Protein AF-A0A9D6UKT1-F1 (afdb_monomer_lite)

Sequence (556 aa):
MAKEIGRVASTLTDDMQSAALKKARDNGFDLRRGRLSLNETLINLSRIRDVLLDATDKRKLIHLPLKIQYTLYQQALQVSETLTSLVNGTDAVLALEDVVDELTSSAWQYNLHNLSEEVLGFQQKMNQLKNQEVLIREAYRKAQDFEPSSQRAGSLLQEIEGLLTNAKERGETIHTISEQASAALTKATEAERAATSLALQAEQHHAATARHEASALTASATAQTIADRLSQLGAEIETAKTRLEEQEIRISALLSTFENSSSTALTGFQTSAHELRNTTEAATQKLREEITRLAETQEASADKLLKDTAAKLETSQTGHDTALEANRAANNETARVTIEKLNSEFQAALKEQEAKYEDHRTQAKEEYDRLVSELDKLEGQIKGSILRATGFTLFHSFQKRQEDLVSSKKYWAKRLAYVVGISLALSIGFIFYVNFVKDFGPAFYLKLSVSLPIIYAIWFCSVQYSRERRLEEEYAFKSNISISLEPYRELVERLISKDQPEELAKYTTFIIESVGRVFTSPTDTAFDHSKDSSPAEGVIKAFGDVLQKVDKLRKQ

Structure (mmCIF, N/CA/C/O backbone):
data_AF-A0A9D6UKT1-F1
#
_entry.id   AF-A0A9D6UKT1-F1
#
loop_
_atom_site.group_PDB
_atom_site.id
_atom_site.type_symbol
_atom_site.label_atom_id
_atom_site.label_alt_id
_atom_site.label_comp_id
_atom_site.label_asym_id
_atom_site.label_entity_id
_atom_site.label_seq_id
_atom_site.pdbx_PDB_ins_code
_atom_site.Cartn_x
_atom_site.Cartn_y
_atom_site.Cartn_z
_atom_site.occupancy
_atom_site.B_iso_or_equiv
_atom_site.auth_seq_id
_atom_site.auth_comp_id
_atom_site.auth_asym_id
_atom_site.auth_atom_id
_atom_site.pdbx_PDB_model_num
ATOM 1 N N . MET A 1 1 ? 28.122 0.842 -8.580 1.00 90.62 1 MET A N 1
ATOM 2 C CA . MET A 1 1 ? 28.572 -0.248 -9.472 1.00 90.62 1 MET A CA 1
ATOM 3 C C . MET A 1 1 ? 28.988 0.253 -10.845 1.00 90.62 1 MET A C 1
ATOM 5 O O . MET A 1 1 ? 30.184 0.308 -11.057 1.00 90.62 1 MET A O 1
ATOM 9 N N . ALA A 1 2 ? 28.092 0.711 -11.730 1.00 91.06 2 ALA A N 1
ATOM 10 C CA . ALA A 1 2 ? 28.487 1.221 -13.060 1.00 91.06 2 ALA A CA 1
ATOM 11 C C . ALA A 1 2 ? 29.658 2.238 -13.053 1.00 91.06 2 ALA A C 1
ATOM 13 O O . ALA A 1 2 ? 30.603 2.088 -13.817 1.00 91.06 2 ALA A O 1
ATOM 14 N N . LYS A 1 3 ? 29.653 3.217 -12.132 1.00 94.25 3 LYS A N 1
ATOM 15 C CA . LYS A 1 3 ? 30.771 4.171 -11.962 1.00 94.25 3 LYS A CA 1
ATOM 16 C C . LYS A 1 3 ? 32.095 3.509 -11.556 1.00 94.25 3 LYS A C 1
ATOM 18 O O . LYS A 1 3 ? 33.148 3.949 -11.993 1.00 94.25 3 LYS A O 1
ATOM 23 N N . GLU A 1 4 ? 32.041 2.463 -10.734 1.00 96.62 4 GLU A N 1
ATOM 24 C CA . GLU A 1 4 ? 33.236 1.732 -10.295 1.00 96.62 4 GLU A CA 1
ATOM 25 C C . GLU A 1 4 ? 33.829 0.897 -11.431 1.00 96.62 4 GLU A C 1
ATOM 27 O O . GLU A 1 4 ? 35.044 0.854 -11.572 1.00 96.62 4 GLU A O 1
ATOM 32 N N . ILE A 1 5 ? 32.984 0.303 -12.286 1.00 96.88 5 ILE A N 1
ATOM 33 C CA . ILE A 1 5 ? 33.429 -0.394 -13.504 1.00 96.88 5 ILE A CA 1
ATOM 34 C C . ILE A 1 5 ? 34.173 0.580 -14.418 1.00 96.88 5 ILE A C 1
ATOM 36 O O . ILE A 1 5 ? 35.283 0.277 -14.838 1.00 96.88 5 ILE A O 1
ATOM 40 N N . GLY A 1 6 ? 33.609 1.766 -14.673 1.00 96.50 6 GLY A N 1
ATOM 41 C CA . GLY A 1 6 ? 34.284 2.794 -15.469 1.00 96.50 6 GLY A CA 1
ATOM 42 C C . GLY A 1 6 ? 35.595 3.272 -14.848 1.00 96.50 6 GLY A C 1
ATOM 43 O O . GLY A 1 6 ? 36.587 3.426 -15.554 1.00 96.50 6 GLY A O 1
ATOM 44 N N . ARG A 1 7 ? 35.631 3.440 -13.518 1.00 97.25 7 ARG A N 1
ATOM 45 C CA . ARG A 1 7 ? 36.853 3.810 -12.792 1.00 97.25 7 ARG A CA 1
ATOM 46 C C . ARG A 1 7 ? 37.952 2.764 -12.980 1.00 97.25 7 ARG A C 1
ATOM 48 O O . ARG A 1 7 ? 39.069 3.138 -13.309 1.00 97.25 7 ARG A O 1
ATOM 55 N N . VAL A 1 8 ? 37.642 1.478 -12.832 1.00 97.31 8 VAL A N 1
ATOM 56 C CA . VAL A 1 8 ? 38.616 0.397 -13.054 1.00 97.31 8 VAL A CA 1
ATOM 57 C C . VAL A 1 8 ? 38.985 0.273 -14.534 1.00 97.31 8 VAL A C 1
ATOM 59 O O . VAL A 1 8 ? 40.155 0.173 -14.863 1.00 97.31 8 VAL A O 1
ATOM 62 N N . ALA A 1 9 ? 38.031 0.367 -15.461 1.00 96.94 9 ALA A N 1
ATOM 63 C CA . ALA A 1 9 ? 38.341 0.342 -16.891 1.00 96.94 9 ALA A CA 1
ATOM 64 C C . ALA A 1 9 ? 39.294 1.486 -17.291 1.00 96.94 9 ALA A C 1
ATOM 66 O O . ALA A 1 9 ? 40.191 1.287 -18.107 1.00 96.94 9 ALA A O 1
ATOM 67 N N . SER A 1 10 ? 39.166 2.660 -16.662 1.00 96.44 10 SER A N 1
ATOM 68 C CA . SER A 1 10 ? 40.056 3.798 -16.911 1.00 96.44 10 SER A CA 1
ATOM 69 C C . SER A 1 10 ? 41.502 3.583 -16.442 1.00 96.44 10 SER A C 1
ATOM 71 O O . SER A 1 10 ? 42.391 4.275 -16.931 1.00 96.44 10 SER A O 1
ATOM 73 N N . THR A 1 11 ? 41.770 2.618 -15.549 1.00 96.88 11 THR A N 1
ATOM 74 C CA . THR A 1 11 ? 43.145 2.274 -15.143 1.00 96.88 11 THR A CA 1
ATOM 75 C C . THR A 1 11 ? 43.834 1.330 -16.128 1.00 96.88 11 THR A C 1
ATOM 77 O O . THR A 1 11 ? 45.056 1.245 -16.117 1.00 96.88 11 THR A O 1
ATOM 80 N N . LEU A 1 12 ? 43.095 0.674 -17.031 1.00 96.75 12 LEU A N 1
ATOM 81 C CA . LEU A 1 12 ? 43.606 -0.296 -18.015 1.00 96.75 12 LEU A CA 1
ATOM 82 C C . LEU A 1 12 ? 44.210 0.390 -19.261 1.00 96.75 12 LEU A C 1
ATOM 84 O O . LEU A 1 12 ? 43.944 0.009 -20.407 1.00 96.75 12 LEU A O 1
ATOM 88 N N . THR A 1 13 ? 44.990 1.449 -19.055 1.00 96.75 13 THR A N 1
ATOM 89 C CA . THR A 1 13 ? 45.507 2.319 -20.123 1.00 96.75 13 THR A CA 1
ATOM 90 C C . THR A 1 13 ? 46.497 1.600 -21.042 1.00 96.75 13 THR A C 1
ATOM 92 O O . THR A 1 13 ? 47.158 0.640 -20.643 1.00 96.75 13 THR A O 1
ATOM 95 N N . ASP A 1 14 ? 46.644 2.085 -22.278 1.00 96.94 14 ASP A N 1
ATOM 96 C CA . ASP A 1 14 ? 47.615 1.525 -23.232 1.00 96.94 14 ASP A CA 1
ATOM 97 C C . ASP A 1 14 ? 49.066 1.673 -22.727 1.00 96.94 14 ASP A C 1
ATOM 99 O O . ASP A 1 14 ? 49.916 0.822 -23.005 1.00 96.94 14 ASP A O 1
ATOM 103 N N . ASP A 1 15 ? 49.339 2.692 -21.904 1.00 96.62 15 ASP A N 1
ATOM 104 C CA . ASP A 1 15 ? 50.624 2.878 -21.219 1.00 96.62 15 ASP A CA 1
ATOM 105 C C . ASP A 1 15 ? 50.899 1.757 -20.212 1.00 96.62 15 ASP A C 1
ATOM 107 O O . ASP A 1 15 ? 51.997 1.196 -20.184 1.00 96.62 15 ASP A O 1
ATOM 111 N N . MET A 1 16 ? 49.896 1.385 -19.408 1.00 96.69 16 MET A N 1
ATOM 112 C CA . MET A 1 16 ? 50.014 0.294 -18.440 1.00 96.69 16 MET A CA 1
ATOM 113 C C . MET A 1 16 ? 50.212 -1.052 -19.146 1.00 96.69 16 MET A C 1
ATOM 115 O O . MET A 1 16 ? 51.057 -1.849 -18.739 1.00 96.69 16 MET A O 1
ATOM 119 N N . GLN A 1 17 ? 49.498 -1.279 -20.251 1.00 97.69 17 GLN A N 1
ATOM 120 C CA . GLN A 1 17 ? 49.662 -2.468 -21.092 1.00 97.69 17 GLN A CA 1
ATOM 121 C C . GLN A 1 17 ? 51.064 -2.535 -21.720 1.00 97.69 17 GLN A C 1
ATOM 123 O O . GLN A 1 17 ? 51.720 -3.579 -21.689 1.00 97.69 17 GLN A O 1
ATOM 128 N N . SER A 1 18 ? 51.566 -1.406 -22.224 1.00 97.31 18 SER A N 1
ATOM 129 C CA . SER A 1 18 ? 52.915 -1.294 -22.792 1.00 97.31 18 SER A CA 1
ATOM 130 C C . SER A 1 18 ? 54.001 -1.523 -21.739 1.00 97.31 18 SER A C 1
ATOM 132 O O . SER A 1 18 ? 54.990 -2.213 -22.006 1.00 97.31 18 SER A O 1
ATOM 134 N N . ALA A 1 19 ? 53.808 -0.996 -20.527 1.00 97.44 19 ALA A N 1
ATOM 135 C CA . ALA A 1 19 ? 54.697 -1.223 -19.393 1.00 97.44 19 ALA A CA 1
ATOM 136 C C . ALA A 1 19 ? 54.732 -2.705 -18.992 1.00 97.44 19 ALA A C 1
ATOM 138 O O . ALA A 1 19 ? 55.815 -3.255 -18.788 1.00 97.44 19 ALA A O 1
ATOM 139 N N . ALA A 1 20 ? 53.573 -3.367 -18.951 1.00 97.56 20 ALA A N 1
ATOM 140 C CA . ALA A 1 20 ? 53.462 -4.787 -18.631 1.00 97.56 20 ALA A CA 1
ATOM 141 C C . ALA A 1 20 ? 54.178 -5.663 -19.675 1.00 97.56 20 ALA A C 1
ATOM 143 O O . ALA A 1 20 ? 54.971 -6.537 -19.326 1.00 97.56 20 ALA A O 1
ATOM 144 N N . LEU A 1 21 ? 53.972 -5.374 -20.965 1.00 97.69 21 LEU A N 1
ATOM 145 C CA . LEU A 1 21 ? 54.622 -6.076 -22.074 1.00 97.69 21 LEU A CA 1
ATOM 146 C C . LEU A 1 21 ? 56.145 -5.898 -22.070 1.00 97.69 21 LEU A C 1
ATOM 148 O O . LEU A 1 21 ? 56.886 -6.858 -22.291 1.00 97.69 21 LEU A O 1
ATOM 152 N N . LYS A 1 22 ? 56.621 -4.672 -21.815 1.00 97.69 22 LYS A N 1
ATOM 153 C CA . LYS A 1 22 ? 58.053 -4.383 -21.682 1.00 97.69 22 LYS A CA 1
ATOM 154 C C . LYS A 1 22 ? 58.649 -5.154 -20.505 1.00 97.69 22 LYS A C 1
ATOM 156 O O . LYS A 1 22 ? 59.644 -5.847 -20.683 1.00 97.69 22 LYS A O 1
ATOM 161 N N . LYS A 1 23 ? 58.004 -5.099 -19.335 1.00 97.81 23 LYS A N 1
ATOM 162 C CA . LYS A 1 23 ? 58.476 -5.787 -18.130 1.00 97.81 23 LYS A CA 1
ATOM 163 C C . LYS A 1 23 ? 58.545 -7.304 -18.314 1.00 97.81 23 LYS A C 1
ATOM 165 O O . LYS A 1 23 ? 59.526 -7.918 -17.907 1.00 97.81 23 LYS A O 1
ATOM 170 N N . ALA A 1 24 ? 57.546 -7.896 -18.970 1.00 97.50 24 ALA A N 1
ATOM 171 C CA . ALA A 1 24 ? 57.532 -9.323 -19.275 1.00 97.50 24 ALA A CA 1
ATOM 172 C C . ALA A 1 24 ? 58.699 -9.740 -20.191 1.00 97.50 24 ALA A C 1
ATOM 174 O O . ALA A 1 24 ? 59.310 -10.782 -19.962 1.00 97.50 24 ALA A O 1
ATOM 175 N N . ARG A 1 25 ? 59.056 -8.912 -21.188 1.00 97.62 25 ARG A N 1
ATOM 176 C CA . ARG A 1 25 ? 60.244 -9.141 -22.036 1.00 97.62 25 ARG A CA 1
ATOM 177 C C . ARG A 1 25 ? 61.544 -9.018 -21.256 1.00 97.62 25 ARG A C 1
ATOM 179 O O . ARG A 1 25 ? 62.397 -9.889 -21.389 1.00 97.62 25 ARG A O 1
ATOM 186 N N . ASP A 1 26 ? 61.681 -7.964 -20.455 1.00 97.62 26 ASP A N 1
ATOM 187 C CA . ASP A 1 26 ? 62.898 -7.694 -19.681 1.00 97.62 26 ASP A CA 1
ATOM 188 C C . ASP A 1 26 ? 63.193 -8.830 -18.684 1.00 97.62 26 ASP A C 1
ATOM 190 O O . ASP A 1 26 ? 64.347 -9.191 -18.470 1.00 97.62 26 ASP A O 1
ATOM 194 N N . ASN A 1 27 ? 62.143 -9.438 -18.124 1.00 97.62 27 ASN A N 1
ATOM 195 C CA . ASN A 1 27 ? 62.246 -10.575 -17.211 1.00 97.62 27 ASN A CA 1
ATOM 196 C C . ASN A 1 27 ? 62.330 -11.946 -17.917 1.00 97.62 27 ASN A C 1
ATOM 198 O O . ASN A 1 27 ? 62.405 -12.970 -17.239 1.00 97.62 27 ASN A O 1
ATOM 202 N N . GLY A 1 28 ? 62.303 -11.991 -19.254 1.00 97.31 28 GLY A N 1
ATOM 203 C CA . GLY A 1 28 ? 62.411 -13.234 -20.023 1.00 97.31 28 GLY A CA 1
ATOM 204 C C . GLY A 1 28 ? 61.203 -14.170 -19.907 1.00 97.31 28 GLY A C 1
ATOM 205 O O . GLY A 1 28 ? 61.363 -15.382 -20.040 1.00 97.31 28 GLY A O 1
ATOM 206 N N . PHE A 1 29 ? 60.003 -13.642 -19.644 1.00 97.88 29 PHE A N 1
ATOM 207 C CA . PHE A 1 29 ? 58.787 -14.456 -19.580 1.00 97.88 29 PHE A CA 1
ATOM 208 C C . PHE A 1 29 ? 58.393 -14.979 -20.964 1.00 97.88 29 PHE A C 1
ATOM 210 O O . PHE A 1 29 ? 58.545 -14.292 -21.978 1.00 97.88 29 PHE A O 1
ATOM 217 N N . ASP A 1 30 ? 57.835 -16.190 -21.005 1.00 97.00 30 ASP A N 1
ATOM 218 C CA . ASP A 1 30 ? 57.305 -16.756 -22.241 1.00 97.00 30 ASP A CA 1
ATOM 219 C C . ASP A 1 30 ? 55.981 -16.075 -22.620 1.00 97.00 30 ASP A C 1
ATOM 221 O O . ASP A 1 30 ? 54.911 -16.368 -22.084 1.00 97.00 30 ASP A O 1
ATOM 225 N N . LEU A 1 31 ? 56.062 -15.154 -23.582 1.00 97.19 31 LEU A N 1
ATOM 226 C CA . LEU A 1 31 ? 54.926 -14.372 -24.077 1.00 97.19 31 LEU A CA 1
ATOM 227 C C . LEU A 1 31 ? 53.909 -15.202 -24.877 1.00 97.19 31 LEU A C 1
ATOM 229 O O . LEU A 1 31 ? 52.870 -14.666 -25.264 1.00 97.19 31 LEU A O 1
ATOM 233 N N . ARG A 1 32 ? 54.223 -16.465 -25.188 1.00 96.56 32 ARG A N 1
ATOM 234 C CA . ARG A 1 32 ? 53.380 -17.392 -25.956 1.00 96.56 32 ARG A CA 1
ATOM 235 C C . ARG A 1 32 ? 52.940 -18.601 -25.134 1.00 96.56 32 ARG A C 1
ATOM 237 O O . ARG A 1 32 ? 52.421 -19.551 -25.706 1.00 96.56 32 ARG A O 1
ATOM 244 N N . ARG A 1 33 ? 53.132 -18.569 -23.810 1.00 93.88 33 ARG A N 1
ATOM 245 C CA . ARG A 1 33 ? 52.752 -19.674 -22.917 1.00 93.88 33 ARG A CA 1
ATOM 246 C C . ARG A 1 33 ? 51.243 -19.953 -22.919 1.00 93.88 33 ARG A C 1
ATOM 248 O O . ARG A 1 33 ? 50.829 -21.057 -22.579 1.00 93.88 33 ARG A O 1
ATOM 255 N N . GLY A 1 34 ? 50.455 -18.936 -23.256 1.00 91.88 34 GLY A N 1
ATOM 256 C CA . GLY A 1 34 ? 49.000 -18.947 -23.300 1.00 91.88 34 GLY A CA 1
ATOM 257 C C . GLY A 1 34 ? 48.366 -19.595 -24.525 1.00 91.88 34 GLY A C 1
ATOM 258 O O . GLY A 1 34 ? 49.051 -19.945 -25.487 1.00 91.88 34 GLY A O 1
ATOM 259 N N . ARG A 1 35 ? 47.031 -19.712 -24.512 1.00 95.94 35 ARG A N 1
ATOM 260 C CA . ARG A 1 35 ? 46.241 -20.048 -25.717 1.00 95.94 35 ARG A CA 1
ATOM 261 C C . ARG A 1 35 ? 46.319 -18.897 -26.726 1.00 95.94 35 ARG A C 1
ATOM 263 O O . ARG A 1 35 ? 46.315 -19.133 -27.932 1.00 95.94 35 ARG A O 1
ATOM 270 N N . LEU A 1 36 ? 46.425 -17.671 -26.220 1.00 93.81 36 LEU A N 1
ATOM 271 C CA . LEU A 1 36 ? 46.721 -16.442 -26.945 1.00 93.81 36 LEU A CA 1
ATOM 272 C C . LEU A 1 36 ? 48.088 -15.894 -26.528 1.00 93.81 36 LEU A C 1
ATOM 274 O O . LEU A 1 36 ? 48.528 -16.035 -25.384 1.00 93.81 36 LEU A O 1
ATOM 278 N N . SER A 1 37 ? 48.770 -15.231 -27.458 1.00 97.50 37 SER A N 1
ATOM 279 C CA . SER A 1 37 ? 49.994 -14.511 -27.107 1.00 97.50 37 SER A CA 1
ATOM 280 C C . SER A 1 37 ? 49.676 -13.288 -26.242 1.00 97.50 37 SER A C 1
ATOM 282 O O . SER A 1 37 ? 48.632 -12.661 -26.410 1.00 97.50 37 SER A O 1
ATOM 284 N N . LEU A 1 38 ? 50.608 -12.868 -25.377 1.00 97.00 38 LEU A N 1
ATOM 285 C CA . LEU A 1 38 ? 50.409 -11.683 -24.529 1.00 97.00 38 LEU A CA 1
ATOM 286 C C . LEU A 1 38 ? 50.029 -10.437 -25.353 1.00 97.00 38 LEU A C 1
ATOM 288 O O . LEU A 1 38 ? 49.210 -9.639 -24.917 1.00 97.00 38 LEU A O 1
ATOM 292 N N . ASN A 1 39 ? 50.576 -10.282 -26.564 1.00 97.12 39 ASN A N 1
ATOM 293 C CA . ASN A 1 39 ? 50.208 -9.175 -27.451 1.00 97.12 39 ASN A CA 1
ATOM 294 C C . ASN A 1 39 ? 48.726 -9.226 -27.861 1.00 97.12 39 ASN A C 1
ATOM 296 O O . ASN A 1 39 ? 48.060 -8.196 -27.856 1.00 97.12 39 ASN A O 1
ATOM 300 N N . GLU A 1 40 ? 48.205 -10.404 -28.209 1.00 96.50 40 GLU A N 1
ATOM 301 C CA . GLU A 1 40 ? 46.793 -10.585 -28.576 1.00 96.50 40 GLU A CA 1
ATOM 302 C C . GLU A 1 40 ? 45.876 -10.396 -27.368 1.00 96.50 40 GLU A C 1
ATOM 304 O O . GLU A 1 40 ? 44.845 -9.734 -27.481 1.00 96.50 40 GLU A O 1
ATOM 309 N N . THR A 1 41 ? 46.283 -10.891 -26.197 1.00 97.69 41 THR A N 1
ATOM 310 C CA . THR A 1 41 ? 45.583 -10.651 -24.930 1.00 97.69 41 THR A CA 1
ATOM 311 C C . THR A 1 41 ? 45.449 -9.156 -24.644 1.00 97.69 41 THR A C 1
ATOM 313 O O . THR A 1 41 ? 44.362 -8.692 -24.310 1.00 97.69 41 THR A O 1
ATOM 316 N N . LEU A 1 42 ? 46.513 -8.369 -24.835 1.00 97.38 42 LEU A N 1
ATOM 317 C CA . LEU A 1 42 ? 46.471 -6.915 -24.636 1.00 97.38 42 LEU A CA 1
ATOM 318 C C . LEU A 1 42 ? 45.603 -6.199 -25.690 1.00 97.38 42 LEU A C 1
ATOM 320 O O . LEU A 1 42 ? 44.872 -5.270 -25.357 1.00 97.38 42 LEU A O 1
ATOM 324 N N . ILE A 1 43 ? 45.588 -6.666 -26.943 1.00 96.88 43 ILE A N 1
ATOM 325 C CA . ILE A 1 43 ? 44.664 -6.143 -27.967 1.00 96.88 43 ILE A CA 1
ATOM 326 C C . ILE A 1 43 ? 43.204 -6.389 -27.558 1.00 96.88 43 ILE A C 1
ATOM 328 O O . ILE A 1 43 ? 42.374 -5.478 -27.636 1.00 96.88 43 ILE A O 1
ATOM 332 N N . ASN A 1 44 ? 42.891 -7.599 -27.086 1.00 96.44 44 ASN A N 1
ATOM 333 C CA . ASN A 1 44 ? 41.559 -7.932 -26.585 1.00 96.44 44 ASN A CA 1
ATOM 334 C C . ASN A 1 44 ? 41.195 -7.075 -25.370 1.00 96.44 44 ASN A C 1
ATOM 336 O O . ASN A 1 44 ? 40.082 -6.551 -25.316 1.00 96.44 44 ASN A O 1
ATOM 340 N N . LEU A 1 45 ? 42.149 -6.860 -24.459 1.00 97.69 45 LEU A N 1
ATOM 341 C CA . LEU A 1 45 ? 42.004 -5.989 -23.297 1.00 97.69 45 LEU A CA 1
ATOM 342 C C . LEU A 1 45 ? 41.672 -4.540 -23.688 1.00 97.69 45 LEU A C 1
ATOM 344 O O . LEU A 1 45 ? 40.736 -3.953 -23.147 1.00 97.69 45 LEU A O 1
ATOM 348 N N . SER A 1 46 ? 42.396 -3.963 -24.647 1.00 97.31 46 SER A N 1
ATOM 349 C CA . SER A 1 46 ? 42.142 -2.598 -25.124 1.00 97.31 46 SER A CA 1
ATOM 350 C C . SER A 1 46 ? 40.742 -2.478 -25.742 1.00 97.31 46 SER A C 1
ATOM 352 O O . SER A 1 46 ? 39.961 -1.596 -25.383 1.00 97.31 46 SER A O 1
ATOM 354 N N . ARG A 1 47 ? 40.345 -3.460 -26.564 1.00 95.50 47 ARG A N 1
ATOM 355 C CA . ARG A 1 47 ? 39.002 -3.501 -27.155 1.00 95.50 47 ARG A CA 1
ATOM 356 C C . ARG A 1 47 ? 37.900 -3.603 -26.099 1.00 95.50 47 ARG A C 1
ATOM 358 O O . ARG A 1 47 ? 36.886 -2.915 -26.217 1.00 95.50 47 ARG A O 1
ATOM 365 N N . ILE A 1 48 ? 38.058 -4.463 -25.089 1.00 97.12 48 ILE A N 1
ATOM 366 C CA . ILE A 1 48 ? 37.028 -4.617 -24.057 1.00 97.12 48 ILE A CA 1
ATOM 367 C C . ILE A 1 48 ? 36.970 -3.412 -23.116 1.00 97.12 48 ILE A C 1
ATOM 369 O O . ILE A 1 48 ? 35.880 -2.991 -22.729 1.00 97.12 48 ILE A O 1
ATOM 373 N N . ARG A 1 49 ? 38.115 -2.798 -22.807 1.00 96.81 49 ARG A N 1
ATOM 374 C CA . ARG A 1 49 ? 38.175 -1.533 -22.070 1.00 96.81 49 ARG A CA 1
ATOM 375 C C . ARG A 1 49 ? 37.319 -0.471 -22.749 1.00 96.81 49 ARG A C 1
ATOM 377 O O . ARG A 1 49 ? 36.481 0.133 -22.085 1.00 96.81 49 ARG A O 1
ATOM 384 N N . ASP A 1 50 ? 37.493 -0.274 -24.052 1.00 96.19 50 ASP A N 1
ATOM 385 C CA . ASP A 1 50 ? 36.767 0.760 -24.792 1.00 96.19 50 ASP A CA 1
ATOM 386 C C . ASP A 1 50 ? 35.252 0.498 -24.792 1.00 96.19 50 ASP A C 1
ATOM 388 O O . ASP A 1 50 ? 34.458 1.424 -24.632 1.00 96.19 50 ASP A O 1
ATOM 392 N N . VAL A 1 51 ? 34.835 -0.772 -24.872 1.00 95.25 51 VAL A N 1
ATOM 393 C CA . VAL A 1 51 ? 33.421 -1.168 -24.731 1.00 95.25 51 VAL A CA 1
ATOM 394 C C . VAL A 1 51 ? 32.884 -0.855 -23.331 1.00 95.25 51 VAL A C 1
ATOM 396 O O . VAL A 1 51 ? 31.765 -0.358 -23.204 1.00 95.25 51 VAL A O 1
ATOM 399 N N . LEU A 1 52 ? 33.651 -1.126 -22.271 1.00 96.06 52 LEU A N 1
ATOM 400 C CA . LEU A 1 52 ? 33.241 -0.832 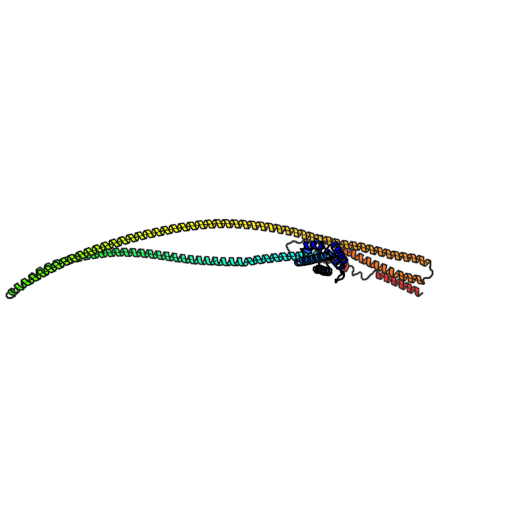-20.893 1.00 96.06 52 LEU A CA 1
ATOM 401 C C . LEU A 1 52 ? 33.177 0.674 -20.615 1.00 96.06 52 LEU A C 1
ATOM 403 O O . LEU A 1 52 ? 32.258 1.122 -19.923 1.00 96.06 52 LEU A O 1
ATOM 407 N N . LEU A 1 53 ? 34.110 1.454 -21.166 1.00 96.00 53 LEU A N 1
ATOM 408 C CA . LEU A 1 53 ? 34.099 2.914 -21.082 1.00 96.00 53 LEU A CA 1
ATOM 409 C C . LEU A 1 53 ? 32.900 3.494 -21.845 1.00 96.00 53 LEU A C 1
ATOM 411 O O . LEU A 1 53 ? 32.110 4.209 -21.234 1.00 96.00 53 LEU A O 1
ATOM 415 N N . ASP A 1 54 ? 32.659 3.084 -23.098 1.00 94.12 54 ASP A N 1
ATOM 416 C CA . ASP A 1 54 ? 31.472 3.500 -23.871 1.00 94.12 54 ASP A CA 1
ATOM 417 C C . ASP A 1 54 ? 30.169 3.162 -23.136 1.00 94.12 54 ASP A C 1
ATOM 419 O O . ASP A 1 54 ? 29.258 3.989 -23.032 1.00 94.12 54 ASP A O 1
ATOM 423 N N . ALA A 1 55 ? 30.080 1.950 -22.581 1.00 93.38 55 ALA A N 1
ATOM 424 C CA . ALA A 1 55 ? 28.912 1.505 -21.836 1.00 93.38 55 ALA A CA 1
ATOM 425 C C . ALA A 1 55 ? 28.718 2.273 -20.520 1.00 93.38 55 ALA A C 1
ATOM 427 O O . ALA A 1 55 ? 27.577 2.456 -20.081 1.00 93.38 55 ALA A O 1
ATOM 428 N N . THR A 1 56 ? 29.800 2.735 -19.891 1.00 94.75 56 THR A N 1
ATOM 429 C CA . THR A 1 56 ? 29.731 3.579 -18.694 1.00 94.75 56 THR A CA 1
ATOM 430 C C . THR A 1 56 ? 29.300 4.998 -19.053 1.00 94.75 56 THR A C 1
ATOM 432 O O . THR A 1 56 ? 28.342 5.505 -18.463 1.00 94.75 56 THR A O 1
ATOM 435 N N . ASP A 1 57 ? 29.951 5.614 -20.040 1.00 92.44 57 ASP A N 1
ATOM 436 C CA . ASP A 1 57 ? 29.731 7.006 -20.445 1.00 92.44 57 ASP A CA 1
ATOM 437 C C . ASP A 1 57 ? 28.311 7.219 -20.967 1.00 92.44 57 ASP A C 1
ATOM 439 O O . ASP A 1 57 ? 27.610 8.149 -20.558 1.00 92.44 57 ASP A O 1
ATOM 443 N N . LYS A 1 58 ? 27.825 6.281 -21.786 1.00 90.62 58 LYS A N 1
ATOM 444 C CA . LYS A 1 58 ? 26.445 6.274 -22.290 1.00 90.62 58 LYS A CA 1
ATOM 445 C C . LYS A 1 58 ? 25.429 5.742 -21.276 1.00 90.62 58 LYS A C 1
ATOM 447 O O . LYS A 1 58 ? 24.281 5.498 -21.632 1.00 90.62 58 LYS A O 1
ATOM 452 N N . ARG A 1 59 ? 25.830 5.529 -20.015 1.00 91.12 59 ARG A N 1
ATOM 453 C CA . ARG A 1 59 ? 24.993 5.016 -18.912 1.00 91.12 59 ARG A CA 1
ATOM 454 C C . ARG A 1 59 ? 24.329 3.657 -19.177 1.00 91.12 59 ARG A C 1
ATOM 456 O O . ARG A 1 59 ? 23.457 3.250 -18.412 1.00 91.12 59 ARG A O 1
ATOM 463 N N . LYS A 1 60 ? 24.781 2.903 -20.183 1.00 87.56 60 LYS A N 1
ATOM 464 C CA . LYS A 1 60 ? 24.212 1.608 -20.592 1.00 87.56 60 LYS A CA 1
ATOM 465 C C . LYS A 1 60 ? 24.313 0.557 -19.486 1.00 87.56 60 LYS A C 1
ATOM 467 O O . LYS A 1 60 ? 23.387 -0.225 -19.287 1.00 87.56 60 LYS A O 1
ATOM 472 N N . LEU A 1 61 ? 25.400 0.581 -18.709 1.00 89.06 61 LEU A N 1
ATOM 473 C CA . LEU A 1 61 ? 25.622 -0.369 -17.611 1.00 89.06 61 LEU A CA 1
ATOM 474 C C . LEU A 1 61 ? 24.576 -0.265 -16.491 1.00 89.06 61 LEU A C 1
ATOM 476 O O . LEU A 1 61 ? 24.316 -1.262 -15.823 1.00 89.06 61 LEU A O 1
ATOM 480 N N . ILE A 1 62 ? 23.948 0.904 -16.293 1.00 87.44 62 ILE A N 1
ATOM 481 C CA . ILE A 1 62 ? 22.933 1.113 -15.241 1.00 87.44 62 ILE A CA 1
ATOM 482 C C . ILE A 1 62 ? 21.676 0.271 -15.511 1.00 87.44 62 ILE A C 1
ATOM 484 O O . ILE A 1 62 ? 20.964 -0.098 -14.580 1.00 87.44 62 ILE A O 1
ATOM 488 N N . HIS A 1 63 ? 21.434 -0.085 -16.772 1.00 83.31 63 HIS A N 1
ATOM 489 C CA . HIS A 1 63 ? 20.268 -0.859 -17.191 1.00 83.31 63 HIS A CA 1
ATOM 490 C C . HIS A 1 63 ? 20.471 -2.379 -17.084 1.00 83.31 63 HIS A C 1
ATOM 492 O O . HIS A 1 63 ? 19.515 -3.145 -17.235 1.00 83.31 63 HIS A O 1
ATOM 498 N N . LEU A 1 64 ? 21.695 -2.835 -16.803 1.00 87.12 64 LEU A N 1
ATOM 499 C CA . LEU A 1 64 ? 21.982 -4.249 -16.580 1.00 87.12 64 LEU A CA 1
ATOM 500 C C . LEU A 1 64 ? 21.588 -4.666 -15.153 1.00 87.12 64 LEU A C 1
ATOM 502 O O . LEU A 1 64 ? 21.738 -3.871 -14.222 1.00 87.12 64 LEU A O 1
ATOM 506 N N . PRO A 1 65 ? 21.145 -5.918 -14.935 1.00 92.38 65 PRO A N 1
ATOM 507 C CA . PRO A 1 65 ? 20.954 -6.469 -13.596 1.00 92.38 65 PRO A CA 1
ATOM 508 C C . PRO A 1 65 ? 22.177 -6.256 -12.691 1.00 92.38 65 PRO A C 1
ATOM 510 O O . PRO A 1 65 ? 23.313 -6.463 -13.115 1.00 92.38 65 PRO A O 1
ATOM 513 N N . LEU A 1 66 ? 21.954 -5.909 -11.417 1.00 87.19 66 LEU A N 1
ATOM 514 C CA . LEU A 1 66 ? 23.029 -5.631 -10.448 1.00 87.19 66 LEU A CA 1
ATOM 515 C C . LEU A 1 66 ? 24.043 -6.775 -10.322 1.00 87.19 66 LEU A C 1
ATOM 517 O O . LEU A 1 66 ? 25.237 -6.518 -10.198 1.00 87.19 66 LEU A O 1
ATOM 521 N N . LYS A 1 67 ? 23.583 -8.030 -10.415 1.00 92.12 67 LYS A N 1
ATOM 522 C CA . LYS A 1 67 ? 24.455 -9.214 -10.412 1.00 92.12 67 LYS A CA 1
ATOM 523 C C . LYS A 1 67 ? 25.453 -9.189 -11.575 1.00 92.12 67 LYS A C 1
ATOM 525 O O . LYS A 1 67 ? 26.628 -9.449 -11.362 1.00 92.12 67 LYS A O 1
ATOM 530 N N . ILE A 1 68 ? 25.000 -8.810 -12.771 1.00 93.06 68 ILE A N 1
ATOM 531 C CA . ILE A 1 68 ? 25.848 -8.698 -13.967 1.00 93.06 68 ILE A CA 1
ATOM 532 C C . ILE A 1 68 ? 26.829 -7.534 -13.818 1.00 93.06 68 ILE A C 1
ATOM 534 O O . ILE A 1 68 ? 28.015 -7.697 -14.091 1.00 93.06 68 ILE A O 1
ATOM 538 N N . GLN A 1 69 ? 26.366 -6.381 -13.316 1.00 94.75 69 GLN A N 1
ATOM 539 C CA . GLN A 1 69 ? 27.257 -5.252 -13.022 1.00 94.75 69 GLN A CA 1
ATOM 540 C C . GLN A 1 69 ? 28.356 -5.648 -12.022 1.00 94.75 69 GLN A C 1
ATOM 542 O O . GLN A 1 69 ? 29.506 -5.253 -12.175 1.00 94.75 69 GLN A O 1
ATOM 547 N N . TYR A 1 70 ? 28.020 -6.441 -11.003 1.00 96.25 70 TYR A N 1
ATOM 548 C CA . TYR A 1 70 ? 28.995 -6.925 -10.031 1.00 96.25 70 TYR A CA 1
ATOM 549 C C . TYR A 1 70 ? 30.002 -7.904 -10.642 1.00 96.25 70 TYR A C 1
ATOM 551 O O . TYR A 1 70 ? 31.197 -7.745 -10.412 1.00 96.25 70 TYR A O 1
ATOM 559 N N . THR A 1 71 ? 29.555 -8.856 -11.465 1.00 96.69 71 THR A N 1
ATOM 560 C CA . THR A 1 71 ? 30.452 -9.780 -12.178 1.00 96.69 71 THR A CA 1
ATOM 561 C C . THR A 1 71 ? 31.435 -9.034 -13.081 1.00 96.69 71 THR A C 1
ATOM 563 O O . THR A 1 71 ? 32.636 -9.256 -12.975 1.00 96.69 71 THR A O 1
ATOM 566 N N . LEU A 1 72 ? 30.948 -8.090 -13.895 1.00 96.94 72 LEU A N 1
ATOM 567 C CA . LEU A 1 72 ? 31.802 -7.274 -14.767 1.00 96.94 72 LEU A CA 1
ATOM 568 C C . LEU A 1 72 ? 32.805 -6.431 -13.970 1.00 96.94 72 LEU A C 1
ATOM 570 O O . LEU A 1 72 ? 33.948 -6.276 -14.387 1.00 96.94 72 LEU A O 1
ATOM 574 N N . TYR A 1 73 ? 32.394 -5.905 -12.813 1.00 97.88 73 TYR A N 1
ATOM 575 C CA . TYR A 1 73 ? 33.287 -5.175 -11.916 1.00 97.88 73 TYR A CA 1
ATOM 576 C C . TYR A 1 73 ? 34.406 -6.063 -11.359 1.00 97.88 73 TYR A C 1
ATOM 578 O O . TYR A 1 73 ? 35.564 -5.664 -11.413 1.00 97.88 73 TYR A O 1
ATOM 586 N N . GLN A 1 74 ? 34.075 -7.255 -10.854 1.00 97.81 74 GLN A N 1
ATOM 587 C CA . GLN A 1 74 ? 35.065 -8.186 -10.302 1.00 97.81 74 GLN A CA 1
ATOM 588 C C . GLN A 1 74 ? 36.064 -8.646 -11.366 1.00 97.81 74 GLN A C 1
ATOM 590 O O . GLN A 1 74 ? 37.265 -8.619 -11.124 1.00 97.81 74 GLN A O 1
ATOM 595 N N . GLN A 1 75 ? 35.584 -8.977 -12.566 1.00 97.94 75 GLN A N 1
ATOM 596 C CA . GLN A 1 75 ? 36.445 -9.369 -13.683 1.00 97.94 75 GLN A CA 1
ATOM 597 C C . GLN A 1 75 ? 37.360 -8.215 -14.124 1.00 97.94 75 GLN A C 1
ATOM 599 O O . GLN A 1 75 ? 38.562 -8.404 -14.283 1.00 97.94 75 GLN A O 1
ATOM 604 N N . ALA A 1 76 ? 36.835 -6.989 -14.243 1.00 97.56 76 ALA A N 1
ATOM 605 C CA . ALA A 1 76 ? 37.656 -5.815 -14.553 1.00 97.56 76 ALA A CA 1
ATOM 606 C C . ALA A 1 76 ? 38.706 -5.528 -13.464 1.00 97.56 76 ALA A C 1
ATOM 608 O O . ALA A 1 76 ? 39.834 -5.143 -13.776 1.00 97.56 76 ALA A O 1
ATOM 609 N N . LEU A 1 77 ? 38.356 -5.737 -12.190 1.00 97.94 77 LEU A N 1
ATOM 610 C CA . LEU A 1 77 ? 39.274 -5.570 -11.065 1.00 97.94 77 LEU A CA 1
ATOM 611 C C . LEU A 1 77 ? 40.406 -6.603 -11.110 1.00 97.94 77 LEU A C 1
ATOM 613 O O . LEU A 1 77 ? 41.570 -6.221 -11.030 1.00 97.94 77 LEU A O 1
ATOM 617 N N . GLN A 1 78 ? 40.083 -7.877 -11.337 1.00 97.69 78 GLN A N 1
ATOM 618 C CA . GLN A 1 78 ? 41.069 -8.953 -11.485 1.00 97.69 78 GLN A CA 1
ATOM 619 C C . GLN A 1 78 ? 42.018 -8.714 -12.665 1.00 97.69 78 GLN A C 1
ATOM 621 O O . GLN A 1 78 ? 43.225 -8.934 -12.549 1.00 97.69 78 GLN A O 1
ATOM 626 N N . VAL A 1 79 ? 41.504 -8.205 -13.788 1.00 98.06 79 VAL A N 1
ATOM 627 C CA . VAL A 1 79 ? 42.332 -7.782 -14.927 1.00 98.06 79 VAL A CA 1
ATOM 628 C C . VAL A 1 79 ? 43.290 -6.660 -14.515 1.00 98.06 79 VAL A C 1
ATOM 630 O O . VAL A 1 79 ? 44.478 -6.721 -14.821 1.00 98.06 79 VAL A O 1
ATOM 633 N N . SER A 1 80 ? 42.814 -5.652 -13.778 1.00 97.88 80 SER A N 1
ATOM 634 C CA . SER A 1 80 ? 43.673 -4.564 -13.292 1.00 97.88 80 SER A CA 1
ATOM 635 C C . SER A 1 80 ? 44.754 -5.065 -12.327 1.00 97.88 80 SER A C 1
ATOM 637 O O . SER A 1 80 ? 45.902 -4.622 -12.406 1.00 97.88 80 SER A O 1
ATOM 639 N N . GLU A 1 81 ? 44.415 -5.978 -11.418 1.00 97.94 81 GLU A N 1
ATOM 640 C CA . GLU A 1 81 ? 45.348 -6.558 -10.446 1.00 97.94 81 GLU A CA 1
ATOM 641 C C . GLU A 1 81 ? 46.419 -7.412 -11.132 1.00 97.94 81 GLU A C 1
ATOM 643 O O . GLU A 1 81 ? 47.610 -7.183 -10.926 1.00 97.94 81 GLU A O 1
ATOM 648 N N . THR A 1 82 ? 46.019 -8.332 -12.014 1.00 97.81 82 THR A N 1
ATOM 649 C CA . THR A 1 82 ? 46.947 -9.195 -12.768 1.00 97.81 82 THR A CA 1
ATOM 650 C C . THR A 1 82 ? 47.853 -8.393 -13.701 1.00 97.81 82 THR A C 1
ATOM 652 O O . THR A 1 82 ? 49.057 -8.657 -13.768 1.00 97.81 82 THR A O 1
ATOM 655 N N . LEU A 1 83 ? 47.320 -7.357 -14.359 1.00 97.69 83 LEU A N 1
ATOM 656 C CA . LEU A 1 83 ? 48.117 -6.436 -15.167 1.00 97.69 83 LEU A CA 1
ATOM 657 C C . LEU A 1 83 ? 49.138 -5.682 -14.300 1.00 97.69 83 LEU A C 1
ATOM 659 O O . LEU A 1 83 ? 50.298 -5.551 -14.691 1.00 97.69 83 LEU A O 1
ATOM 663 N N . THR A 1 84 ? 48.747 -5.250 -13.097 1.00 97.88 84 THR A N 1
ATOM 664 C CA . THR A 1 84 ? 49.655 -4.602 -12.132 1.00 97.88 84 THR A CA 1
ATOM 665 C C . THR A 1 84 ? 50.756 -5.555 -11.666 1.00 97.88 84 THR A C 1
ATOM 667 O O . THR A 1 84 ? 51.925 -5.170 -11.618 1.00 97.88 84 THR A O 1
ATOM 670 N N . SER A 1 85 ? 50.425 -6.814 -11.367 1.00 97.69 85 SER A N 1
ATOM 671 C CA . SER A 1 85 ? 51.412 -7.844 -11.019 1.00 97.69 85 SER A CA 1
ATOM 672 C C . SER A 1 85 ? 52.440 -8.045 -12.134 1.00 97.69 85 SER A C 1
ATOM 674 O O . SER A 1 85 ? 53.637 -8.138 -11.851 1.00 97.69 85 SER A O 1
ATOM 676 N N . LEU A 1 86 ? 52.001 -8.033 -13.397 1.00 96.88 86 LEU A N 1
ATOM 677 C CA . LEU A 1 86 ? 52.891 -8.158 -14.551 1.00 96.88 86 LEU A CA 1
ATOM 678 C C . LEU A 1 86 ? 53.824 -6.941 -14.690 1.00 96.88 86 LEU A C 1
ATOM 680 O O . LEU A 1 86 ? 55.026 -7.109 -14.897 1.00 96.88 86 LEU A O 1
ATOM 684 N N . VAL A 1 87 ? 53.310 -5.721 -14.484 1.00 97.75 87 VAL A N 1
ATOM 685 C CA . VAL A 1 87 ? 54.116 -4.480 -14.434 1.00 97.75 87 VAL A CA 1
ATOM 686 C C . VAL A 1 87 ? 55.148 -4.513 -13.299 1.00 97.75 87 VAL A C 1
ATOM 688 O O . VAL A 1 87 ? 56.283 -4.063 -13.472 1.00 97.75 87 VAL A O 1
ATOM 691 N N . ASN A 1 88 ? 54.793 -5.098 -12.155 1.00 97.56 88 ASN A N 1
ATOM 692 C CA . ASN A 1 88 ? 55.697 -5.263 -11.014 1.00 97.56 88 ASN A CA 1
ATOM 693 C C . ASN A 1 88 ? 56.740 -6.373 -11.226 1.00 97.56 88 ASN A C 1
ATOM 695 O O . ASN A 1 88 ? 57.660 -6.521 -10.422 1.00 97.56 88 ASN A O 1
ATOM 699 N N . GLY A 1 89 ? 56.654 -7.114 -12.333 1.00 96.00 89 GLY A N 1
ATOM 700 C CA . GLY A 1 89 ? 57.608 -8.152 -12.699 1.00 96.00 89 GLY A CA 1
ATOM 701 C C . GLY A 1 89 ? 57.304 -9.526 -12.109 1.00 96.00 89 GLY A C 1
ATOM 702 O O . GLY A 1 89 ? 58.202 -10.362 -12.072 1.00 96.00 89 GLY A O 1
ATOM 703 N N . THR A 1 90 ? 56.075 -9.778 -11.660 1.00 97.88 90 THR A N 1
ATOM 704 C CA . THR A 1 90 ? 55.588 -11.129 -11.356 1.00 97.88 90 THR A CA 1
ATOM 705 C C . THR A 1 90 ? 55.109 -11.797 -12.646 1.00 97.88 90 THR A C 1
ATOM 707 O O . THR A 1 90 ? 54.426 -11.162 -13.447 1.00 97.88 90 THR A O 1
ATOM 710 N N . ASP A 1 91 ? 55.445 -13.071 -12.865 1.00 96.69 91 ASP A N 1
ATOM 711 C CA . ASP A 1 91 ? 54.959 -13.818 -14.032 1.00 96.69 91 ASP A CA 1
ATOM 712 C C . ASP A 1 91 ? 53.464 -14.146 -13.886 1.00 96.69 91 ASP A C 1
ATOM 714 O O . ASP A 1 91 ? 53.076 -15.159 -13.305 1.00 96.69 91 ASP A O 1
ATOM 718 N N . ALA A 1 92 ? 52.629 -13.256 -14.418 1.00 97.12 92 ALA A N 1
ATOM 719 C CA . ALA A 1 92 ? 51.175 -13.371 -14.440 1.00 97.12 92 ALA A CA 1
ATOM 720 C C . ALA A 1 92 ? 50.620 -13.515 -15.870 1.00 97.12 92 ALA A C 1
ATOM 722 O O . ALA A 1 92 ? 49.454 -13.213 -16.098 1.00 97.12 92 ALA A O 1
ATOM 723 N N . VAL A 1 93 ? 51.429 -13.957 -16.846 1.00 97.31 93 VAL A N 1
ATOM 724 C CA . VAL A 1 93 ? 51.037 -13.965 -18.274 1.00 97.31 93 VAL A CA 1
ATOM 725 C C . VAL A 1 93 ? 49.792 -14.825 -18.528 1.00 97.31 93 VAL A C 1
ATOM 727 O O . VAL A 1 93 ? 48.851 -14.355 -19.160 1.00 97.31 93 VAL A O 1
ATOM 730 N N . LEU A 1 94 ? 49.760 -16.050 -17.989 1.00 97.38 94 LEU A N 1
ATOM 731 C CA . LEU A 1 94 ? 48.603 -16.956 -18.110 1.00 97.38 94 LEU A CA 1
ATOM 732 C C . LEU A 1 94 ? 47.387 -16.447 -17.334 1.00 97.38 94 LEU A C 1
ATOM 734 O O . LEU A 1 94 ? 46.277 -16.455 -17.845 1.00 97.38 94 LEU A O 1
ATOM 738 N N . ALA A 1 95 ? 47.609 -15.962 -16.110 1.00 97.44 95 ALA A N 1
ATOM 739 C CA . ALA A 1 95 ? 46.528 -15.447 -15.280 1.00 97.44 95 ALA A CA 1
ATOM 740 C C . ALA A 1 95 ? 45.845 -14.244 -15.944 1.00 97.44 95 ALA A C 1
ATOM 742 O O . ALA A 1 95 ? 44.623 -14.176 -15.943 1.00 97.44 95 ALA A O 1
ATOM 743 N N . LEU A 1 96 ? 46.627 -13.333 -16.542 1.00 97.81 96 LEU A N 1
ATOM 744 C CA . LEU A 1 96 ? 46.119 -12.183 -17.288 1.00 97.81 96 LEU A CA 1
ATOM 745 C C . LEU A 1 96 ? 45.320 -12.618 -18.522 1.00 97.81 96 LEU A C 1
ATOM 747 O O . LEU A 1 96 ? 44.274 -12.041 -18.798 1.00 97.81 96 LEU A O 1
ATOM 751 N N . GLU A 1 97 ? 45.796 -13.623 -19.258 1.00 98.00 97 GLU A N 1
ATOM 752 C CA . GLU A 1 97 ? 45.050 -14.188 -20.384 1.00 98.00 97 GLU A CA 1
ATOM 753 C C . GLU A 1 97 ? 43.680 -14.711 -19.949 1.00 98.00 97 GLU A C 1
ATOM 755 O O . GLU A 1 97 ? 42.675 -14.309 -20.532 1.00 98.00 97 GLU A O 1
ATOM 760 N N . ASP A 1 98 ? 43.632 -15.545 -18.909 1.00 97.75 98 ASP A N 1
ATOM 761 C CA . ASP A 1 98 ? 42.388 -16.160 -18.450 1.00 97.75 98 ASP A CA 1
ATOM 762 C C . ASP A 1 98 ? 41.364 -15.109 -17.999 1.00 97.75 98 ASP A C 1
ATOM 764 O O . ASP A 1 98 ? 40.205 -15.163 -18.413 1.00 97.75 98 ASP A O 1
ATOM 768 N N . VAL A 1 99 ? 41.780 -14.099 -17.222 1.00 97.81 99 VAL A N 1
ATOM 769 C CA . VAL A 1 99 ? 40.850 -13.055 -16.748 1.00 97.81 99 VAL A CA 1
ATOM 770 C C . VAL A 1 99 ? 40.407 -12.102 -17.864 1.00 97.81 99 VAL A C 1
ATOM 772 O O . VAL A 1 99 ? 39.278 -11.607 -17.837 1.00 97.81 99 VAL A O 1
ATOM 775 N N . VAL A 1 100 ? 41.251 -11.850 -18.873 1.00 97.88 100 VAL A N 1
ATOM 776 C CA . VAL A 1 100 ? 40.869 -11.049 -20.050 1.00 97.88 100 VAL A CA 1
ATOM 777 C C . VAL A 1 100 ? 39.907 -11.825 -20.949 1.00 97.88 100 VAL A C 1
ATOM 779 O O . VAL A 1 100 ? 38.941 -11.237 -21.443 1.00 97.88 100 VAL A O 1
ATOM 782 N N . ASP A 1 101 ? 40.128 -13.126 -21.145 1.00 97.62 101 ASP A N 1
ATOM 783 C CA . ASP A 1 101 ? 39.229 -14.017 -21.887 1.00 97.62 101 ASP A CA 1
ATOM 784 C C . ASP A 1 101 ? 37.859 -14.110 -21.196 1.00 97.62 101 ASP A C 1
ATOM 786 O O . ASP A 1 101 ? 36.816 -13.978 -21.843 1.00 97.62 101 ASP A O 1
ATOM 790 N N . GLU A 1 102 ? 37.845 -14.218 -19.865 1.00 97.25 102 GLU A N 1
ATOM 791 C CA . GLU A 1 102 ? 36.618 -14.246 -19.067 1.00 97.25 102 GLU A CA 1
ATOM 792 C C . GLU A 1 102 ? 35.843 -12.921 -19.153 1.00 97.25 102 GLU A C 1
ATOM 794 O O . GLU A 1 102 ? 34.639 -12.918 -19.429 1.00 97.25 102 GLU A O 1
ATOM 799 N N . LEU A 1 103 ? 36.525 -11.779 -18.994 1.00 97.12 103 LEU A N 1
ATOM 800 C CA . LEU A 1 103 ? 35.903 -10.458 -19.122 1.00 97.12 103 LEU A CA 1
ATOM 801 C C . LEU A 1 103 ? 35.360 -10.223 -20.541 1.00 97.12 103 LEU A C 1
ATOM 803 O O . LEU A 1 103 ? 34.256 -9.699 -20.716 1.00 97.12 103 LEU A O 1
ATOM 807 N N . THR A 1 104 ? 36.119 -10.633 -21.558 1.00 96.31 104 THR A N 1
ATOM 808 C CA . THR A 1 104 ? 35.716 -10.532 -22.966 1.00 96.31 104 THR A CA 1
ATOM 809 C C . THR A 1 104 ? 34.490 -11.402 -23.238 1.00 96.31 104 THR A C 1
ATOM 811 O O . THR A 1 104 ? 33.519 -10.928 -23.832 1.00 96.31 104 THR A O 1
ATOM 814 N N . SER A 1 105 ? 34.489 -12.642 -22.746 1.00 95.81 105 SER A N 1
ATOM 815 C CA . SER A 1 105 ? 33.369 -13.577 -22.866 1.00 95.81 105 SER A CA 1
ATOM 816 C C . SER A 1 105 ? 32.109 -13.039 -22.194 1.00 95.81 105 SER A C 1
ATOM 818 O O . SER A 1 105 ? 31.052 -13.011 -22.824 1.00 95.81 105 SER A O 1
ATOM 820 N N . SER A 1 106 ? 32.218 -12.514 -20.970 1.00 95.56 106 SER A N 1
ATOM 821 C CA . SER A 1 106 ? 31.113 -11.842 -20.277 1.00 95.56 106 SER A CA 1
ATOM 822 C C . SER A 1 106 ? 30.551 -10.682 -21.094 1.00 95.56 106 SER A C 1
ATOM 824 O O . SER A 1 106 ? 29.341 -10.550 -21.266 1.00 95.56 106 SER A O 1
ATOM 826 N N . ALA A 1 107 ? 31.410 -9.825 -21.635 1.00 92.25 107 ALA A N 1
ATOM 827 C CA . ALA A 1 107 ? 30.963 -8.665 -22.392 1.00 92.25 107 ALA A CA 1
ATOM 828 C C . ALA A 1 107 ? 30.264 -9.018 -23.708 1.00 92.25 107 ALA A C 1
ATOM 830 O O . ALA A 1 107 ? 29.333 -8.320 -24.127 1.00 92.25 107 ALA A O 1
ATOM 831 N N . TRP A 1 108 ? 30.679 -10.112 -24.346 1.00 90.38 108 TRP A N 1
ATOM 832 C CA . TRP A 1 108 ? 29.973 -10.690 -25.484 1.00 90.38 108 TRP A CA 1
ATOM 833 C C . TRP A 1 108 ? 28.650 -11.328 -25.071 1.00 90.38 108 TRP A C 1
ATOM 835 O O . TRP A 1 108 ? 27.624 -11.028 -25.678 1.00 90.38 108 TRP A O 1
ATOM 845 N N . GLN A 1 109 ? 28.652 -12.139 -24.014 1.00 91.00 109 GLN A N 1
ATOM 846 C CA . GLN A 1 109 ? 27.468 -12.812 -23.481 1.00 91.00 109 GLN A CA 1
ATOM 847 C C . GLN A 1 109 ? 26.371 -11.818 -23.084 1.00 91.00 109 GLN A C 1
ATOM 849 O O . GLN A 1 109 ? 25.193 -12.048 -23.352 1.00 91.00 109 GLN A O 1
ATOM 854 N N . TYR A 1 110 ? 26.751 -10.691 -22.481 1.00 91.19 110 TYR A N 1
ATOM 855 C CA . TYR A 1 110 ? 25.829 -9.613 -22.117 1.00 91.19 110 TYR A CA 1
ATOM 856 C C . TYR A 1 110 ? 25.591 -8.611 -23.249 1.00 91.19 110 TYR A C 1
ATOM 858 O O . TYR A 1 110 ? 24.928 -7.595 -23.042 1.00 91.19 110 TYR A O 1
ATOM 866 N N . ASN A 1 111 ? 26.112 -8.903 -24.442 1.00 88.81 111 ASN A N 1
ATOM 867 C CA . ASN A 1 111 ? 25.898 -8.145 -25.664 1.00 88.81 111 ASN A CA 1
ATOM 868 C C . ASN A 1 111 ? 26.240 -6.649 -25.521 1.00 88.81 111 ASN A C 1
ATOM 870 O O . ASN A 1 111 ? 25.584 -5.794 -26.116 1.00 88.81 111 ASN A O 1
ATOM 874 N N . LEU A 1 112 ? 27.272 -6.315 -24.730 1.00 87.44 112 LEU A N 1
ATOM 875 C CA . LEU A 1 112 ? 27.622 -4.922 -24.408 1.00 87.44 112 LEU A CA 1
ATOM 876 C C . LEU A 1 112 ? 27.958 -4.095 -25.658 1.00 87.44 112 LEU A C 1
ATOM 878 O O . LEU A 1 112 ? 27.739 -2.886 -25.692 1.00 87.44 112 LEU A O 1
ATOM 882 N N . HIS A 1 113 ? 28.438 -4.771 -26.698 1.00 80.56 113 HIS A N 1
ATOM 883 C CA . HIS A 1 113 ? 28.790 -4.210 -27.996 1.00 80.56 113 HIS A CA 1
ATOM 884 C C . HIS A 1 113 ? 27.566 -3.817 -28.849 1.00 80.56 113 HIS A C 1
ATOM 886 O O . HIS A 1 113 ? 27.689 -2.923 -29.681 1.00 80.56 113 HIS A O 1
ATOM 892 N N . ASN A 1 114 ? 26.386 -4.410 -28.611 1.00 75.75 114 ASN A N 1
ATOM 893 C CA . ASN A 1 114 ? 25.142 -4.110 -29.339 1.00 75.75 114 ASN A CA 1
ATOM 894 C C . ASN A 1 114 ? 24.030 -3.551 -28.441 1.00 75.75 114 ASN A C 1
ATOM 896 O O . ASN A 1 114 ? 22.857 -3.603 -28.814 1.00 75.75 114 ASN A O 1
ATOM 900 N N . LEU A 1 115 ? 24.359 -3.009 -27.266 1.00 66.81 115 LEU A N 1
ATOM 901 C CA . LEU A 1 115 ? 23.415 -2.209 -26.483 1.00 66.81 115 LEU A CA 1
ATOM 902 C C . LEU A 1 115 ? 23.104 -0.913 -27.259 1.00 66.81 115 LEU A C 1
ATOM 904 O O . LEU A 1 115 ? 23.697 0.141 -27.005 1.00 66.81 115 LEU A O 1
ATOM 908 N N . SER A 1 116 ? 22.228 -1.019 -28.262 1.00 60.53 116 SER A N 1
ATOM 909 C CA . SER A 1 116 ? 21.632 0.102 -28.981 1.00 60.53 116 SER A CA 1
ATOM 910 C C . SER A 1 116 ? 20.598 0.780 -28.083 1.00 60.53 116 SER A C 1
ATOM 912 O O . SER A 1 116 ? 20.027 0.159 -27.180 1.00 60.53 116 SER A O 1
ATOM 914 N N . GLU A 1 117 ? 20.352 2.068 -28.320 1.00 52.44 117 GLU A N 1
ATOM 915 C CA . GLU A 1 117 ? 19.389 2.851 -27.533 1.00 52.44 117 GLU A CA 1
ATOM 916 C C . GLU A 1 117 ? 17.970 2.243 -27.551 1.00 52.44 117 GLU A C 1
ATOM 918 O O . GLU A 1 117 ? 17.228 2.383 -26.580 1.00 52.44 117 GLU A O 1
ATOM 923 N N . GLU A 1 118 ? 17.615 1.477 -28.588 1.00 52.44 118 GLU A N 1
ATOM 924 C CA . GLU A 1 118 ? 16.319 0.793 -28.705 1.00 52.44 118 GLU A CA 1
ATOM 925 C C . GLU A 1 118 ? 16.152 -0.370 -27.713 1.00 52.44 118 GLU A C 1
ATOM 927 O O . GLU A 1 118 ? 15.111 -0.488 -27.062 1.00 52.44 118 GLU A O 1
ATOM 932 N N . VAL A 1 119 ? 17.179 -1.210 -27.538 1.00 51.09 119 VAL A N 1
ATOM 933 C CA . VAL A 1 119 ? 17.141 -2.344 -26.590 1.00 51.09 119 VAL A CA 1
ATOM 934 C C . VAL A 1 119 ? 17.144 -1.837 -25.143 1.00 51.09 119 VAL A C 1
ATOM 936 O O . VAL A 1 119 ? 16.462 -2.383 -24.272 1.00 51.09 119 VAL A O 1
ATOM 939 N N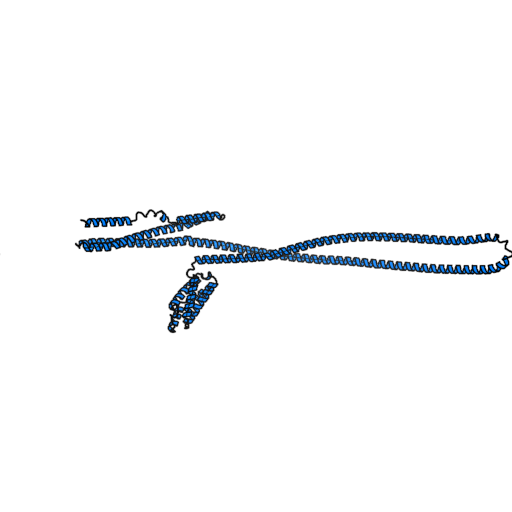 . LEU A 1 120 ? 17.846 -0.730 -24.899 1.00 52.41 120 LEU A N 1
ATOM 940 C CA . LEU A 1 120 ? 17.837 -0.011 -23.626 1.00 52.41 120 LEU A CA 1
ATOM 941 C C . LEU A 1 120 ? 16.455 0.566 -23.295 1.00 52.41 120 LEU A C 1
ATOM 943 O O . LEU A 1 120 ? 16.007 0.429 -22.156 1.00 52.41 120 LEU A O 1
ATOM 947 N N . GLY A 1 121 ? 15.741 1.111 -24.285 1.00 54.09 121 GLY A N 1
ATOM 948 C CA . GLY A 1 121 ? 14.364 1.582 -24.121 1.00 54.09 121 GLY A CA 1
ATOM 949 C C . GLY A 1 121 ? 13.391 0.474 -23.700 1.00 54.09 121 GLY A C 1
ATOM 950 O O . GLY A 1 121 ? 12.551 0.687 -22.822 1.00 54.09 121 GLY A O 1
ATOM 951 N N . PHE A 1 122 ? 13.535 -0.736 -24.249 1.00 52.59 122 PHE A N 1
ATOM 952 C CA . PHE A 1 122 ? 12.731 -1.895 -23.837 1.00 52.59 122 PHE A CA 1
ATOM 953 C C . PHE A 1 122 ? 13.038 -2.352 -22.410 1.00 52.59 122 PHE A C 1
ATOM 955 O O . PHE A 1 122 ? 12.117 -2.590 -21.628 1.00 52.59 122 PHE A O 1
ATOM 962 N N . GLN A 1 123 ? 14.314 -2.424 -22.035 1.00 50.91 123 GLN A N 1
ATOM 963 C CA . GLN A 1 123 ? 14.713 -2.802 -20.679 1.00 50.91 123 GLN A CA 1
ATOM 964 C C . GLN A 1 123 ? 14.238 -1.777 -19.636 1.00 50.91 123 GLN A C 1
ATOM 966 O O . GLN A 1 123 ? 13.829 -2.136 -18.532 1.00 50.91 123 GLN A O 1
ATOM 971 N N . GLN A 1 124 ? 14.247 -0.492 -19.995 1.00 52.31 124 GLN A N 1
ATOM 972 C CA . GLN A 1 124 ? 13.768 0.593 -19.146 1.00 52.31 124 GLN A CA 1
ATOM 973 C C . GLN A 1 124 ? 12.250 0.512 -18.933 1.00 52.31 124 GLN A C 1
ATOM 975 O O . GLN A 1 124 ? 11.798 0.598 -17.791 1.00 52.31 124 GLN A O 1
ATOM 980 N N . LYS A 1 125 ? 11.479 0.224 -19.992 1.00 58.03 125 LYS A N 1
ATOM 981 C CA . LYS A 1 125 ? 10.042 -0.083 -19.888 1.00 58.03 125 LYS A CA 1
ATOM 982 C C . LYS A 1 125 ? 9.774 -1.337 -19.053 1.00 58.03 125 LYS A C 1
ATOM 984 O O . LYS A 1 125 ? 8.854 -1.349 -18.244 1.00 58.03 125 LYS A O 1
ATOM 989 N N . MET A 1 126 ? 10.606 -2.371 -19.181 1.00 55.75 126 MET A N 1
ATOM 990 C CA . MET A 1 126 ? 10.477 -3.599 -18.390 1.00 55.75 126 MET A CA 1
ATOM 991 C C . MET A 1 126 ? 10.750 -3.358 -16.897 1.00 55.75 126 MET A C 1
ATOM 993 O O . MET A 1 126 ? 10.068 -3.909 -16.036 1.00 55.75 126 MET A O 1
ATOM 997 N N . ASN A 1 127 ? 11.718 -2.497 -16.573 1.00 61.59 127 ASN A N 1
ATOM 998 C CA . ASN A 1 127 ? 11.982 -2.085 -15.195 1.00 61.59 127 ASN A CA 1
ATOM 999 C C . ASN A 1 127 ? 10.860 -1.200 -14.631 1.00 61.59 127 ASN A C 1
ATOM 1001 O O . ASN A 1 127 ? 10.511 -1.352 -13.463 1.00 61.59 127 ASN A O 1
ATOM 1005 N N . GLN A 1 128 ? 10.257 -0.328 -15.446 1.00 64.62 128 GLN A N 1
ATOM 1006 C CA . GLN A 1 128 ? 9.061 0.430 -15.054 1.00 64.62 128 GLN A CA 1
ATOM 1007 C C . GLN A 1 128 ? 7.882 -0.501 -14.748 1.00 64.62 128 GLN A C 1
ATOM 1009 O O . GLN A 1 128 ? 7.270 -0.366 -13.691 1.00 64.62 128 GLN A O 1
ATOM 1014 N N . LEU A 1 129 ? 7.628 -1.495 -15.605 1.00 62.78 129 LEU A N 1
ATOM 1015 C CA . LEU A 1 129 ? 6.592 -2.508 -15.380 1.00 62.78 129 LEU A CA 1
ATOM 1016 C C . LEU A 1 129 ? 6.851 -3.331 -14.112 1.00 62.78 129 LEU A C 1
ATOM 1018 O O . LEU A 1 129 ? 5.928 -3.559 -13.337 1.00 62.78 129 LEU A O 1
ATOM 1022 N N . LYS A 1 130 ? 8.104 -3.717 -13.838 1.00 68.00 130 LYS A N 1
ATOM 1023 C CA . LYS A 1 130 ? 8.463 -4.394 -12.579 1.00 68.00 130 LYS A CA 1
ATOM 1024 C C . LYS A 1 130 ? 8.242 -3.520 -11.349 1.00 68.00 130 LYS A C 1
ATOM 1026 O O . LYS A 1 130 ? 7.778 -4.023 -10.332 1.00 68.00 130 LYS A O 1
ATOM 1031 N N . ASN A 1 131 ? 8.551 -2.227 -11.423 1.00 70.12 131 ASN A N 1
ATOM 1032 C CA . ASN A 1 131 ? 8.261 -1.307 -10.321 1.00 70.12 131 ASN A CA 1
ATOM 1033 C C . ASN A 1 131 ? 6.752 -1.175 -10.085 1.00 70.12 131 ASN A C 1
ATOM 1035 O O . ASN A 1 131 ? 6.310 -1.204 -8.940 1.00 70.12 131 ASN A O 1
ATOM 1039 N N . GLN A 1 132 ? 5.958 -1.095 -11.155 1.00 67.56 132 GLN A N 1
ATOM 1040 C CA . GLN A 1 132 ? 4.498 -1.108 -11.054 1.00 67.56 132 GLN A CA 1
ATOM 1041 C C . GLN A 1 132 ? 3.983 -2.424 -10.450 1.00 67.56 132 GLN A C 1
ATOM 1043 O O . GLN A 1 132 ? 3.119 -2.394 -9.580 1.00 67.56 132 GLN A O 1
ATOM 1048 N N . GLU A 1 133 ? 4.554 -3.571 -10.824 1.00 70.94 133 GLU A N 1
ATOM 1049 C CA . GLU A 1 133 ? 4.212 -4.871 -10.236 1.00 70.94 133 GLU A CA 1
ATOM 1050 C C . GLU A 1 133 ? 4.507 -4.923 -8.727 1.00 70.94 133 GLU A C 1
ATOM 1052 O O . GLU A 1 133 ? 3.696 -5.431 -7.952 1.00 70.94 133 GLU A O 1
ATOM 1057 N N . VAL A 1 134 ? 5.647 -4.380 -8.287 1.00 76.00 134 VAL A N 1
ATOM 1058 C CA . VAL A 1 134 ? 6.006 -4.314 -6.861 1.00 76.00 134 VAL A CA 1
ATOM 1059 C C . VAL A 1 134 ? 5.015 -3.447 -6.086 1.00 76.00 134 VAL A C 1
ATOM 1061 O O . VAL A 1 134 ? 4.538 -3.883 -5.040 1.00 76.00 134 VAL A O 1
ATOM 1064 N N . LEU A 1 135 ? 4.650 -2.276 -6.617 1.00 70.19 135 LEU A N 1
ATOM 1065 C CA . LEU A 1 135 ? 3.653 -1.396 -5.999 1.00 70.19 135 LEU A CA 1
ATOM 1066 C C . LEU A 1 135 ? 2.278 -2.070 -5.900 1.00 70.19 135 LEU A C 1
ATOM 1068 O O . LEU A 1 135 ? 1.634 -1.999 -4.856 1.00 70.19 135 LEU A O 1
ATOM 1072 N N . ILE A 1 136 ? 1.856 -2.791 -6.944 1.00 68.56 136 ILE A N 1
ATOM 1073 C CA . ILE A 1 136 ? 0.605 -3.564 -6.935 1.00 68.56 136 ILE A CA 1
ATOM 1074 C C . ILE A 1 136 ? 0.655 -4.667 -5.869 1.00 68.56 136 ILE A C 1
ATOM 1076 O O . ILE A 1 136 ? -0.306 -4.848 -5.124 1.00 68.56 136 ILE A O 1
ATOM 1080 N N . ARG A 1 137 ? 1.777 -5.387 -5.742 1.00 71.19 137 ARG A N 1
ATOM 1081 C CA . ARG A 1 137 ? 1.948 -6.427 -4.711 1.00 71.19 137 ARG A CA 1
ATOM 1082 C C . ARG A 1 137 ? 1.962 -5.850 -3.296 1.00 71.19 137 ARG A C 1
ATOM 1084 O O . ARG A 1 137 ? 1.450 -6.490 -2.381 1.00 71.19 137 ARG A O 1
ATOM 1091 N N . GLU A 1 138 ? 2.544 -4.671 -3.100 1.00 74.19 138 GLU A N 1
ATOM 1092 C CA . GLU A 1 138 ? 2.547 -3.991 -1.804 1.00 74.19 138 GLU A CA 1
ATOM 1093 C C . GLU A 1 138 ? 1.145 -3.497 -1.429 1.00 74.19 138 GLU A C 1
ATOM 1095 O O . GLU A 1 138 ? 0.698 -3.728 -0.307 1.00 74.19 138 GLU A O 1
ATOM 1100 N N . ALA A 1 139 ? 0.419 -2.901 -2.379 1.00 66.56 139 ALA A N 1
ATOM 1101 C CA . ALA A 1 139 ? -0.978 -2.517 -2.195 1.00 66.56 139 ALA A CA 1
ATOM 1102 C C . ALA A 1 139 ? -1.860 -3.735 -1.877 1.00 66.56 139 ALA A C 1
ATOM 1104 O O . ALA A 1 139 ? -2.676 -3.680 -0.961 1.00 66.56 139 ALA A O 1
ATOM 1105 N N . TYR A 1 140 ? -1.641 -4.860 -2.565 1.00 69.44 140 TYR A N 1
ATOM 1106 C CA . TYR A 1 140 ? -2.344 -6.113 -2.296 1.00 69.44 140 TYR A CA 1
ATOM 1107 C C . TYR A 1 140 ? -2.052 -6.657 -0.889 1.00 69.44 140 TYR A C 1
ATOM 1109 O O . TYR A 1 140 ? -2.975 -7.063 -0.191 1.00 69.44 140 TYR A O 1
ATOM 1117 N N . ARG A 1 141 ? -0.793 -6.615 -0.426 1.00 71.88 141 ARG A N 1
ATOM 1118 C CA . ARG A 1 141 ? -0.442 -7.001 0.955 1.00 71.88 141 ARG A CA 1
ATOM 1119 C C . ARG A 1 141 ? -1.102 -6.094 1.991 1.00 71.88 141 ARG A C 1
ATOM 1121 O O . ARG A 1 141 ? -1.692 -6.604 2.930 1.00 71.88 141 ARG A O 1
ATOM 1128 N N . LYS A 1 142 ? -1.079 -4.773 1.787 1.00 70.31 142 LYS A N 1
ATOM 1129 C CA . LYS A 1 142 ? -1.751 -3.815 2.684 1.00 70.31 142 LYS A CA 1
ATOM 1130 C C . LYS A 1 142 ? -3.269 -4.019 2.722 1.00 70.31 142 LYS A C 1
ATOM 1132 O O . LYS A 1 142 ? -3.872 -3.874 3.779 1.00 70.31 142 LYS A O 1
ATOM 1137 N N . ALA A 1 143 ? -3.883 -4.387 1.596 1.00 64.38 143 ALA A N 1
ATOM 1138 C CA . ALA A 1 143 ? -5.294 -4.768 1.549 1.00 64.38 143 ALA A CA 1
ATOM 1139 C C . ALA A 1 143 ? -5.555 -6.087 2.298 1.00 64.38 143 ALA A C 1
ATOM 1141 O O . ALA A 1 143 ? -6.529 -6.194 3.036 1.00 64.38 143 ALA A O 1
ATOM 1142 N N . GLN A 1 144 ? -4.652 -7.064 2.177 1.00 69.44 144 GLN A N 1
ATOM 1143 C CA . GLN A 1 144 ? -4.728 -8.331 2.907 1.00 69.44 144 GLN A CA 1
ATOM 1144 C C . GLN A 1 144 ? -4.551 -8.145 4.425 1.00 69.44 144 GLN A C 1
ATOM 1146 O O . GLN A 1 144 ? -5.206 -8.834 5.201 1.00 69.44 144 GLN A O 1
ATOM 1151 N N . ASP A 1 145 ? -3.746 -7.172 4.857 1.00 69.81 145 ASP A N 1
ATOM 1152 C CA . ASP A 1 145 ? -3.592 -6.777 6.267 1.00 69.81 145 ASP A CA 1
ATOM 1153 C C . ASP A 1 145 ? -4.833 -6.047 6.829 1.00 69.81 145 ASP A C 1
ATOM 1155 O O . ASP A 1 145 ? -4.968 -5.865 8.044 1.00 69.81 145 ASP A O 1
ATOM 1159 N N . PHE A 1 146 ? -5.774 -5.652 5.965 1.00 65.88 146 PHE A N 1
ATOM 1160 C CA . PHE A 1 146 ? -7.063 -5.080 6.357 1.00 65.88 146 PHE A CA 1
ATOM 1161 C C . PHE A 1 146 ? -8.083 -6.164 6.750 1.00 65.88 146 PHE A C 1
ATOM 1163 O O . PHE A 1 146 ? -8.958 -5.911 7.580 1.00 65.88 146 PHE A O 1
ATOM 1170 N N . GLU A 1 147 ? -7.933 -7.388 6.231 1.00 66.06 147 GLU A N 1
ATOM 1171 C CA . GLU A 1 147 ? -8.813 -8.535 6.507 1.00 66.06 147 GLU A CA 1
ATOM 1172 C C . GLU A 1 147 ? -8.886 -8.882 8.013 1.00 66.06 147 GLU A C 1
ATOM 1174 O O . GLU A 1 147 ? -9.991 -8.959 8.554 1.00 66.06 147 GLU A O 1
ATOM 1179 N N . PRO A 1 148 ? -7.764 -8.995 8.762 1.00 67.88 148 PRO A N 1
ATOM 1180 C CA . PRO A 1 148 ? -7.799 -9.264 10.201 1.00 67.88 148 PRO A CA 1
ATOM 1181 C C . PRO A 1 148 ? -8.406 -8.107 11.003 1.00 67.88 148 PRO A C 1
ATOM 1183 O O . PRO A 1 148 ? -9.013 -8.327 12.050 1.00 67.88 148 PRO A O 1
ATOM 1186 N N . SER A 1 149 ? -8.248 -6.868 10.524 1.00 59.84 149 SER A N 1
ATOM 1187 C CA . SER A 1 149 ? -8.824 -5.679 11.164 1.00 59.84 149 SER A CA 1
ATOM 1188 C C . SER A 1 149 ? -10.341 -5.620 10.963 1.00 59.84 149 SER A C 1
ATOM 1190 O O . SER A 1 149 ? -11.067 -5.318 11.908 1.00 59.84 149 SER A O 1
ATOM 1192 N N . SER A 1 150 ? -10.830 -5.995 9.777 1.00 63.53 150 SER A N 1
ATOM 1193 C CA . SER A 1 150 ? -12.260 -6.173 9.502 1.00 63.53 150 SER A CA 1
ATOM 1194 C C . SER A 1 150 ? -12.859 -7.314 10.333 1.00 63.53 150 SER A C 1
ATOM 1196 O O . SER A 1 150 ? -13.906 -7.137 10.953 1.00 63.53 150 SER A O 1
ATOM 1198 N N . GLN A 1 151 ? -12.153 -8.444 10.454 1.00 71.31 151 GLN A N 1
ATOM 1199 C CA . GLN A 1 151 ? -12.571 -9.557 11.312 1.00 71.31 151 GLN A CA 1
ATOM 1200 C C . GLN A 1 151 ? -12.629 -9.163 12.796 1.00 71.31 151 GLN A C 1
ATOM 1202 O O . GLN A 1 151 ? -13.594 -9.510 13.473 1.00 71.31 151 GLN A O 1
ATOM 1207 N N . ARG A 1 152 ? -11.658 -8.381 13.297 1.00 67.38 152 ARG A N 1
ATOM 1208 C CA . ARG A 1 152 ? -11.704 -7.821 14.663 1.00 67.38 152 ARG A CA 1
ATOM 1209 C C . ARG A 1 152 ? -12.861 -6.845 14.864 1.00 67.38 152 ARG A C 1
ATOM 1211 O O . ARG A 1 152 ? -13.491 -6.864 15.917 1.00 67.38 152 ARG A O 1
ATOM 1218 N N . ALA A 1 153 ? -13.148 -5.997 13.878 1.00 55.88 153 ALA A N 1
ATOM 1219 C CA . ALA A 1 153 ? -14.304 -5.105 13.935 1.00 55.88 153 ALA A CA 1
ATOM 1220 C C . ALA A 1 153 ? -15.621 -5.904 13.972 1.00 55.88 153 ALA A C 1
ATOM 1222 O O . ALA A 1 153 ? -16.513 -5.579 14.752 1.00 55.88 153 ALA A O 1
ATOM 1223 N N . GLY A 1 154 ? -15.708 -6.993 13.201 1.00 68.12 154 GLY A N 1
ATOM 1224 C CA . GLY A 1 154 ? -16.836 -7.925 13.229 1.00 68.12 154 GLY A CA 1
ATOM 1225 C C . GLY A 1 154 ? -17.006 -8.634 14.577 1.00 68.12 154 GLY A C 1
ATOM 1226 O O . GLY A 1 154 ? -18.120 -8.692 15.094 1.00 68.12 154 GLY A O 1
ATOM 1227 N N . SER A 1 155 ? -15.917 -9.112 15.191 1.00 71.62 155 SER A N 1
ATOM 1228 C CA . SER A 1 155 ? -15.987 -9.749 16.515 1.00 71.62 155 SER A CA 1
ATOM 1229 C C . SER A 1 155 ? -16.382 -8.765 17.618 1.00 71.62 155 SER A C 1
ATOM 1231 O O . SER A 1 155 ? -17.163 -9.118 18.494 1.00 71.62 155 SER A O 1
ATOM 1233 N N . LEU A 1 156 ? -15.894 -7.519 17.554 1.00 61.88 156 LEU A N 1
ATOM 1234 C CA . LEU A 1 156 ? -16.287 -6.463 18.495 1.00 61.88 156 LEU A CA 1
ATOM 1235 C C . LEU A 1 156 ? -17.768 -6.091 18.352 1.00 61.88 156 LEU A C 1
ATOM 1237 O O . LEU A 1 156 ? -18.436 -5.870 19.356 1.00 61.88 156 LEU A O 1
ATOM 1241 N N . LEU A 1 157 ? -18.304 -6.058 17.127 1.00 62.78 157 LEU A N 1
ATOM 1242 C CA . LEU A 1 157 ? -19.737 -5.841 16.901 1.00 62.78 157 LEU A CA 1
ATOM 1243 C C . LEU A 1 157 ? -20.590 -6.961 17.510 1.00 62.78 157 LEU A C 1
ATOM 1245 O O . LEU A 1 157 ? -21.577 -6.663 18.180 1.00 62.78 157 LEU A O 1
ATOM 1249 N N . GLN A 1 158 ? -20.183 -8.225 17.357 1.00 73.38 158 GLN A N 1
ATOM 1250 C CA . GLN A 1 158 ? -20.859 -9.351 18.016 1.00 73.38 158 GLN A CA 1
ATOM 1251 C C . GLN A 1 158 ? -20.793 -9.266 19.545 1.00 73.38 158 GLN A C 1
ATOM 1253 O O . GLN A 1 158 ? -21.772 -9.573 20.224 1.00 73.38 158 GLN A O 1
ATOM 1258 N N . GLU A 1 159 ? -19.659 -8.838 20.103 1.00 73.62 159 GLU A N 1
ATOM 1259 C CA . GLU A 1 159 ? -19.508 -8.662 21.549 1.00 73.62 159 GLU A CA 1
ATOM 1260 C C . GLU A 1 159 ? -20.414 -7.534 22.074 1.00 73.62 159 GLU A C 1
ATOM 1262 O O . GLU A 1 159 ? -21.082 -7.700 23.096 1.00 73.62 159 GLU A O 1
ATOM 1267 N N . ILE A 1 160 ? -20.526 -6.424 21.333 1.00 58.75 160 ILE A N 1
ATOM 1268 C CA . ILE A 1 160 ? -21.447 -5.320 21.640 1.00 58.75 160 ILE A CA 1
ATOM 1269 C C . ILE A 1 160 ? -22.911 -5.779 21.569 1.00 58.75 160 ILE A C 1
ATOM 1271 O O . ILE A 1 160 ? -23.684 -5.461 22.474 1.00 58.75 160 ILE A O 1
ATOM 1275 N N . GLU A 1 161 ? -23.306 -6.554 20.554 1.00 67.25 161 GLU A N 1
ATOM 1276 C CA . GLU A 1 161 ? -24.657 -7.135 20.474 1.00 67.25 161 GLU A CA 1
ATOM 1277 C C . GLU A 1 161 ? -24.941 -8.089 21.645 1.00 67.25 161 GLU A C 1
ATOM 1279 O O . GLU A 1 161 ? -26.027 -8.054 22.235 1.00 67.25 161 GLU A O 1
ATOM 1284 N N . GLY A 1 162 ? -23.954 -8.895 22.045 1.00 73.50 162 GLY A N 1
ATOM 1285 C CA . GLY A 1 162 ? -24.046 -9.766 23.217 1.00 73.50 162 GLY A CA 1
ATOM 1286 C C . GLY A 1 162 ? -24.217 -8.987 24.526 1.00 73.50 162 GLY A C 1
ATOM 1287 O O . GLY A 1 162 ? -25.044 -9.353 25.366 1.00 73.50 162 GLY A O 1
ATOM 1288 N N . LEU A 1 163 ? -23.487 -7.880 24.693 1.00 62.03 163 LEU A N 1
ATOM 1289 C CA . LEU A 1 163 ? -23.629 -6.979 25.840 1.00 62.03 163 LEU A CA 1
ATOM 1290 C C . LEU A 1 163 ? -24.989 -6.272 25.851 1.00 62.03 163 LEU A C 1
ATOM 1292 O O . LEU A 1 163 ? -25.599 -6.158 26.914 1.00 62.03 163 LEU A O 1
ATOM 1296 N N . LEU A 1 164 ? -25.494 -5.849 24.688 1.00 53.84 164 LEU A N 1
ATOM 1297 C CA . LEU A 1 164 ? -26.818 -5.235 24.553 1.00 53.84 164 LEU A CA 1
ATOM 1298 C C . LEU A 1 164 ? -27.931 -6.220 24.942 1.00 53.84 164 LEU A C 1
ATOM 1300 O O . LEU A 1 164 ? -28.868 -5.856 25.653 1.00 53.84 164 LEU A O 1
ATOM 1304 N N . THR A 1 165 ? -27.799 -7.478 24.521 1.00 71.88 165 THR A N 1
ATOM 1305 C CA . THR A 1 165 ? -28.752 -8.549 24.844 1.00 71.88 165 THR A CA 1
ATOM 1306 C C . THR A 1 165 ? -28.746 -8.849 26.345 1.00 71.88 165 THR A C 1
ATOM 1308 O O . THR A 1 165 ? -29.799 -8.826 26.978 1.00 71.88 165 THR A O 1
ATOM 1311 N N . ASN A 1 166 ? -27.561 -8.987 26.951 1.00 65.50 166 ASN A N 1
ATOM 1312 C CA . ASN A 1 166 ? -27.411 -9.137 28.404 1.00 65.50 166 ASN A CA 1
ATOM 1313 C C . ASN A 1 166 ? -27.969 -7.938 29.187 1.00 65.50 166 ASN A C 1
ATOM 1315 O O . ASN A 1 166 ? -28.587 -8.108 30.238 1.00 65.50 166 ASN A O 1
ATOM 1319 N N . ALA A 1 167 ? -27.750 -6.711 28.706 1.00 48.34 167 ALA A N 1
ATOM 1320 C CA . ALA A 1 167 ? -28.292 -5.509 29.334 1.00 48.34 167 ALA A CA 1
ATOM 1321 C C . ALA A 1 167 ? -29.828 -5.499 29.292 1.00 48.34 167 ALA A C 1
ATOM 1323 O O . ALA A 1 167 ? -30.463 -5.098 30.268 1.00 48.34 167 ALA A O 1
ATOM 1324 N N . LYS A 1 168 ? -30.422 -5.992 28.200 1.00 63.16 168 LYS A N 1
ATOM 1325 C CA . LYS A 1 168 ? -31.873 -6.125 28.046 1.00 63.16 168 LYS A CA 1
ATOM 1326 C C . LYS A 1 168 ? -32.456 -7.180 28.992 1.00 63.16 168 LYS A C 1
ATOM 1328 O O . LYS A 1 168 ? -33.397 -6.868 29.715 1.00 63.16 168 LYS A O 1
ATOM 1333 N N . GLU A 1 169 ? -31.846 -8.362 29.072 1.00 65.94 169 GLU A N 1
ATOM 1334 C CA . GLU A 1 169 ? -32.243 -9.419 30.020 1.00 65.94 169 GLU A CA 1
ATOM 1335 C C . GLU A 1 169 ? -32.121 -8.953 31.480 1.00 65.94 169 GLU A C 1
ATOM 1337 O O . GLU A 1 169 ? -33.015 -9.175 32.302 1.00 65.94 169 GLU A O 1
ATOM 1342 N N . ARG A 1 170 ? -31.047 -8.227 31.819 1.00 58.62 170 ARG A N 1
ATOM 1343 C CA . ARG A 1 170 ? -30.902 -7.607 33.145 1.00 58.62 170 ARG A CA 1
ATOM 1344 C C . ARG A 1 170 ? -31.969 -6.545 33.401 1.00 58.62 170 ARG A C 1
ATOM 1346 O O . ARG A 1 170 ? -32.472 -6.474 34.518 1.00 58.62 170 ARG A O 1
ATOM 1353 N N . GLY A 1 171 ? -32.341 -5.757 32.393 1.00 52.88 171 GLY A N 1
ATOM 1354 C CA . GLY A 1 171 ? -33.448 -4.803 32.469 1.00 52.88 171 GLY A CA 1
ATOM 1355 C C . GLY A 1 171 ? -34.788 -5.476 32.783 1.00 52.88 171 GLY A C 1
ATOM 1356 O O . GLY A 1 171 ? -35.501 -5.028 33.678 1.00 52.88 171 GLY A O 1
ATOM 1357 N N . GLU A 1 172 ? -35.094 -6.595 32.125 1.00 65.62 172 GLU A N 1
ATOM 1358 C CA . GLU A 1 172 ? -36.290 -7.407 32.406 1.00 65.62 172 GLU A CA 1
ATOM 1359 C C . GLU A 1 172 ? -36.245 -8.026 33.812 1.00 65.62 172 GLU A C 1
ATOM 1361 O O . GLU A 1 172 ? -37.243 -8.035 34.537 1.00 65.62 172 GLU A O 1
ATOM 1366 N N . THR A 1 173 ? -35.064 -8.460 34.259 1.00 61.47 173 THR A N 1
ATOM 1367 C CA . THR A 1 173 ? -34.869 -8.979 35.621 1.00 61.47 173 THR A CA 1
ATOM 1368 C C . THR A 1 173 ? -35.109 -7.889 36.672 1.00 61.47 173 THR A C 1
ATOM 1370 O O . THR A 1 173 ? -35.812 -8.121 37.653 1.00 61.47 173 THR A O 1
ATOM 1373 N N . ILE A 1 174 ? -34.583 -6.677 36.456 1.00 51.25 174 ILE A N 1
ATOM 1374 C CA . ILE A 1 174 ? -34.813 -5.511 37.327 1.00 51.25 174 ILE A CA 1
ATOM 1375 C C . ILE A 1 174 ? -36.299 -5.142 37.351 1.00 51.25 174 ILE A C 1
ATOM 1377 O O . ILE A 1 174 ? -36.836 -4.862 38.422 1.00 51.25 174 ILE A O 1
ATOM 1381 N N . HIS A 1 175 ? -36.982 -5.194 36.205 1.00 58.25 175 HIS A N 1
ATOM 1382 C CA . HIS A 1 175 ? -38.425 -4.967 36.137 1.00 58.25 175 HIS A CA 1
ATOM 1383 C C . HIS A 1 175 ? -39.195 -6.011 36.960 1.00 58.25 175 HIS A C 1
ATOM 1385 O O . HIS A 1 175 ? -40.084 -5.653 37.732 1.00 58.25 175 HIS A O 1
ATOM 1391 N N . THR A 1 176 ? -38.817 -7.285 36.861 1.00 64.19 176 THR A N 1
ATOM 1392 C CA . THR A 1 176 ? -39.450 -8.376 37.619 1.00 64.19 176 THR A CA 1
ATOM 1393 C C . THR A 1 176 ? -39.215 -8.216 39.125 1.00 64.19 176 THR A C 1
ATOM 1395 O O . THR A 1 176 ? -40.139 -8.362 39.923 1.00 64.19 176 THR A O 1
ATOM 1398 N N . ILE A 1 177 ? -37.994 -7.853 39.533 1.00 56.00 177 ILE A N 1
ATOM 1399 C CA . ILE A 1 177 ? -37.656 -7.566 40.936 1.00 56.00 177 ILE A CA 1
ATOM 1400 C C . ILE A 1 177 ? -38.445 -6.351 41.444 1.00 56.00 177 ILE A C 1
ATOM 1402 O O . ILE A 1 177 ? -38.936 -6.372 42.570 1.00 56.00 177 ILE A O 1
ATOM 1406 N N . SER A 1 178 ? -38.615 -5.313 40.621 1.00 47.56 178 SER A N 1
ATOM 1407 C CA . SER A 1 178 ? -39.426 -4.137 40.957 1.00 47.56 178 SER A CA 1
ATOM 1408 C C . SER A 1 178 ? -40.900 -4.497 41.169 1.00 47.56 178 SER A C 1
ATOM 1410 O O . SER A 1 178 ? -41.518 -4.022 42.122 1.00 47.56 178 SER A O 1
ATOM 1412 N N . GLU A 1 179 ? -41.469 -5.363 40.328 1.00 62.94 179 GLU A N 1
ATOM 1413 C CA . GLU A 1 179 ? -42.837 -5.866 40.508 1.00 62.94 179 GLU A CA 1
ATOM 1414 C C . GLU A 1 179 ? -42.972 -6.716 41.774 1.00 62.94 179 GLU A C 1
ATOM 1416 O O . GLU A 1 179 ? -43.913 -6.534 42.545 1.00 62.94 179 GLU A O 1
ATOM 1421 N N . GLN A 1 180 ? -42.006 -7.598 42.043 1.00 65.06 180 GLN A N 1
ATOM 1422 C CA . GLN A 1 180 ? -41.981 -8.401 43.267 1.00 65.06 180 GLN A CA 1
ATOM 1423 C C . GLN A 1 180 ? -41.844 -7.533 44.524 1.00 65.06 180 GLN A C 1
ATOM 1425 O O . GLN A 1 180 ? -42.528 -7.789 45.514 1.00 65.06 180 GLN A O 1
ATOM 1430 N N . ALA A 1 181 ? -41.014 -6.487 44.486 1.00 47.41 181 ALA A N 1
ATOM 1431 C CA . ALA A 1 181 ? -40.867 -5.528 45.576 1.00 47.41 181 ALA A CA 1
ATOM 1432 C C . ALA A 1 181 ? -42.160 -4.728 45.805 1.00 47.41 181 ALA A C 1
ATOM 1434 O O . ALA A 1 181 ? -42.577 -4.554 46.948 1.00 47.41 181 ALA A O 1
ATOM 1435 N N . SER A 1 182 ? -42.842 -4.309 44.734 1.00 56.97 182 SER A N 1
ATOM 1436 C CA . SER A 1 182 ? -44.153 -3.653 44.819 1.00 56.97 182 SER A CA 1
ATOM 1437 C C . SER A 1 182 ? -45.223 -4.586 45.407 1.00 56.97 182 SER A C 1
ATOM 1439 O O . SER A 1 182 ? -45.962 -4.199 46.317 1.00 56.97 182 SER A O 1
ATOM 1441 N N . ALA A 1 183 ? -45.256 -5.851 44.982 1.00 61.78 183 ALA A N 1
ATOM 1442 C CA . ALA A 1 183 ? -46.159 -6.859 45.535 1.00 61.78 183 ALA A CA 1
ATOM 1443 C C . ALA A 1 183 ? -45.860 -7.163 47.016 1.00 61.78 183 ALA A C 1
ATOM 1445 O O . ALA A 1 183 ? -46.784 -7.314 47.817 1.00 61.78 183 ALA A O 1
ATOM 1446 N N . ALA A 1 184 ? -44.582 -7.217 47.403 1.00 51.41 184 ALA A N 1
ATOM 1447 C CA . ALA A 1 184 ? -44.163 -7.396 48.792 1.00 51.41 184 ALA A CA 1
ATOM 1448 C C . ALA A 1 184 ? -44.549 -6.195 49.665 1.00 51.41 184 ALA A C 1
ATOM 1450 O O . ALA A 1 184 ? -45.042 -6.393 50.773 1.00 51.41 184 ALA A O 1
ATOM 1451 N N . LEU A 1 185 ? -44.399 -4.968 49.150 1.00 51.56 185 LEU A N 1
ATOM 1452 C CA . LEU A 1 185 ? -44.849 -3.752 49.825 1.00 51.56 185 LEU A CA 1
ATOM 1453 C C . LEU A 1 185 ? -46.363 -3.793 50.057 1.00 51.56 185 LEU A C 1
ATOM 1455 O O . LEU A 1 185 ? -46.815 -3.555 51.169 1.00 51.56 185 LEU A O 1
ATOM 1459 N N . THR A 1 186 ? -47.130 -4.200 49.043 1.00 66.19 186 THR A N 1
ATOM 1460 C CA . THR A 1 186 ? -48.593 -4.331 49.137 1.00 66.19 186 THR A CA 1
ATOM 1461 C C . THR A 1 186 ? -48.995 -5.349 50.210 1.00 66.19 186 THR A C 1
ATOM 1463 O O . THR A 1 186 ? -49.832 -5.050 51.061 1.00 66.19 186 THR A O 1
ATOM 1466 N N . LYS A 1 187 ? -48.335 -6.517 50.249 1.00 65.44 187 LYS A N 1
ATOM 1467 C CA . LYS A 1 187 ? -48.537 -7.528 51.303 1.00 65.44 187 LYS A CA 1
ATOM 1468 C C . LYS A 1 187 ? -48.138 -7.028 52.692 1.00 65.44 187 LYS A C 1
ATOM 1470 O O . LYS A 1 187 ? -48.807 -7.364 53.664 1.00 65.44 187 LYS A O 1
ATOM 1475 N N . ALA A 1 188 ? -47.070 -6.240 52.805 1.00 48.84 188 ALA A N 1
ATOM 1476 C CA . ALA A 1 188 ? -46.665 -5.634 54.070 1.00 48.84 188 ALA A CA 1
ATOM 1477 C C . ALA A 1 188 ? -47.716 -4.624 54.562 1.00 48.84 188 ALA A C 1
ATOM 1479 O O . ALA A 1 188 ? -48.080 -4.655 55.734 1.00 48.84 188 ALA A O 1
ATOM 1480 N N . THR A 1 189 ? -48.284 -3.811 53.665 1.00 59.62 189 THR A N 1
ATOM 1481 C CA . THR A 1 189 ? -49.385 -2.889 53.991 1.00 59.62 189 THR A CA 1
ATOM 1482 C C . THR A 1 189 ? -50.665 -3.635 54.392 1.00 59.62 189 THR A C 1
ATOM 1484 O O . THR A 1 189 ? -51.395 -3.206 55.284 1.00 59.62 189 THR A O 1
ATOM 1487 N N . GLU A 1 190 ? -50.959 -4.776 53.763 1.00 66.06 190 GLU A N 1
ATOM 1488 C CA . GLU A 1 190 ? -52.071 -5.649 54.163 1.00 66.06 190 GLU A CA 1
ATOM 1489 C C . GLU A 1 190 ? -51.836 -6.292 55.537 1.00 66.06 190 GLU A C 1
ATOM 1491 O O . GLU A 1 190 ? -52.755 -6.329 56.357 1.00 66.06 190 GLU A O 1
ATOM 1496 N N . ALA A 1 191 ? -50.612 -6.743 55.822 1.00 54.09 191 ALA A N 1
ATOM 1497 C CA . ALA A 1 191 ? -50.233 -7.282 57.126 1.00 54.09 191 ALA A CA 1
ATOM 1498 C C . ALA A 1 191 ? -50.309 -6.217 58.232 1.00 54.09 191 ALA A C 1
ATOM 1500 O O . ALA A 1 191 ? -50.771 -6.512 59.331 1.00 54.09 191 ALA A O 1
ATOM 1501 N N . GLU A 1 192 ? -49.932 -4.973 57.935 1.00 55.34 192 GLU A N 1
ATOM 1502 C CA . GLU A 1 192 ? -50.083 -3.832 58.841 1.00 55.34 192 GLU A CA 1
ATOM 1503 C C . GLU A 1 192 ? -51.563 -3.554 59.148 1.00 55.34 192 GLU A C 1
ATOM 1505 O O . GLU A 1 192 ? -51.951 -3.425 60.312 1.00 55.34 192 GLU A O 1
ATOM 1510 N N . ARG A 1 193 ? -52.437 -3.572 58.131 1.00 64.00 193 ARG A N 1
ATOM 1511 C CA . ARG A 1 193 ? -53.896 -3.470 58.330 1.00 64.00 193 ARG A CA 1
ATOM 1512 C C . ARG A 1 193 ? -54.453 -4.635 59.151 1.00 64.00 193 ARG A C 1
ATOM 1514 O O . ARG A 1 193 ? -55.300 -4.413 60.016 1.00 64.00 193 ARG A O 1
ATOM 1521 N N . ALA A 1 194 ? -53.967 -5.857 58.928 1.00 63.62 194 ALA A N 1
ATOM 1522 C CA . ALA A 1 194 ? -54.360 -7.031 59.703 1.00 63.62 194 ALA A CA 1
ATOM 1523 C C . ALA A 1 194 ? -53.904 -6.927 61.169 1.00 63.62 194 ALA A C 1
ATOM 1525 O O . ALA A 1 194 ? -54.705 -7.166 62.072 1.00 63.62 194 ALA A O 1
ATOM 1526 N N . ALA A 1 195 ? -52.668 -6.489 61.422 1.00 54.78 195 ALA A N 1
ATOM 1527 C CA . ALA A 1 195 ? -52.149 -6.234 62.765 1.00 54.78 195 ALA A CA 1
ATOM 1528 C C . ALA A 1 195 ? -52.955 -5.143 63.486 1.00 54.78 195 ALA A C 1
ATOM 1530 O O . ALA A 1 195 ? -53.320 -5.312 64.647 1.00 54.78 195 ALA A O 1
ATOM 1531 N N . THR A 1 196 ? -53.323 -4.076 62.772 1.00 66.00 196 THR A N 1
ATOM 1532 C CA . THR A 1 196 ? -54.196 -3.015 63.297 1.00 66.00 196 THR A CA 1
ATOM 1533 C C . THR A 1 196 ? -55.584 -3.564 63.651 1.00 66.00 196 THR A C 1
ATOM 1535 O O . THR A 1 196 ? -56.136 -3.234 64.698 1.00 66.00 196 THR A O 1
ATOM 1538 N N . SER A 1 197 ? -56.141 -4.459 62.825 1.00 68.12 197 SER A N 1
ATOM 1539 C CA . SER A 1 197 ? -57.429 -5.106 63.114 1.00 68.12 197 SER A CA 1
ATOM 1540 C C . SER A 1 197 ? -57.367 -6.055 64.318 1.00 68.12 197 SER A C 1
ATOM 1542 O O . SER A 1 197 ? -58.293 -6.070 65.125 1.00 68.12 197 SER A O 1
ATOM 1544 N N . LEU A 1 198 ? -56.261 -6.790 64.486 1.00 61.81 198 LEU A N 1
ATOM 1545 C CA . LEU A 1 198 ? -56.022 -7.664 65.637 1.00 61.81 198 LEU A CA 1
ATOM 1546 C C . LEU A 1 198 ? -55.824 -6.862 66.925 1.00 61.81 198 LEU A C 1
ATOM 1548 O O . LEU A 1 198 ? -56.324 -7.273 67.966 1.00 61.81 198 LEU A O 1
ATOM 1552 N N . ALA A 1 199 ? -55.154 -5.709 66.858 1.00 61.88 199 ALA A N 1
ATOM 1553 C CA . ALA A 1 199 ? -55.040 -4.788 67.987 1.00 61.88 199 ALA A CA 1
ATOM 1554 C C . ALA A 1 199 ? -56.422 -4.277 68.428 1.00 61.88 199 ALA A C 1
ATOM 1556 O O . ALA A 1 199 ? -56.741 -4.315 69.614 1.00 61.88 199 ALA A O 1
ATOM 1557 N N . LEU A 1 200 ? -57.285 -3.915 67.471 1.00 66.62 200 LEU A N 1
ATOM 1558 C CA . LEU A 1 200 ? -58.672 -3.529 67.747 1.00 66.62 200 LEU A CA 1
ATOM 1559 C C . LEU A 1 200 ? -59.480 -4.688 68.363 1.00 66.62 200 LEU A C 1
ATOM 1561 O O . LEU A 1 200 ? -60.307 -4.492 69.252 1.00 66.62 200 LEU A O 1
ATOM 1565 N N . GLN A 1 201 ? -59.236 -5.917 67.905 1.00 64.31 201 GLN A N 1
ATOM 1566 C CA . GLN A 1 201 ? -59.882 -7.120 68.430 1.00 64.31 201 GLN A CA 1
ATOM 1567 C C . GLN A 1 201 ? -59.399 -7.451 69.852 1.00 64.31 201 GLN A C 1
ATOM 1569 O O . GLN A 1 201 ? -60.202 -7.833 70.701 1.00 64.31 201 GLN A O 1
ATOM 1574 N N . ALA A 1 202 ? -58.110 -7.255 70.141 1.00 56.97 202 ALA A N 1
ATOM 1575 C CA . ALA A 1 202 ? -57.536 -7.393 71.476 1.00 56.97 202 ALA A CA 1
ATOM 1576 C C . ALA A 1 202 ? -58.108 -6.348 72.450 1.00 56.97 202 ALA A C 1
ATOM 1578 O O . ALA A 1 202 ? -58.447 -6.691 73.582 1.00 56.97 202 ALA A O 1
ATOM 1579 N N . GLU A 1 203 ? -58.310 -5.109 71.996 1.00 63.62 203 GLU A N 1
ATOM 1580 C CA . GLU A 1 203 ? -58.984 -4.054 72.761 1.00 63.62 203 GLU A CA 1
ATOM 1581 C C . GLU A 1 203 ? -60.449 -4.424 73.072 1.00 63.62 203 GLU A C 1
ATOM 1583 O O . GLU A 1 203 ? -60.912 -4.293 74.209 1.00 63.62 203 GLU A O 1
ATOM 1588 N N . GLN A 1 204 ? -61.171 -4.994 72.100 1.00 66.56 204 GLN A N 1
ATOM 1589 C CA . GLN A 1 204 ? -62.524 -5.523 72.317 1.00 66.56 204 GLN A CA 1
ATOM 1590 C C . GLN A 1 204 ? -62.550 -6.707 73.292 1.00 66.56 204 GLN A C 1
ATOM 1592 O O . GLN A 1 204 ? -63.460 -6.800 74.120 1.00 66.56 204 GLN A O 1
ATOM 1597 N N . HIS A 1 205 ? -61.558 -7.599 73.228 1.00 63.16 205 HIS A N 1
ATOM 1598 C CA . HIS A 1 205 ? -61.414 -8.690 74.188 1.00 63.16 205 HIS A CA 1
ATOM 1599 C C . HIS A 1 205 ? -61.134 -8.167 75.596 1.00 63.16 205 HIS A C 1
ATOM 1601 O O . HIS A 1 205 ? -61.785 -8.642 76.520 1.00 63.16 205 HIS A O 1
ATOM 1607 N N . HIS A 1 206 ? -60.277 -7.153 75.755 1.00 62.62 206 HIS A N 1
ATOM 1608 C CA . HIS A 1 206 ? -60.059 -6.460 77.030 1.00 62.62 206 HIS A CA 1
ATOM 1609 C C . HIS A 1 206 ? -61.353 -5.857 77.594 1.00 62.62 206 HIS A C 1
ATOM 1611 O O . HIS A 1 206 ? -61.657 -6.011 78.779 1.00 62.62 206 HIS A O 1
ATOM 1617 N N . ALA A 1 207 ? -62.168 -5.227 76.744 1.00 61.41 207 ALA A N 1
ATOM 1618 C CA . ALA A 1 207 ? -63.476 -4.717 77.148 1.00 61.41 207 ALA A CA 1
ATOM 1619 C C . ALA A 1 207 ? -64.452 -5.845 77.548 1.00 61.41 207 ALA A C 1
ATOM 1621 O O . ALA A 1 207 ? -65.285 -5.666 78.441 1.00 61.41 207 ALA A O 1
ATOM 1622 N N . ALA A 1 208 ? -64.359 -7.021 76.919 1.00 59.34 208 ALA A N 1
ATOM 1623 C CA . ALA A 1 208 ? -65.155 -8.194 77.273 1.00 59.34 208 ALA A CA 1
ATOM 1624 C C . ALA A 1 208 ? -64.699 -8.838 78.595 1.00 59.34 208 ALA A C 1
ATOM 1626 O O . ALA A 1 208 ? -65.548 -9.173 79.421 1.00 59.34 208 ALA A O 1
ATOM 1627 N N . THR A 1 209 ? -63.393 -8.960 78.853 1.00 61.22 209 THR A N 1
ATOM 1628 C CA . THR A 1 209 ? -62.873 -9.434 80.148 1.00 61.22 209 THR A CA 1
ATOM 1629 C C . THR A 1 209 ? -63.241 -8.487 81.283 1.00 61.22 209 THR A C 1
ATOM 1631 O O . THR A 1 209 ? -63.701 -8.964 82.318 1.00 61.22 209 THR A O 1
ATOM 1634 N N . ALA A 1 210 ? -63.183 -7.169 81.071 1.00 60.19 210 ALA A N 1
ATOM 1635 C CA . ALA A 1 210 ? -63.668 -6.190 82.049 1.00 60.19 210 ALA A CA 1
ATOM 1636 C C . ALA A 1 210 ? -65.173 -6.364 82.365 1.00 60.19 210 ALA A C 1
ATOM 1638 O O . ALA A 1 210 ? -65.603 -6.230 83.512 1.00 60.19 210 ALA A O 1
ATOM 1639 N N . ARG A 1 211 ? -65.999 -6.739 81.373 1.00 59.53 211 ARG A N 1
ATOM 1640 C CA . ARG A 1 211 ? -67.420 -7.088 81.593 1.00 59.53 211 ARG A CA 1
ATOM 1641 C C . ARG A 1 211 ? -67.605 -8.411 82.340 1.00 59.53 211 ARG A C 1
ATOM 1643 O O . ARG A 1 211 ? -68.529 -8.527 83.148 1.00 59.53 211 ARG A O 1
ATOM 1650 N N . HIS A 1 212 ? -66.755 -9.405 82.090 1.00 62.38 212 HIS A N 1
ATOM 1651 C CA . HIS A 1 212 ? -66.769 -10.666 82.835 1.00 62.38 212 HIS A CA 1
ATOM 1652 C C . HIS A 1 212 ? -66.349 -10.472 84.296 1.00 62.38 212 HIS A C 1
ATOM 1654 O O . HIS A 1 212 ? -66.960 -11.067 85.179 1.00 62.38 212 HIS A O 1
ATOM 1660 N N . GLU A 1 213 ? -65.393 -9.587 84.567 1.00 61.97 213 GLU A N 1
ATOM 1661 C CA . GLU A 1 213 ? -64.996 -9.205 85.924 1.00 61.97 213 GLU A CA 1
ATOM 1662 C C . GLU A 1 213 ? -66.133 -8.483 86.669 1.00 61.97 213 GLU A C 1
ATOM 1664 O O . GLU A 1 213 ? -66.468 -8.843 87.800 1.00 61.97 213 GLU A O 1
ATOM 1669 N N . ALA A 1 214 ? -66.831 -7.558 86.000 1.00 57.59 214 ALA A N 1
ATOM 1670 C CA . ALA A 1 214 ? -68.039 -6.930 86.542 1.00 57.59 214 ALA A CA 1
ATOM 1671 C C . ALA A 1 214 ? -69.165 -7.950 86.829 1.00 57.59 214 ALA A C 1
ATOM 1673 O O . ALA A 1 214 ? -69.875 -7.825 87.831 1.00 57.59 214 ALA A O 1
ATOM 1674 N N . SER A 1 215 ? -69.293 -8.988 85.993 1.00 55.97 215 SER A N 1
ATOM 1675 C CA . SER A 1 215 ? -70.254 -10.091 86.174 1.00 55.97 215 SER A CA 1
ATOM 1676 C C . SER A 1 215 ? -69.863 -11.033 87.325 1.00 55.97 215 SER A C 1
ATOM 1678 O O . SER A 1 215 ? -70.725 -11.523 88.055 1.00 55.97 215 SER A O 1
ATOM 1680 N N . ALA A 1 216 ? -68.564 -11.258 87.543 1.00 54.28 216 ALA A N 1
ATOM 1681 C CA . ALA A 1 216 ? -68.048 -12.033 88.672 1.00 54.28 216 ALA A CA 1
ATOM 1682 C C . ALA A 1 216 ? -68.260 -11.306 90.013 1.00 54.28 216 ALA A C 1
ATOM 1684 O O . ALA A 1 216 ? -68.616 -11.936 91.010 1.00 54.28 216 ALA A O 1
ATOM 1685 N N . LEU A 1 217 ? -68.133 -9.975 90.031 1.00 57.25 217 LEU A N 1
ATOM 1686 C CA . LEU A 1 217 ? -68.467 -9.146 91.196 1.00 57.25 217 LEU A CA 1
ATOM 1687 C C . LEU A 1 217 ? -69.966 -9.203 91.538 1.00 57.25 217 LEU A C 1
ATOM 1689 O O . LEU A 1 217 ? -70.327 -9.266 92.714 1.00 57.25 217 LEU A O 1
ATOM 1693 N N . THR A 1 218 ? -70.847 -9.266 90.534 1.00 56.34 218 THR A N 1
ATOM 1694 C CA . THR A 1 218 ? -72.293 -9.459 90.757 1.00 56.34 218 THR A CA 1
ATOM 1695 C C . THR A 1 218 ? -72.623 -10.879 91.228 1.00 56.34 218 THR A C 1
ATOM 1697 O O . THR A 1 218 ? -73.461 -11.044 92.113 1.00 56.34 218 THR A O 1
ATOM 1700 N N . ALA A 1 219 ? -71.920 -11.901 90.730 1.00 53.28 219 ALA A N 1
ATOM 1701 C CA . ALA A 1 219 ? -72.048 -13.277 91.218 1.00 53.28 219 ALA A CA 1
ATOM 1702 C C . ALA A 1 219 ? -71.573 -13.432 92.681 1.00 53.28 219 ALA A C 1
ATOM 1704 O O . ALA A 1 219 ? -72.210 -14.122 93.481 1.00 53.28 219 ALA A O 1
ATOM 1705 N N . SER A 1 220 ? -70.513 -12.719 93.075 1.00 52.94 220 SER A N 1
ATOM 1706 C CA . SER A 1 220 ? -70.061 -12.651 94.471 1.00 52.94 220 SER A CA 1
ATOM 1707 C C . SER A 1 220 ? -71.104 -11.995 95.387 1.00 52.94 220 SER A C 1
ATOM 1709 O O . SER A 1 220 ? -71.301 -12.449 96.512 1.00 52.94 220 SER A O 1
ATOM 1711 N N . ALA A 1 221 ? -71.824 -10.975 94.908 1.00 53.62 221 ALA A N 1
ATOM 1712 C CA . ALA A 1 221 ? -72.927 -10.363 95.652 1.00 53.62 221 ALA A CA 1
ATOM 1713 C C . ALA A 1 221 ? -74.125 -11.321 95.828 1.00 53.62 221 ALA A C 1
ATOM 1715 O O . ALA A 1 221 ? -74.775 -11.303 96.874 1.00 53.62 221 ALA A O 1
ATOM 1716 N N . THR A 1 222 ? -74.381 -12.213 94.859 1.00 55.28 222 THR A N 1
ATOM 1717 C CA . THR A 1 222 ? -75.419 -13.257 94.979 1.00 55.28 222 THR A CA 1
ATOM 1718 C C . THR A 1 222 ? -75.056 -14.390 95.946 1.00 55.28 222 THR A C 1
ATOM 1720 O O . THR A 1 222 ? -75.945 -14.986 96.552 1.00 55.28 222 THR A O 1
ATOM 1723 N N . ALA A 1 223 ? -73.764 -14.660 96.166 1.00 50.25 223 ALA A N 1
ATOM 1724 C CA . ALA A 1 223 ? -73.314 -15.614 97.185 1.00 50.25 223 ALA A CA 1
ATOM 1725 C C . ALA A 1 223 ? -73.562 -15.092 98.615 1.00 50.25 223 ALA A C 1
ATOM 1727 O O . ALA A 1 223 ? -73.932 -15.863 99.502 1.00 50.25 223 ALA A O 1
ATOM 1728 N N . GLN A 1 224 ? -73.463 -13.774 98.820 1.00 51.16 224 GLN A N 1
ATOM 1729 C CA . GLN A 1 224 ? -73.781 -13.117 100.091 1.00 51.16 224 GLN A CA 1
ATOM 1730 C C . GLN A 1 224 ? -75.277 -13.243 100.447 1.00 51.16 224 GLN A C 1
ATOM 1732 O O . GLN A 1 224 ? -75.627 -13.481 101.597 1.00 51.16 224 GLN A O 1
ATOM 1737 N N . THR A 1 225 ? -76.166 -13.193 99.448 1.00 50.97 225 THR A N 1
ATOM 1738 C CA . THR A 1 225 ? -77.625 -13.335 99.637 1.00 50.97 225 THR A CA 1
ATOM 1739 C C . THR A 1 225 ? -78.057 -14.772 99.963 1.00 50.97 225 THR A C 1
ATOM 1741 O O . THR A 1 225 ? -79.130 -14.993 100.525 1.00 50.97 225 THR A O 1
ATOM 1744 N N . ILE A 1 226 ? -77.232 -15.770 99.627 1.00 51.12 226 ILE A N 1
ATOM 1745 C CA . ILE A 1 226 ? -77.452 -17.180 99.987 1.00 51.12 226 ILE A CA 1
ATOM 1746 C C . ILE A 1 226 ? -77.058 -17.438 101.453 1.00 51.12 226 ILE A C 1
ATOM 1748 O O . ILE A 1 226 ? -77.717 -18.232 102.126 1.00 51.12 226 ILE A O 1
ATOM 1752 N N . ALA A 1 227 ? -76.058 -16.722 101.979 1.00 50.81 227 ALA A N 1
ATOM 1753 C CA . ALA A 1 227 ? -75.685 -16.777 103.395 1.00 50.81 227 ALA A CA 1
ATOM 1754 C C . ALA A 1 227 ? -76.797 -16.227 104.314 1.00 50.81 227 ALA A C 1
ATOM 1756 O O . ALA A 1 227 ? -77.079 -16.818 105.356 1.00 50.81 227 ALA A O 1
ATOM 1757 N N . ASP A 1 228 ? -77.509 -15.181 103.884 1.00 49.91 228 ASP A N 1
ATOM 1758 C CA . ASP A 1 228 ? -78.642 -14.613 104.633 1.00 49.91 228 ASP A CA 1
ATOM 1759 C C . ASP A 1 228 ? -79.868 -15.552 104.669 1.00 49.91 228 ASP A C 1
ATOM 1761 O O . ASP A 1 228 ? -80.620 -15.570 105.646 1.00 49.91 228 ASP A O 1
ATOM 1765 N N . ARG A 1 229 ? -80.035 -16.418 103.657 1.00 52.06 229 ARG A N 1
ATOM 1766 C CA . ARG A 1 229 ? -81.086 -17.457 103.610 1.00 52.06 229 ARG A CA 1
ATOM 1767 C C . ARG A 1 229 ? -80.844 -18.630 104.567 1.00 52.06 229 ARG A C 1
ATOM 1769 O O . ARG A 1 229 ? -81.803 -19.261 105.002 1.00 52.06 229 ARG A O 1
ATOM 1776 N N . LEU A 1 230 ? -79.592 -18.913 104.929 1.00 51.38 230 LEU A N 1
ATOM 1777 C CA . LEU A 1 230 ? -79.248 -19.963 105.900 1.00 51.38 230 LEU A CA 1
ATOM 1778 C C . LEU A 1 230 ? -79.599 -19.566 107.344 1.00 51.38 230 LEU A C 1
ATOM 1780 O O . LEU A 1 230 ? -79.943 -20.430 108.146 1.00 51.38 230 LEU A O 1
ATOM 1784 N N . SER A 1 231 ? -79.600 -18.265 107.654 1.00 52.53 231 SER A N 1
ATOM 1785 C CA . SER A 1 231 ? -80.077 -17.717 108.935 1.00 52.53 231 SER A CA 1
ATOM 1786 C C . SER A 1 231 ? -81.589 -17.930 109.132 1.00 52.53 231 SER A C 1
ATOM 1788 O O . SER A 1 231 ? -82.061 -18.192 110.237 1.00 52.53 231 SER A O 1
ATOM 1790 N N . GLN A 1 232 ? -82.353 -17.912 108.036 1.00 50.16 232 GLN A N 1
ATOM 1791 C CA . GLN A 1 232 ? -83.810 -18.067 108.031 1.00 50.16 232 GLN A CA 1
ATOM 1792 C C . GLN A 1 232 ? -84.267 -19.524 108.260 1.00 50.16 232 GLN A C 1
ATOM 1794 O O . GLN A 1 232 ? -85.309 -19.749 108.870 1.00 50.16 232 GLN A O 1
ATOM 1799 N N . LEU A 1 233 ? -83.445 -20.508 107.877 1.00 51.59 233 LEU A N 1
ATOM 1800 C CA . LEU A 1 233 ? -83.663 -21.941 108.141 1.00 51.59 233 LEU A CA 1
ATOM 1801 C C . LEU A 1 233 ? -83.522 -22.314 109.630 1.00 51.59 233 LEU A C 1
ATOM 1803 O O . LEU A 1 233 ? -84.123 -23.285 110.083 1.00 51.59 233 LEU A O 1
ATOM 1807 N N . GLY A 1 234 ? -82.781 -21.527 110.420 1.00 54.03 234 GLY A N 1
ATOM 1808 C CA . GLY A 1 234 ? -82.669 -21.723 111.871 1.00 54.03 234 GLY A CA 1
ATOM 1809 C C . GLY A 1 234 ? -83.978 -21.462 112.626 1.00 54.03 234 GLY A C 1
ATOM 1810 O O . GLY A 1 234 ? -84.228 -22.078 113.659 1.00 54.03 234 GLY A O 1
ATOM 1811 N N . ALA A 1 235 ? -84.850 -20.608 112.080 1.00 49.06 235 ALA A N 1
ATOM 1812 C CA . ALA A 1 235 ? -86.165 -20.315 112.650 1.00 49.06 235 ALA A CA 1
ATOM 1813 C C . ALA A 1 235 ? -87.198 -21.434 112.385 1.00 49.06 235 ALA A C 1
ATOM 1815 O O . ALA A 1 235 ? -88.168 -21.564 113.129 1.00 49.06 235 ALA A O 1
ATOM 1816 N N . GLU A 1 236 ? -86.970 -22.283 111.378 1.00 48.91 236 GLU A N 1
ATOM 1817 C CA . GLU A 1 236 ? -87.842 -23.416 111.020 1.00 48.91 236 GLU A CA 1
ATOM 1818 C C . GLU A 1 236 ? -87.562 -24.671 111.875 1.00 48.91 236 GLU A C 1
ATOM 1820 O O . GLU A 1 236 ? -88.412 -25.556 112.012 1.00 48.91 236 GLU A O 1
ATOM 1825 N N . ILE A 1 237 ? -86.403 -24.728 112.538 1.00 51.88 237 ILE A N 1
ATOM 1826 C CA . ILE A 1 237 ? -86.034 -25.812 113.463 1.00 51.88 237 ILE A CA 1
ATOM 1827 C C . ILE A 1 237 ? -86.843 -25.730 114.770 1.00 51.88 237 ILE A C 1
ATOM 1829 O O . ILE A 1 237 ? -87.193 -26.765 115.339 1.00 51.88 237 ILE A O 1
ATOM 1833 N N . GLU A 1 238 ? -87.252 -24.530 115.202 1.00 47.19 238 GLU A N 1
ATOM 1834 C CA . GLU A 1 238 ? -88.109 -24.371 116.388 1.00 47.19 238 GLU A CA 1
ATOM 1835 C C . GLU A 1 238 ? -89.545 -24.888 116.180 1.00 47.19 238 GLU A C 1
ATOM 1837 O O . GLU A 1 238 ? -90.224 -25.289 117.124 1.00 47.19 238 GLU A O 1
ATOM 1842 N N . THR A 1 239 ? -89.993 -25.010 114.927 1.00 53.53 239 THR A N 1
ATOM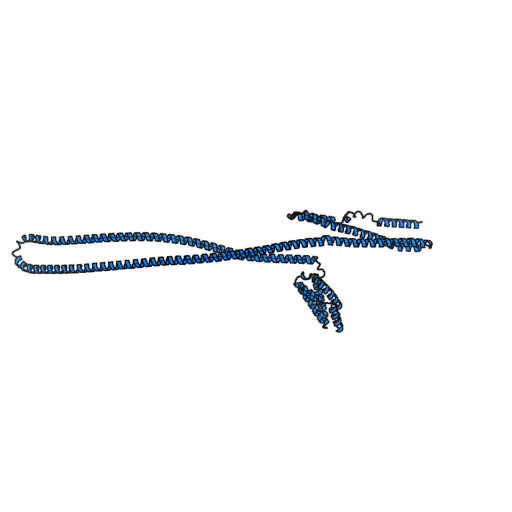 1843 C CA . THR A 1 239 ? -91.288 -25.629 114.601 1.00 53.53 239 THR A CA 1
ATOM 1844 C C . THR A 1 239 ? -91.274 -27.165 114.587 1.00 53.53 239 THR A C 1
ATOM 1846 O O . THR A 1 239 ? -92.339 -27.778 114.524 1.00 53.53 239 THR A O 1
ATOM 1849 N N . ALA A 1 240 ? -90.105 -27.811 114.708 1.00 46.06 240 ALA A N 1
ATOM 1850 C CA . ALA A 1 240 ? -89.984 -29.271 114.838 1.00 46.06 240 ALA A CA 1
ATOM 1851 C C . ALA A 1 240 ? -89.989 -29.761 116.305 1.00 46.06 240 ALA A C 1
ATOM 1853 O O . ALA A 1 240 ? -90.215 -30.945 116.565 1.00 46.06 240 ALA A O 1
ATOM 1854 N N . LYS A 1 241 ? -89.791 -28.846 117.263 1.00 48.12 241 LYS A N 1
ATOM 1855 C CA . LYS A 1 241 ? -89.714 -29.097 118.714 1.00 48.12 241 LYS A CA 1
ATOM 1856 C C . LYS A 1 241 ? -91.057 -29.490 119.342 1.00 48.12 241 LYS A C 1
ATOM 1858 O O . LYS A 1 241 ? -91.091 -30.253 120.299 1.00 48.12 241 LYS A O 1
ATOM 1863 N N . THR A 1 242 ? -92.168 -29.075 118.739 1.00 50.25 242 THR A N 1
ATOM 1864 C CA . THR A 1 242 ? -93.551 -29.357 119.172 1.00 50.25 242 THR A CA 1
ATOM 1865 C C . THR A 1 242 ? -94.047 -30.777 118.861 1.00 50.25 242 THR A C 1
ATOM 1867 O O . THR A 1 242 ? -95.193 -31.103 119.151 1.00 50.25 242 THR A O 1
ATOM 1870 N N . ARG A 1 243 ? -93.215 -31.652 118.276 1.00 48.78 243 ARG A N 1
ATOM 1871 C CA . ARG A 1 243 ? -93.566 -33.060 117.984 1.00 48.78 243 ARG A CA 1
ATOM 1872 C C . ARG A 1 243 ? -92.842 -34.098 118.850 1.00 48.78 243 ARG A C 1
ATOM 1874 O O . ARG A 1 243 ? -93.023 -35.290 118.623 1.00 48.78 243 ARG A O 1
ATOM 1881 N N . LEU A 1 244 ? -92.047 -33.675 119.835 1.00 46.66 244 LEU A N 1
ATOM 1882 C CA . LEU A 1 244 ? -91.226 -34.566 120.674 1.00 46.66 244 LEU A CA 1
ATOM 1883 C C . LEU A 1 244 ? -91.575 -34.526 122.176 1.00 46.66 244 LEU A C 1
ATOM 1885 O O . LEU A 1 244 ? -90.814 -35.034 122.992 1.00 46.66 244 LEU A O 1
ATOM 1889 N N . GLU A 1 245 ? -92.746 -34.000 122.541 1.00 48.66 245 GLU A N 1
ATOM 1890 C CA . GLU A 1 245 ? -93.265 -33.970 123.926 1.00 48.66 245 GLU A CA 1
ATOM 1891 C C . GLU A 1 245 ? -93.725 -35.358 124.440 1.00 48.66 245 GLU A C 1
ATOM 1893 O O . GLU A 1 245 ? -94.010 -35.534 125.618 1.00 48.66 245 GLU A O 1
ATOM 1898 N N . GLU A 1 246 ? -93.735 -36.399 123.598 1.00 47.84 246 GLU A N 1
ATOM 1899 C CA . GLU A 1 246 ? -94.187 -37.750 123.987 1.00 47.84 246 GLU A CA 1
ATOM 1900 C C . GLU A 1 246 ? -93.033 -38.732 124.315 1.00 47.84 246 GLU A C 1
ATOM 1902 O O . GLU A 1 246 ? -93.265 -39.837 124.805 1.00 47.84 246 GLU A O 1
ATOM 1907 N N . GLN A 1 247 ? -91.763 -38.337 124.122 1.00 49.59 247 GLN A N 1
ATOM 1908 C CA . GLN A 1 247 ? -90.576 -39.136 124.509 1.00 49.59 247 GLN A CA 1
ATOM 1909 C C . GLN A 1 247 ? -89.839 -38.614 125.766 1.00 49.59 247 GLN A C 1
ATOM 1911 O O . GLN A 1 247 ? -88.766 -39.104 126.131 1.00 49.59 247 GLN A O 1
ATOM 1916 N N . GLU A 1 248 ? -90.441 -37.653 126.467 1.00 45.25 248 GLU A N 1
ATOM 1917 C CA . GLU A 1 248 ? -89.827 -36.776 127.475 1.00 45.25 248 GLU A CA 1
ATOM 1918 C C . GLU A 1 248 ? -89.306 -37.482 128.747 1.00 45.25 248 GLU A C 1
ATOM 1920 O O . GLU A 1 248 ? -88.336 -37.037 129.359 1.00 45.25 248 GLU A O 1
ATOM 1925 N N . ILE A 1 249 ? -89.859 -38.634 129.144 1.00 54.75 249 ILE A N 1
ATOM 1926 C CA . ILE A 1 249 ? -89.569 -39.191 130.483 1.00 54.75 249 ILE A CA 1
ATOM 1927 C C . ILE A 1 249 ? -88.347 -40.133 130.517 1.00 54.75 249 ILE A C 1
ATOM 1929 O O . ILE A 1 249 ? -87.729 -40.299 131.566 1.00 54.75 249 ILE A O 1
ATOM 1933 N N . ARG A 1 250 ? -87.928 -40.732 129.392 1.00 54.34 250 ARG A N 1
ATOM 1934 C CA . ARG A 1 250 ? -86.732 -41.613 129.349 1.00 54.34 250 ARG A CA 1
ATOM 1935 C C . ARG A 1 250 ? -85.501 -40.984 128.698 1.00 54.34 250 ARG A C 1
ATOM 1937 O O . ARG A 1 250 ? -84.411 -41.534 128.827 1.00 54.34 250 ARG A O 1
ATOM 1944 N N . ILE A 1 251 ? -85.652 -39.831 128.052 1.00 50.78 251 ILE A N 1
ATOM 1945 C CA . ILE A 1 251 ? -84.560 -39.144 127.356 1.00 50.78 251 ILE A CA 1
ATOM 1946 C C . ILE A 1 251 ? -83.812 -38.150 128.268 1.00 50.78 251 ILE A C 1
ATOM 1948 O O . ILE A 1 251 ? -82.614 -37.969 128.072 1.00 50.78 251 ILE A O 1
ATOM 1952 N N . SER A 1 252 ? -84.431 -37.574 129.310 1.00 49.38 252 SER A N 1
ATOM 1953 C CA . SER A 1 252 ? -83.823 -36.487 130.116 1.00 49.38 252 SER A CA 1
ATOM 1954 C C . SER A 1 252 ? -82.471 -36.833 130.765 1.00 49.38 252 SER A C 1
ATOM 1956 O O . SER A 1 252 ? -81.603 -35.971 130.902 1.00 49.38 252 SER A O 1
ATOM 1958 N N . ALA A 1 253 ? -82.247 -38.107 131.102 1.00 55.00 253 ALA A N 1
ATOM 1959 C CA . ALA A 1 253 ? -80.988 -38.568 131.683 1.00 55.00 253 ALA A CA 1
ATOM 1960 C C . ALA A 1 253 ? -79.860 -38.739 130.645 1.00 55.00 253 ALA A C 1
ATOM 1962 O O . ALA A 1 253 ? -78.699 -38.510 130.973 1.00 55.00 253 ALA A O 1
ATOM 1963 N N . LEU A 1 254 ? -80.188 -39.106 129.400 1.00 54.59 254 LEU A N 1
ATOM 1964 C CA . LEU A 1 254 ? -79.223 -39.202 128.293 1.00 54.59 254 LEU A CA 1
ATOM 1965 C C . LEU A 1 254 ? -79.007 -37.843 127.596 1.00 54.59 254 LEU A C 1
ATOM 1967 O O . LEU A 1 254 ? -77.948 -37.617 127.012 1.00 54.59 254 LEU A O 1
ATOM 1971 N N . LEU A 1 255 ? -79.974 -36.920 127.693 1.00 50.50 255 LEU A N 1
ATOM 1972 C CA . LEU A 1 255 ? -79.914 -35.600 127.063 1.00 50.50 255 LEU A CA 1
ATOM 1973 C C . LEU A 1 255 ? -78.892 -34.671 127.731 1.00 50.50 255 LEU A C 1
ATOM 1975 O O . LEU A 1 255 ? -78.163 -33.998 127.021 1.00 50.50 255 LEU A O 1
ATOM 1979 N N . SER A 1 256 ? -78.750 -34.681 129.061 1.00 54.53 256 SER A N 1
ATOM 1980 C CA . SER A 1 256 ? -77.796 -33.784 129.744 1.00 54.53 256 SER A CA 1
ATOM 1981 C C . SER A 1 256 ? -76.329 -34.111 129.434 1.00 54.53 256 SER A C 1
ATOM 1983 O O . SER A 1 256 ? -75.474 -33.225 129.366 1.00 54.53 256 SER A O 1
ATOM 1985 N N . THR A 1 257 ? -76.025 -35.393 129.210 1.00 57.22 257 THR A N 1
ATOM 1986 C CA . THR A 1 257 ? -74.687 -35.849 128.817 1.00 57.22 257 THR A CA 1
ATOM 1987 C C . THR A 1 257 ? -74.429 -35.564 127.340 1.00 57.22 257 THR A C 1
ATOM 1989 O O . THR A 1 257 ? -73.342 -35.111 126.986 1.00 57.22 257 THR A O 1
ATOM 1992 N N . PHE A 1 258 ? -75.435 -35.749 126.482 1.00 55.00 258 PHE A N 1
ATOM 1993 C CA . PHE A 1 258 ? -75.332 -35.446 125.057 1.00 55.00 258 PHE A CA 1
ATOM 1994 C C . PHE A 1 258 ? -75.329 -33.935 124.744 1.00 55.00 258 PHE A C 1
ATOM 1996 O O . PHE A 1 258 ? -74.588 -33.521 123.857 1.00 55.00 258 PHE A O 1
ATOM 2003 N N . GLU A 1 259 ? -76.076 -33.097 125.473 1.00 54.06 259 GLU A N 1
ATOM 2004 C CA . GLU A 1 259 ? -76.098 -31.628 125.328 1.00 54.06 259 GLU A CA 1
ATOM 2005 C C . GLU A 1 259 ? -74.751 -31.005 125.678 1.00 54.06 259 GLU A C 1
ATOM 2007 O O . GLU A 1 259 ? -74.243 -30.178 124.922 1.00 54.06 259 GLU A O 1
ATOM 2012 N N . ASN A 1 260 ? -74.126 -31.440 126.776 1.00 61.59 260 ASN A N 1
ATOM 2013 C CA . ASN A 1 260 ? -72.805 -30.941 127.150 1.00 61.59 260 ASN A CA 1
ATOM 2014 C C . ASN A 1 260 ? -71.737 -31.342 126.120 1.00 61.59 260 ASN A C 1
ATOM 2016 O O . ASN A 1 260 ? -70.897 -30.518 125.752 1.00 61.59 260 ASN A O 1
ATOM 2020 N N . SER A 1 261 ? -71.779 -32.573 125.599 1.00 58.50 261 SER A N 1
ATOM 2021 C CA . SER A 1 261 ? -70.835 -33.021 124.567 1.00 58.50 261 SER A CA 1
ATOM 2022 C C . SER A 1 261 ? -71.096 -32.395 123.191 1.00 58.50 261 SER A C 1
ATOM 2024 O O . SER A 1 261 ? -70.143 -31.989 122.529 1.00 58.50 261 SER A O 1
ATOM 2026 N N . SER A 1 262 ? -72.356 -32.247 122.770 1.00 53.69 262 SER A N 1
ATOM 2027 C CA . SER A 1 262 ? -72.716 -31.632 121.483 1.00 53.69 262 SER A CA 1
ATOM 2028 C C . SER A 1 262 ? -72.504 -30.122 121.480 1.00 53.69 262 SER A C 1
ATOM 2030 O O . SER A 1 262 ? -71.981 -29.608 120.502 1.00 53.69 262 SER A O 1
ATOM 2032 N N . SER A 1 263 ? -72.818 -29.405 122.564 1.00 60.69 263 SER A N 1
ATOM 2033 C CA . SER A 1 263 ? -72.520 -27.969 122.693 1.00 60.69 263 SER A CA 1
ATOM 2034 C C . SER A 1 263 ? -71.012 -27.701 122.622 1.00 60.69 263 SER A C 1
ATOM 2036 O O . SER A 1 263 ? -70.563 -26.819 121.889 1.00 60.69 263 SER A O 1
ATOM 2038 N N . THR A 1 264 ? -70.204 -28.534 123.287 1.00 66.62 264 THR A N 1
ATOM 2039 C CA . THR A 1 264 ? -68.734 -28.444 123.232 1.00 66.62 264 THR A CA 1
ATOM 2040 C C . THR A 1 264 ? -68.191 -28.773 121.833 1.00 66.62 264 THR A C 1
ATOM 2042 O O . THR A 1 264 ? -67.296 -28.092 121.336 1.00 66.62 264 THR A O 1
ATOM 2045 N N . ALA A 1 265 ? -68.747 -29.779 121.151 1.00 63.28 265 ALA A N 1
ATOM 2046 C CA . ALA A 1 265 ? -68.339 -30.132 119.790 1.00 63.28 265 ALA A CA 1
ATOM 2047 C C . ALA A 1 265 ? -68.776 -29.085 118.747 1.00 63.28 265 ALA A C 1
ATOM 2049 O O . ALA A 1 265 ? -68.013 -28.780 117.833 1.00 63.28 265 ALA A O 1
ATOM 2050 N N . LEU A 1 266 ? -69.972 -28.505 118.891 1.00 61.72 266 LEU A N 1
ATOM 2051 C CA . LEU A 1 266 ? -70.512 -27.490 117.984 1.00 61.72 266 LEU A CA 1
ATOM 2052 C C . LEU A 1 266 ? -69.767 -26.158 118.128 1.00 61.72 266 LEU A C 1
ATOM 2054 O O . LEU A 1 266 ? -69.430 -25.538 117.124 1.00 61.72 266 LEU A O 1
ATOM 2058 N N . THR A 1 267 ? -69.444 -25.756 119.361 1.00 69.12 267 THR A N 1
ATOM 2059 C CA . THR A 1 267 ? -68.614 -24.568 119.628 1.00 69.12 267 THR A CA 1
ATOM 2060 C C . THR A 1 267 ? -67.176 -24.769 119.150 1.00 69.12 267 THR A C 1
ATOM 2062 O O . THR A 1 267 ? -66.613 -23.869 118.525 1.00 69.12 267 THR A O 1
ATOM 2065 N N . GLY A 1 268 ? -66.604 -25.964 119.338 1.00 70.56 268 GLY A N 1
ATOM 2066 C CA . GLY A 1 268 ? -65.309 -26.337 118.761 1.00 70.56 268 GLY A CA 1
ATOM 2067 C C . GLY A 1 268 ? -65.307 -26.274 117.231 1.00 70.56 268 GLY A C 1
ATOM 2068 O O . GLY A 1 268 ? -64.432 -25.647 116.637 1.00 70.56 268 GLY A O 1
ATOM 2069 N N . PHE A 1 269 ? -66.330 -26.837 116.583 1.00 66.44 269 PHE A N 1
ATOM 2070 C CA . PHE A 1 269 ? -66.468 -26.813 115.127 1.00 66.44 269 PHE A CA 1
ATOM 2071 C C . PHE A 1 269 ? -66.709 -25.400 114.576 1.00 66.44 269 PHE A C 1
ATOM 2073 O O . PHE A 1 269 ? -66.085 -25.026 113.587 1.00 66.44 269 PHE A O 1
ATOM 2080 N N . GLN A 1 270 ? -67.555 -24.585 115.219 1.00 62.91 270 GLN A N 1
ATOM 2081 C CA . GLN A 1 270 ? -67.759 -23.179 114.843 1.00 62.91 270 GLN A CA 1
ATOM 2082 C C . GLN A 1 270 ? -66.468 -22.368 114.960 1.00 62.91 270 GLN A C 1
ATOM 2084 O O . GLN A 1 270 ? -66.174 -21.571 114.071 1.00 62.91 270 GLN A O 1
ATOM 2089 N N . THR A 1 271 ? -65.676 -22.602 116.009 1.00 71.44 271 THR A N 1
ATOM 2090 C CA . THR A 1 271 ? -64.388 -21.923 116.201 1.00 71.44 271 THR A CA 1
ATOM 2091 C C . THR A 1 271 ? -63.402 -22.315 115.100 1.00 71.44 271 THR A C 1
ATOM 2093 O O . THR A 1 271 ? -62.844 -21.439 114.442 1.00 71.44 271 THR A O 1
ATOM 2096 N N . SER A 1 272 ? -63.266 -23.612 114.799 1.00 67.81 272 SER A N 1
ATOM 2097 C CA . SER A 1 272 ? -62.402 -24.085 113.708 1.00 67.81 272 SER A CA 1
ATOM 2098 C C . SER A 1 272 ? -62.875 -23.632 112.323 1.00 67.81 272 SER A C 1
ATOM 2100 O O . SER A 1 272 ? -62.050 -23.292 111.479 1.00 67.81 272 SER A O 1
ATOM 2102 N N . ALA A 1 273 ? -64.186 -23.576 112.070 1.00 61.62 273 ALA A N 1
ATOM 2103 C CA . ALA A 1 273 ? -64.732 -23.056 110.817 1.00 61.62 273 ALA A CA 1
ATOM 2104 C C . ALA A 1 273 ? -64.457 -21.551 110.656 1.00 61.62 273 ALA A C 1
ATOM 2106 O O . ALA A 1 273 ? -64.141 -21.096 109.556 1.00 61.62 273 ALA A O 1
ATOM 2107 N N . HIS A 1 274 ? -64.527 -20.781 111.746 1.00 70.12 274 HIS A N 1
ATOM 2108 C CA . HIS A 1 274 ? -64.235 -19.349 111.736 1.00 70.12 274 HIS A CA 1
ATOM 2109 C C . HIS A 1 274 ? -62.734 -19.062 111.572 1.00 70.12 274 HIS A C 1
ATOM 2111 O O . HIS A 1 274 ? -62.364 -18.146 110.837 1.00 70.12 274 HIS A O 1
ATOM 2117 N N . GLU A 1 275 ? -61.861 -19.860 112.192 1.00 72.00 275 GLU A N 1
ATOM 2118 C CA . GLU A 1 275 ? -60.410 -19.791 111.974 1.00 72.00 275 GLU A CA 1
ATOM 2119 C C . GLU A 1 275 ? -60.029 -20.185 110.543 1.00 72.00 275 GLU A C 1
ATOM 2121 O O . GLU A 1 275 ? -59.232 -19.495 109.903 1.00 72.00 275 GLU A O 1
ATOM 2126 N N . LEU A 1 276 ? -60.629 -21.248 109.997 1.00 67.81 276 LEU A N 1
ATOM 2127 C CA . LEU A 1 276 ? -60.384 -21.675 108.619 1.00 67.81 276 LEU A CA 1
ATOM 2128 C C . LEU A 1 276 ? -60.859 -20.619 107.611 1.00 67.81 276 LEU A C 1
ATOM 2130 O O . LEU A 1 276 ? -60.171 -20.343 106.630 1.00 67.81 276 LEU A O 1
ATOM 2134 N N . ARG A 1 277 ? -62.002 -19.972 107.866 1.00 68.00 277 ARG A N 1
ATOM 2135 C CA . ARG A 1 277 ? -62.497 -18.852 107.054 1.00 68.00 277 ARG A CA 1
ATOM 2136 C C . ARG A 1 277 ? -61.552 -17.651 107.101 1.00 68.00 277 ARG A C 1
ATOM 2138 O O . ARG A 1 277 ? -61.162 -17.148 106.056 1.00 68.00 277 ARG A O 1
ATOM 2145 N N . ASN A 1 278 ? -61.138 -17.228 108.292 1.00 72.81 278 ASN A N 1
ATOM 2146 C CA . ASN A 1 278 ? -60.251 -16.073 108.437 1.00 72.81 278 ASN A CA 1
ATOM 2147 C C . ASN A 1 278 ? -58.875 -16.331 107.795 1.00 72.81 278 ASN A C 1
ATOM 2149 O O . ASN A 1 278 ? -58.300 -15.445 107.168 1.00 72.81 278 ASN A O 1
ATOM 2153 N N . THR A 1 279 ? -58.346 -17.553 107.914 1.00 70.88 279 THR A N 1
ATOM 2154 C CA . THR A 1 279 ? -57.065 -17.933 107.295 1.00 70.88 279 THR A CA 1
ATOM 2155 C C . THR A 1 279 ? -57.161 -18.052 105.775 1.00 70.88 279 THR A C 1
ATOM 2157 O O . THR A 1 279 ? -56.238 -17.634 105.077 1.00 70.88 279 THR A O 1
ATOM 2160 N N . THR A 1 280 ? -58.276 -18.557 105.239 1.00 65.56 280 THR A N 1
ATOM 2161 C CA . THR A 1 280 ? -58.510 -18.613 103.786 1.00 65.56 280 THR A CA 1
ATOM 2162 C C . THR A 1 280 ? -58.779 -17.234 103.175 1.00 65.56 280 THR A C 1
ATOM 2164 O O . THR A 1 280 ? -58.224 -16.940 102.115 1.00 65.56 280 THR A O 1
ATOM 2167 N N . GLU A 1 281 ? -59.529 -16.346 103.838 1.00 73.56 281 GLU A N 1
ATOM 2168 C CA . GLU A 1 281 ? -59.696 -14.938 103.428 1.00 73.56 281 GLU A CA 1
ATOM 2169 C C . GLU A 1 281 ? -58.347 -14.194 103.432 1.00 73.56 281 GLU A C 1
ATOM 2171 O O . GLU A 1 281 ? -57.985 -13.555 102.444 1.00 73.56 281 GLU A O 1
ATOM 2176 N N . ALA A 1 282 ? -57.529 -14.360 104.477 1.00 72.88 282 ALA A N 1
ATOM 2177 C CA . ALA A 1 282 ? -56.199 -13.749 104.531 1.00 72.88 282 ALA A CA 1
ATOM 2178 C C . ALA A 1 282 ? -55.250 -14.284 103.438 1.00 72.88 282 ALA A C 1
ATOM 2180 O O . ALA A 1 282 ? -54.519 -13.514 102.810 1.00 72.88 282 ALA A O 1
ATOM 2181 N N . ALA A 1 283 ? -55.262 -15.597 103.176 1.00 69.62 283 ALA A N 1
ATOM 2182 C CA . ALA A 1 283 ? -54.435 -16.209 102.135 1.00 69.62 283 ALA A CA 1
ATOM 2183 C C . ALA A 1 283 ? -54.868 -15.788 100.720 1.00 69.62 283 ALA A C 1
ATOM 2185 O O . ALA A 1 283 ? -54.018 -15.495 99.878 1.00 69.62 283 ALA A O 1
ATOM 2186 N N . THR A 1 284 ? -56.176 -15.716 100.458 1.00 68.69 284 THR A N 1
ATOM 2187 C CA . THR A 1 284 ? -56.713 -15.270 99.161 1.00 68.69 284 THR A CA 1
ATOM 2188 C C . THR A 1 284 ? -56.454 -13.788 98.911 1.00 68.69 284 THR A C 1
ATOM 2190 O O . THR A 1 284 ? -56.109 -13.420 97.789 1.00 68.69 284 THR A O 1
ATOM 2193 N N . GLN A 1 285 ? -56.526 -12.944 99.942 1.00 74.56 285 GLN A N 1
ATOM 2194 C CA . GLN A 1 285 ? -56.197 -11.525 99.823 1.00 74.56 285 GLN A CA 1
ATOM 2195 C C . GLN A 1 285 ? -54.710 -11.302 99.520 1.00 74.56 285 GLN A C 1
ATOM 2197 O O . GLN A 1 285 ? -54.379 -10.563 98.595 1.00 74.56 285 GLN A O 1
ATOM 2202 N N . LYS A 1 286 ? -53.820 -12.028 100.206 1.00 79.31 286 LYS A N 1
ATOM 2203 C CA . LYS A 1 286 ? -52.377 -11.977 99.936 1.00 79.31 286 LYS A CA 1
ATOM 2204 C C . LYS A 1 286 ? -52.035 -12.431 98.511 1.00 79.31 286 LYS A C 1
ATOM 2206 O O . LYS A 1 286 ? -51.232 -11.792 97.839 1.00 79.31 286 LYS A O 1
ATOM 2211 N N . LEU A 1 287 ? -52.672 -13.504 98.034 1.00 71.12 287 LEU A N 1
ATOM 2212 C CA . LEU A 1 287 ? -52.483 -13.994 96.666 1.00 71.12 287 LEU A CA 1
ATOM 2213 C C . LEU A 1 287 ? -52.979 -12.972 95.628 1.00 71.12 287 LEU A C 1
ATOM 2215 O O . LEU A 1 287 ? -52.342 -12.782 94.595 1.00 71.12 287 LEU A O 1
ATOM 2219 N N . ARG A 1 288 ? -54.092 -12.283 95.912 1.00 73.69 288 ARG A N 1
ATOM 2220 C CA . ARG A 1 288 ? -54.644 -11.235 95.043 1.00 73.69 288 ARG A CA 1
ATOM 2221 C C . ARG A 1 288 ? -53.696 -10.044 94.922 1.00 73.69 288 ARG A C 1
ATOM 2223 O O . ARG A 1 288 ? -53.445 -9.591 93.812 1.00 73.69 288 ARG A O 1
ATOM 2230 N N . GLU A 1 289 ? -53.140 -9.580 96.037 1.00 80.56 289 GLU A N 1
ATOM 2231 C CA . GLU A 1 289 ? -52.150 -8.495 96.053 1.00 80.56 289 GLU A CA 1
ATOM 2232 C C . GLU A 1 289 ? -50.874 -8.870 95.280 1.00 80.56 289 GLU A C 1
ATOM 2234 O O . GLU A 1 289 ? -50.338 -8.056 94.527 1.00 80.56 289 GLU A O 1
ATOM 2239 N N . GLU A 1 290 ? -50.408 -10.116 95.408 1.00 78.94 290 GLU A N 1
ATOM 2240 C CA . GLU A 1 290 ? -49.219 -10.603 94.703 1.00 78.94 290 GLU A CA 1
ATOM 2241 C C . GLU A 1 290 ? -49.444 -10.724 93.185 1.00 78.94 290 GLU A C 1
ATOM 2243 O O . GLU A 1 290 ? -48.573 -10.325 92.408 1.00 78.94 290 GLU A O 1
ATOM 2248 N N . ILE A 1 291 ? -50.628 -11.185 92.758 1.00 73.38 291 ILE A N 1
ATOM 2249 C CA . ILE A 1 291 ? -51.033 -11.237 91.342 1.00 73.38 291 ILE A CA 1
ATOM 2250 C C . ILE A 1 291 ? -51.112 -9.829 90.741 1.00 73.38 291 ILE A C 1
ATOM 2252 O O . ILE A 1 291 ? -50.549 -9.605 89.670 1.00 73.38 291 ILE A O 1
ATOM 2256 N N . THR A 1 292 ? -51.749 -8.871 91.426 1.00 80.19 292 THR A N 1
ATOM 2257 C CA . THR A 1 292 ? -51.843 -7.481 90.944 1.00 80.19 292 THR A CA 1
ATOM 2258 C C . THR A 1 292 ? -50.458 -6.860 90.784 1.00 80.19 292 THR A C 1
ATOM 2260 O O . THR A 1 292 ? -50.152 -6.295 89.737 1.00 80.19 292 THR A O 1
ATOM 2263 N N . ARG A 1 293 ? -49.567 -7.050 91.767 1.00 80.31 293 ARG A N 1
ATOM 2264 C CA . ARG A 1 293 ? -48.197 -6.525 91.694 1.00 80.31 293 ARG A CA 1
ATOM 2265 C C . ARG A 1 293 ? -47.401 -7.137 90.536 1.00 80.31 293 ARG A C 1
ATOM 2267 O O . ARG A 1 293 ? -46.624 -6.442 89.883 1.00 80.31 293 ARG A O 1
ATOM 2274 N N . LEU A 1 294 ? -47.563 -8.438 90.281 1.00 76.81 294 LEU A N 1
ATOM 2275 C CA . LEU A 1 294 ? -46.929 -9.128 89.151 1.00 76.81 294 LEU A CA 1
ATOM 2276 C C . LEU A 1 294 ? -47.436 -8.607 87.801 1.00 76.81 294 LEU A C 1
ATOM 2278 O O . LEU A 1 294 ? -46.618 -8.388 86.907 1.00 76.81 294 LEU A O 1
ATOM 2282 N N . ALA A 1 295 ? -48.744 -8.369 87.676 1.00 72.44 295 ALA A N 1
ATOM 2283 C CA . ALA A 1 295 ? -49.353 -7.810 86.472 1.00 72.44 295 ALA A CA 1
ATOM 2284 C C . ALA A 1 295 ? -48.834 -6.391 86.181 1.00 72.44 295 ALA A C 1
ATOM 2286 O O . ALA A 1 295 ? -48.327 -6.147 85.088 1.00 72.44 295 ALA A O 1
ATOM 2287 N N . GLU A 1 296 ? -48.834 -5.502 87.180 1.00 79.50 296 GLU A N 1
ATOM 2288 C CA . GLU A 1 296 ? -48.307 -4.132 87.051 1.00 79.50 296 GLU A CA 1
ATOM 2289 C C . GLU A 1 296 ? -46.817 -4.119 86.668 1.00 79.50 296 GLU A C 1
ATOM 2291 O O . GLU A 1 296 ? -46.372 -3.320 85.841 1.00 79.50 296 GLU A O 1
ATOM 2296 N N . THR A 1 297 ? -46.028 -5.040 87.233 1.00 78.19 297 THR A N 1
ATOM 2297 C CA . THR A 1 297 ? -44.593 -5.146 86.927 1.00 78.19 297 THR A CA 1
ATOM 2298 C C . THR A 1 297 ? -44.354 -5.653 85.500 1.00 78.19 297 THR A C 1
ATOM 2300 O O . THR A 1 297 ? -43.453 -5.162 84.815 1.00 78.19 297 THR A O 1
ATOM 2303 N N . GLN A 1 298 ? -45.146 -6.625 85.031 1.00 73.31 298 GLN A N 1
ATOM 2304 C CA . GLN A 1 298 ? -45.058 -7.112 83.653 1.00 73.31 298 GLN A CA 1
ATOM 2305 C C . GLN A 1 298 ? -45.491 -6.051 82.642 1.00 73.31 298 GLN A C 1
ATOM 2307 O O . GLN A 1 298 ? -44.801 -5.873 81.639 1.00 73.31 298 GLN A O 1
ATOM 2312 N N . GLU A 1 299 ? -46.572 -5.321 82.918 1.00 77.31 299 GLU A N 1
ATOM 2313 C CA . GLU A 1 299 ? -47.074 -4.254 82.052 1.00 77.31 299 GLU A CA 1
ATOM 2314 C C . GLU A 1 299 ? -46.041 -3.131 81.913 1.00 77.31 299 GLU A C 1
ATOM 2316 O O . GLU A 1 299 ? -45.640 -2.797 80.799 1.00 77.31 299 GLU A O 1
ATOM 2321 N N . ALA A 1 300 ? -45.477 -2.649 83.026 1.00 78.38 300 ALA A N 1
ATOM 2322 C CA . ALA A 1 300 ? -44.419 -1.639 82.999 1.00 78.38 300 ALA A CA 1
ATOM 2323 C C . ALA A 1 300 ? -43.156 -2.114 82.254 1.00 78.38 300 ALA A C 1
ATOM 2325 O O . ALA A 1 300 ? -42.495 -1.328 81.566 1.00 78.38 300 ALA A O 1
ATOM 2326 N N . SER A 1 301 ? -42.805 -3.401 82.370 1.00 76.38 301 SER A N 1
ATOM 2327 C CA . SER A 1 301 ? -41.652 -3.956 81.660 1.00 76.38 301 SER A CA 1
ATOM 2328 C C . SER A 1 301 ? -41.904 -4.112 80.157 1.00 76.38 301 SER A C 1
ATOM 2330 O O . SER A 1 301 ? -40.986 -3.863 79.371 1.00 76.38 301 SER A O 1
ATOM 2332 N N . ALA A 1 302 ? -43.110 -4.516 79.751 1.00 72.62 302 ALA A N 1
ATOM 2333 C CA . ALA A 1 302 ? -43.510 -4.608 78.348 1.00 72.62 302 ALA A CA 1
ATOM 2334 C C . ALA A 1 302 ? -43.550 -3.221 77.693 1.00 72.62 302 ALA A C 1
ATOM 2336 O O . ALA A 1 302 ? -43.003 -3.032 76.607 1.00 72.62 302 ALA A O 1
ATOM 2337 N N . ASP A 1 303 ? -44.102 -2.234 78.395 1.00 79.44 303 ASP A N 1
ATOM 2338 C CA . ASP A 1 303 ? -44.242 -0.863 77.911 1.00 79.44 303 ASP A CA 1
ATOM 2339 C C . ASP A 1 303 ? -42.876 -0.185 77.698 1.00 79.44 303 ASP A C 1
ATOM 2341 O O . ASP A 1 303 ? -42.636 0.503 76.701 1.00 79.44 303 ASP A O 1
ATOM 2345 N N . LYS A 1 304 ? -41.920 -0.457 78.597 1.00 84.56 304 LYS A N 1
ATOM 2346 C CA . LYS A 1 304 ? -40.528 -0.018 78.447 1.00 84.56 304 LYS A CA 1
ATOM 2347 C C . LYS A 1 304 ? -39.837 -0.678 77.249 1.00 84.56 304 LYS A C 1
ATOM 2349 O O . LYS A 1 304 ? -39.168 0.015 76.486 1.00 84.56 304 LYS A O 1
ATOM 2354 N N . LEU A 1 305 ? -40.002 -1.991 77.064 1.00 78.25 305 LEU A N 1
ATOM 2355 C CA . LEU A 1 305 ? -39.420 -2.707 75.922 1.00 78.25 305 LEU A CA 1
ATOM 2356 C C . LEU A 1 305 ? -39.990 -2.211 74.590 1.00 78.25 305 LEU A C 1
ATOM 2358 O O . LEU A 1 305 ? -39.228 -2.044 73.638 1.00 78.25 305 LEU A O 1
ATOM 2362 N N . LEU A 1 306 ? -41.294 -1.934 74.521 1.00 78.31 306 LEU A N 1
ATOM 2363 C CA . LEU A 1 306 ? -41.931 -1.372 73.329 1.00 78.31 306 LEU A CA 1
ATOM 2364 C C . LEU A 1 306 ? -41.368 0.012 72.992 1.00 78.31 306 LEU A C 1
ATOM 2366 O O . LEU A 1 306 ? -40.977 0.241 71.848 1.00 78.31 306 LEU A O 1
ATOM 2370 N N . LYS A 1 307 ? -41.241 0.903 73.985 1.00 84.50 307 LYS A N 1
ATOM 2371 C CA . LYS A 1 307 ? -40.663 2.245 73.796 1.00 84.50 307 LYS A CA 1
ATOM 2372 C C . LYS A 1 307 ? -39.199 2.198 73.354 1.00 84.50 307 LYS A C 1
ATOM 2374 O O . LYS A 1 307 ? -38.839 2.869 72.389 1.00 84.50 307 LYS A O 1
ATOM 2379 N N . ASP A 1 308 ? -38.373 1.367 73.991 1.00 82.25 308 ASP A N 1
ATOM 2380 C CA . ASP A 1 308 ? -36.959 1.214 73.619 1.00 82.25 308 ASP A CA 1
ATOM 2381 C C . ASP A 1 308 ? -36.795 0.614 72.213 1.00 82.25 308 ASP A C 1
ATOM 2383 O O . ASP A 1 308 ? -35.897 1.005 71.463 1.00 82.25 308 ASP A O 1
ATOM 2387 N N . THR A 1 309 ? -37.656 -0.336 71.838 1.00 76.31 309 THR A N 1
ATOM 2388 C CA . THR A 1 309 ? -37.608 -0.975 70.515 1.00 76.31 309 THR A CA 1
ATOM 2389 C C . THR A 1 309 ? -38.070 -0.013 69.422 1.00 76.31 309 THR A C 1
ATOM 2391 O O . THR A 1 309 ? -37.413 0.075 68.386 1.00 76.31 309 THR A O 1
ATOM 2394 N N . ALA A 1 310 ? -39.134 0.759 69.665 1.00 79.94 310 ALA A N 1
ATOM 2395 C CA . ALA A 1 310 ? -39.608 1.790 68.743 1.00 79.94 310 ALA A CA 1
ATOM 2396 C C . ALA A 1 310 ? -38.547 2.880 68.515 1.00 79.94 310 ALA A C 1
ATOM 2398 O O . ALA A 1 310 ? -38.222 3.188 67.370 1.00 79.94 310 ALA A O 1
A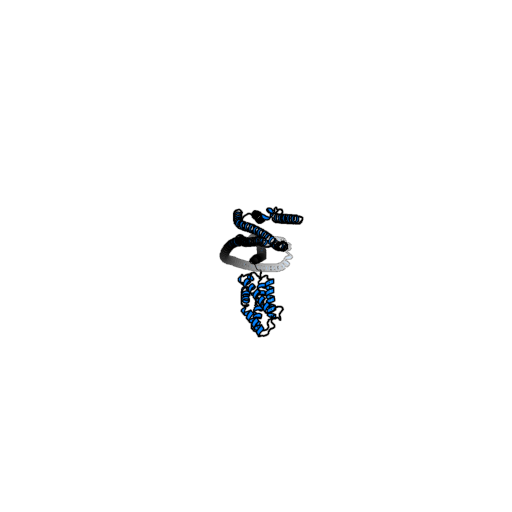TOM 2399 N N . ALA A 1 311 ? -37.924 3.382 69.587 1.00 83.19 311 ALA A N 1
ATOM 2400 C CA . ALA A 1 311 ? -36.876 4.398 69.490 1.00 83.19 311 ALA A CA 1
ATOM 2401 C C . ALA A 1 311 ? -35.637 3.901 68.720 1.00 83.19 311 ALA A C 1
ATOM 2403 O O . ALA A 1 311 ? -35.056 4.640 67.921 1.00 83.19 311 ALA A O 1
ATOM 2404 N N . LYS A 1 312 ? -35.235 2.635 68.922 1.00 83.25 312 LYS A N 1
ATOM 2405 C CA . LYS A 1 312 ? -34.139 2.002 68.164 1.00 83.25 312 LYS A CA 1
ATOM 2406 C C . LYS A 1 312 ? -34.482 1.799 66.690 1.00 83.25 312 LYS A C 1
ATOM 2408 O O . LYS A 1 312 ? -33.608 1.945 65.838 1.00 83.25 312 LYS A O 1
ATOM 2413 N N . LEU A 1 313 ? -35.733 1.461 66.383 1.00 80.44 313 LEU A N 1
ATOM 2414 C CA . LEU A 1 313 ? -36.189 1.295 65.005 1.00 80.44 313 LEU A CA 1
ATOM 2415 C C . LEU A 1 313 ? -36.181 2.635 64.257 1.00 80.44 313 LEU A C 1
ATOM 2417 O O . LEU A 1 313 ? -35.670 2.701 63.143 1.00 80.44 313 LEU A O 1
ATOM 2421 N N . GLU A 1 314 ? -36.653 3.706 64.895 1.00 83.69 314 GLU A N 1
ATOM 2422 C CA . GLU A 1 314 ? -36.663 5.061 64.331 1.00 83.69 314 GLU A CA 1
ATOM 2423 C C . GLU A 1 314 ? -35.240 5.597 64.089 1.00 83.69 314 GLU A C 1
ATOM 2425 O O . GLU A 1 314 ? -34.930 6.117 63.013 1.00 83.69 314 GLU A O 1
ATOM 2430 N N . THR A 1 315 ? -34.322 5.394 65.041 1.00 83.56 315 THR A N 1
ATOM 2431 C CA . THR A 1 315 ? -32.900 5.747 64.853 1.00 83.56 315 THR A CA 1
ATOM 2432 C C . THR A 1 315 ? -32.226 4.914 63.761 1.00 83.56 315 THR A C 1
ATOM 2434 O O . THR A 1 315 ? -31.398 5.431 63.012 1.00 83.56 315 THR A O 1
ATOM 2437 N N . SER A 1 316 ? -32.592 3.638 63.615 1.00 78.62 316 SER A N 1
ATOM 2438 C CA . SER A 1 316 ? -32.078 2.799 62.529 1.00 78.62 316 SER A CA 1
ATOM 2439 C C . SER A 1 316 ? -32.619 3.218 61.158 1.00 78.62 316 SER A C 1
ATOM 2441 O O . SER A 1 316 ? -31.858 3.211 60.191 1.00 78.62 316 SER A O 1
ATOM 2443 N N . GLN A 1 317 ? -33.902 3.578 61.053 1.00 79.56 317 GLN A N 1
ATOM 2444 C CA . GLN A 1 317 ? -34.520 4.044 59.804 1.00 79.56 317 GLN A CA 1
ATOM 2445 C C . GLN A 1 317 ? -33.905 5.366 59.345 1.00 79.56 317 GLN A C 1
ATOM 2447 O O . GLN A 1 317 ? -33.400 5.457 58.229 1.00 79.56 317 GLN A O 1
ATOM 2452 N N . THR A 1 318 ? -33.835 6.350 60.241 1.00 84.12 318 THR A N 1
ATOM 2453 C CA . THR A 1 318 ? -33.210 7.651 59.951 1.00 84.12 318 THR A CA 1
ATOM 2454 C C . THR A 1 318 ? -31.729 7.516 59.584 1.00 84.12 318 THR A C 1
ATOM 2456 O O . THR A 1 318 ? -31.256 8.182 58.659 1.00 84.12 318 THR A O 1
ATOM 2459 N N . GLY A 1 319 ? -30.994 6.611 60.243 1.00 84.69 319 GLY A N 1
ATOM 2460 C CA . GLY A 1 319 ? -29.615 6.280 59.881 1.00 84.69 319 GLY A CA 1
ATOM 2461 C C . GLY A 1 319 ? -29.487 5.675 58.477 1.00 84.69 319 GLY A C 1
ATOM 2462 O O . GLY A 1 319 ? -28.597 6.070 57.720 1.00 84.69 319 GLY A O 1
ATOM 2463 N N . HIS A 1 320 ? -30.387 4.760 58.104 1.00 76.88 320 HIS A N 1
ATOM 2464 C CA . HIS A 1 320 ? -30.417 4.167 56.765 1.00 76.88 320 HIS A CA 1
ATOM 2465 C C . HIS A 1 320 ? -30.746 5.189 55.676 1.00 76.88 320 HIS A C 1
ATOM 2467 O O . HIS A 1 320 ? -30.043 5.225 54.665 1.00 76.88 320 HIS A O 1
ATOM 2473 N N . ASP A 1 321 ? -31.750 6.038 55.889 1.00 82.25 321 ASP A N 1
ATOM 2474 C CA . ASP A 1 321 ? -32.156 7.053 54.913 1.00 82.25 321 ASP A CA 1
ATOM 2475 C C . ASP A 1 321 ? -31.043 8.083 54.687 1.00 82.25 321 ASP A C 1
ATOM 2477 O O . ASP A 1 321 ? -30.679 8.375 53.546 1.00 82.25 321 ASP A O 1
ATOM 2481 N N . THR A 1 322 ? -30.404 8.539 55.769 1.00 86.56 322 THR A N 1
ATOM 2482 C CA . THR A 1 322 ? -29.265 9.468 55.696 1.00 86.56 322 THR A CA 1
ATOM 2483 C C . THR A 1 322 ? -28.084 8.850 54.942 1.00 86.56 322 THR A C 1
ATOM 2485 O O . THR A 1 322 ? -27.465 9.499 54.095 1.00 86.56 322 THR A O 1
ATOM 2488 N N . ALA A 1 323 ? -27.770 7.576 55.207 1.00 81.06 323 ALA A N 1
ATOM 2489 C CA . ALA A 1 323 ? -26.704 6.868 54.502 1.00 81.06 323 ALA A CA 1
ATOM 2490 C C . ALA A 1 323 ? -27.028 6.677 53.011 1.00 81.06 323 ALA A C 1
ATOM 2492 O O . ALA A 1 323 ? -26.137 6.786 52.166 1.00 81.06 323 ALA A O 1
ATOM 2493 N N . LEU A 1 324 ? -28.294 6.419 52.675 1.00 79.44 324 LEU A N 1
ATOM 2494 C CA . LEU A 1 324 ? -28.746 6.237 51.300 1.00 79.44 324 LEU A CA 1
ATOM 2495 C C . LEU A 1 324 ? -28.681 7.548 50.502 1.00 79.44 324 LEU A C 1
ATOM 2497 O O . LEU A 1 324 ? -28.211 7.540 49.362 1.00 79.44 324 LEU A O 1
ATOM 2501 N N . GLU A 1 325 ? -29.094 8.673 51.091 1.00 84.81 325 GLU A N 1
ATOM 2502 C CA . GLU A 1 325 ? -28.971 9.993 50.461 1.00 84.81 325 GLU A CA 1
ATOM 2503 C C . GLU A 1 325 ? -27.513 10.406 50.259 1.00 84.81 325 GLU A C 1
ATOM 2505 O O . GLU A 1 325 ? -27.148 10.831 49.160 1.00 84.81 325 GLU A O 1
ATOM 2510 N N . ALA A 1 326 ? -26.653 10.208 51.263 1.00 84.81 326 ALA A N 1
ATOM 2511 C CA . ALA A 1 326 ? -25.225 10.496 51.143 1.00 84.81 326 ALA A CA 1
ATOM 2512 C C . ALA A 1 326 ? -24.568 9.674 50.019 1.00 84.81 326 ALA A C 1
ATOM 2514 O O . ALA A 1 326 ? -23.778 10.200 49.234 1.00 84.81 326 ALA A O 1
ATOM 2515 N N . ASN A 1 327 ? -24.937 8.396 49.892 1.00 80.44 327 ASN A N 1
ATOM 2516 C CA . ASN A 1 327 ? -24.411 7.510 48.855 1.00 80.44 327 ASN A CA 1
ATOM 2517 C C . ASN A 1 327 ? -24.937 7.891 47.457 1.00 80.44 327 ASN A C 1
ATOM 2519 O O . ASN A 1 327 ? -24.176 7.919 46.490 1.00 80.44 327 ASN A O 1
ATOM 2523 N N . ARG A 1 328 ? -26.217 8.278 47.339 1.00 81.31 328 ARG A N 1
ATOM 2524 C CA . ARG A 1 328 ? -26.783 8.831 46.093 1.00 81.31 328 ARG A CA 1
ATOM 2525 C C . ARG A 1 328 ? -26.078 10.119 45.669 1.00 81.31 328 ARG A C 1
ATOM 2527 O O . ARG A 1 328 ? -25.727 10.248 44.500 1.00 81.31 328 ARG A O 1
ATOM 2534 N N . ALA A 1 329 ? -25.838 11.044 46.597 1.00 85.81 329 ALA A N 1
ATOM 2535 C CA . ALA A 1 329 ? -25.139 12.296 46.315 1.00 85.81 329 ALA A CA 1
ATOM 2536 C C . ALA A 1 329 ? -23.688 12.053 45.860 1.00 85.81 329 ALA A C 1
ATOM 2538 O O . ALA A 1 329 ? -23.267 12.599 44.840 1.00 85.81 329 ALA A O 1
ATOM 2539 N N . ALA A 1 330 ? -22.952 11.181 46.558 1.00 84.62 330 ALA A N 1
ATOM 2540 C CA . ALA A 1 330 ? -21.576 10.828 46.206 1.00 84.62 330 ALA A CA 1
ATOM 2541 C C . ALA A 1 330 ? -21.475 10.138 44.833 1.00 84.62 330 ALA A C 1
ATOM 2543 O O . ALA A 1 330 ? -20.607 10.483 44.024 1.00 84.62 330 ALA A O 1
ATOM 2544 N N . ASN A 1 331 ? -22.385 9.204 44.537 1.00 79.44 331 ASN A N 1
ATOM 2545 C CA . ASN A 1 331 ? -22.424 8.524 43.241 1.00 79.44 331 ASN A CA 1
ATOM 2546 C C . ASN A 1 331 ? -22.795 9.481 42.104 1.00 79.44 331 ASN A C 1
ATOM 2548 O O . ASN A 1 331 ? -22.167 9.433 41.048 1.00 79.44 331 ASN A O 1
ATOM 2552 N N . ASN A 1 332 ? -23.761 10.377 42.321 1.00 81.81 332 ASN A N 1
ATOM 2553 C CA . ASN A 1 332 ? -24.151 11.368 41.318 1.00 81.81 332 ASN A CA 1
ATOM 2554 C C . ASN A 1 332 ? -23.011 12.341 40.999 1.00 81.81 332 ASN A C 1
ATOM 2556 O O . ASN A 1 332 ? -22.767 12.613 39.824 1.00 81.81 332 ASN A O 1
ATOM 2560 N N . GLU A 1 333 ? -22.279 12.826 42.005 1.00 87.88 333 GLU A N 1
ATOM 2561 C CA . GLU A 1 333 ? -21.145 13.722 41.753 1.00 87.88 333 GLU A CA 1
ATOM 2562 C C . GLU A 1 333 ? -19.997 12.994 41.044 1.00 87.88 333 GLU A C 1
ATOM 2564 O O . GLU A 1 333 ? -19.437 13.512 40.078 1.00 87.88 333 GLU A O 1
ATOM 2569 N N . THR A 1 334 ? -19.708 11.747 41.432 1.00 85.38 334 THR A N 1
ATOM 2570 C CA . THR A 1 334 ? -18.702 10.917 40.748 1.00 85.38 334 THR A CA 1
ATOM 2571 C C . THR A 1 334 ? -19.079 10.673 39.283 1.00 85.38 334 THR A C 1
ATOM 2573 O O . THR A 1 334 ? -18.232 10.792 38.392 1.00 85.38 334 THR A O 1
ATOM 2576 N N . ALA A 1 335 ? -20.354 10.379 39.008 1.00 78.94 335 ALA A N 1
ATOM 2577 C CA . ALA A 1 335 ? -20.859 10.206 37.651 1.00 78.94 335 ALA A CA 1
ATOM 2578 C C . ALA A 1 335 ? -20.739 11.501 36.837 1.00 78.94 335 ALA A C 1
ATOM 2580 O O . ALA A 1 335 ? -20.254 11.467 35.707 1.00 78.94 335 ALA A O 1
ATOM 2581 N N . ARG A 1 336 ? -21.105 12.650 37.420 1.00 87.12 336 ARG A N 1
ATOM 2582 C CA . ARG A 1 336 ? -21.026 13.963 36.766 1.00 87.12 336 ARG A CA 1
ATOM 2583 C C . ARG A 1 336 ? -19.593 14.315 36.367 1.00 87.12 336 ARG A C 1
ATOM 2585 O O . ARG A 1 336 ? -19.350 14.614 35.201 1.00 87.12 336 ARG A O 1
ATOM 2592 N N . VAL A 1 337 ? -18.644 14.190 37.298 1.00 90.88 337 VAL A N 1
ATOM 2593 C CA . VAL A 1 337 ? -17.215 14.458 37.051 1.00 90.88 337 VAL A CA 1
ATOM 2594 C C . VAL A 1 337 ? -16.648 13.516 35.987 1.00 90.88 337 VAL A C 1
ATOM 2596 O O . VAL A 1 337 ? -15.898 13.945 35.110 1.00 90.88 337 VAL A O 1
ATOM 2599 N N . THR A 1 338 ? -17.025 12.235 36.025 1.00 83.62 338 THR A N 1
ATOM 2600 C CA . THR A 1 338 ? -16.561 11.250 35.036 1.00 83.62 338 THR A CA 1
ATOM 2601 C C . THR A 1 338 ? -17.096 11.569 33.643 1.00 83.62 338 THR A C 1
ATOM 2603 O O . THR A 1 338 ? -16.324 11.556 32.689 1.00 83.62 338 THR A O 1
ATOM 2606 N N . ILE A 1 339 ? -18.385 11.908 33.519 1.00 84.00 339 ILE A N 1
ATOM 2607 C CA . ILE A 1 339 ? -19.011 12.292 32.245 1.00 84.00 339 ILE A CA 1
ATOM 2608 C C . ILE A 1 339 ? -18.360 13.557 31.678 1.00 84.00 339 ILE A C 1
ATOM 2610 O O . ILE A 1 339 ? -18.056 13.608 30.488 1.00 84.00 339 ILE A O 1
ATOM 2614 N N . GLU A 1 340 ? -18.112 14.564 32.516 1.00 90.12 340 GLU A N 1
ATOM 2615 C CA . GLU A 1 340 ? -17.502 15.825 32.087 1.00 90.12 340 GLU A CA 1
ATOM 2616 C C . GLU A 1 340 ? -16.064 15.617 31.592 1.00 90.12 340 GLU A C 1
ATOM 2618 O O . GLU A 1 340 ? -15.699 16.096 30.512 1.00 90.12 340 GLU A O 1
ATOM 2623 N N . LYS A 1 341 ? -15.278 14.804 32.310 1.00 90.94 341 LYS A N 1
ATOM 2624 C CA . LYS A 1 341 ? -13.936 14.403 31.878 1.00 90.94 341 LYS A CA 1
ATOM 2625 C C . LYS A 1 341 ? -13.974 13.643 30.550 1.00 90.94 341 LYS A C 1
ATOM 2627 O O . LYS A 1 341 ? -13.264 14.032 29.623 1.00 90.94 341 LYS A O 1
ATOM 2632 N N . LEU A 1 342 ? -14.829 12.624 30.429 1.00 87.06 342 LEU A N 1
ATOM 2633 C CA . LEU A 1 342 ? -14.949 11.817 29.209 1.00 87.06 342 LEU A CA 1
ATOM 2634 C C . LEU A 1 342 ? -15.331 12.680 27.999 1.00 87.06 342 LEU A C 1
ATOM 2636 O O . LEU A 1 342 ? -14.774 12.520 26.916 1.00 87.06 342 LEU A O 1
ATOM 2640 N N . ASN A 1 343 ? -16.251 13.629 28.190 1.00 87.38 343 ASN A N 1
ATOM 2641 C CA . ASN A 1 343 ? -16.679 14.544 27.137 1.00 87.38 343 ASN A CA 1
ATOM 2642 C C . ASN A 1 343 ? -15.538 15.479 26.700 1.00 87.38 343 ASN A C 1
ATOM 2644 O O . ASN A 1 343 ? -15.361 15.724 25.507 1.00 87.38 343 ASN A O 1
ATOM 2648 N N . SER A 1 344 ? -14.725 15.965 27.646 1.00 89.94 344 SER A N 1
ATOM 2649 C CA . SER A 1 344 ? -13.558 16.799 27.332 1.00 89.94 344 SER A CA 1
ATOM 2650 C C . SER A 1 344 ? -12.477 16.036 26.553 1.00 89.94 344 SER A C 1
ATOM 2652 O O . SER A 1 344 ? -11.960 16.547 25.558 1.00 89.94 344 SER A O 1
ATOM 2654 N N . GLU A 1 345 ? -12.190 14.789 26.942 1.00 89.38 345 GLU A N 1
ATOM 2655 C CA . GLU A 1 345 ? -11.232 13.914 26.258 1.00 89.38 345 GLU A CA 1
ATOM 2656 C C . GLU A 1 345 ? -11.727 13.550 24.853 1.00 89.38 345 GLU A C 1
ATOM 2658 O O . GLU A 1 345 ? -10.962 13.601 23.890 1.00 89.38 345 GLU A O 1
ATOM 2663 N N . PHE A 1 346 ? -13.026 13.271 24.710 1.00 85.38 346 PHE A N 1
ATOM 2664 C CA . PHE A 1 346 ? -13.644 12.974 23.422 1.00 85.38 346 PHE A CA 1
ATOM 2665 C C . PHE A 1 346 ? -13.583 14.165 22.456 1.00 85.38 346 PHE A C 1
ATOM 2667 O O . PHE A 1 346 ? -13.212 14.001 21.294 1.00 85.38 346 PHE A O 1
ATOM 2674 N N . GLN A 1 347 ? -13.877 15.382 22.927 1.00 88.50 347 GLN A N 1
ATOM 2675 C CA . GLN A 1 347 ? -13.755 16.584 22.095 1.00 88.50 347 GLN A CA 1
ATOM 2676 C C . GLN A 1 347 ? -12.307 16.881 21.691 1.00 88.50 347 GLN A C 1
ATOM 2678 O O . GLN A 1 347 ? -12.066 17.321 20.565 1.00 88.50 347 GLN A O 1
ATOM 2683 N N . ALA A 1 348 ? -11.341 16.644 22.582 1.00 90.31 348 ALA A N 1
ATOM 2684 C CA . ALA A 1 348 ? -9.926 16.796 22.259 1.00 90.31 348 ALA A CA 1
ATOM 2685 C C . ALA A 1 348 ? -9.488 15.785 21.185 1.00 90.31 348 ALA A C 1
ATOM 2687 O O . ALA A 1 348 ? -8.862 16.176 20.199 1.00 90.31 348 ALA A O 1
ATOM 2688 N N . ALA A 1 349 ? -9.890 14.519 21.328 1.00 86.12 349 ALA A N 1
ATOM 2689 C CA . ALA A 1 349 ? -9.598 13.467 20.358 1.00 86.12 349 ALA A CA 1
ATOM 2690 C C . ALA A 1 349 ? -10.233 13.742 18.984 1.00 86.12 349 ALA A C 1
ATOM 2692 O O . ALA A 1 349 ? -9.587 13.524 17.959 1.00 86.12 349 ALA A O 1
ATOM 2693 N N . LEU A 1 350 ? -11.467 14.264 18.945 1.00 86.19 350 LEU A N 1
ATOM 2694 C CA . LEU A 1 350 ? -12.122 14.665 17.695 1.00 86.19 350 LEU A CA 1
ATOM 2695 C C . LEU A 1 350 ? -11.349 15.772 16.973 1.00 86.19 350 LEU A C 1
ATOM 2697 O O . LEU A 1 350 ? -11.062 15.631 15.788 1.00 86.19 350 LEU A O 1
ATOM 2701 N N . LYS A 1 351 ? -10.945 16.829 17.688 1.00 91.00 351 LYS A N 1
ATOM 2702 C CA . LYS A 1 351 ? -10.151 17.922 17.099 1.00 91.00 351 LYS A CA 1
ATOM 2703 C C . LYS A 1 351 ? -8.796 17.445 16.584 1.00 91.00 351 LYS A C 1
ATOM 2705 O O . LYS A 1 351 ? -8.349 17.887 15.529 1.00 91.00 351 LYS A O 1
ATOM 2710 N N . GLU A 1 352 ? -8.135 16.551 17.318 1.00 90.94 352 GLU A N 1
ATOM 2711 C CA . GLU A 1 352 ? -6.864 15.969 16.882 1.00 90.94 352 GLU A CA 1
ATOM 2712 C C . GLU A 1 352 ? -7.038 15.136 15.604 1.00 90.94 352 GLU A C 1
ATOM 2714 O O . GLU A 1 352 ? -6.219 15.226 14.689 1.00 90.94 352 GLU A O 1
ATOM 2719 N N . GLN A 1 353 ? -8.114 14.349 15.515 1.00 84.00 353 GLN A N 1
ATOM 2720 C CA . GLN A 1 353 ? -8.412 13.567 14.319 1.00 84.00 353 GLN A CA 1
ATOM 2721 C C . GLN A 1 353 ? -8.753 14.456 13.123 1.00 84.00 353 GLN A C 1
ATOM 2723 O O . GLN A 1 353 ? -8.189 14.251 12.052 1.00 84.00 353 GLN A O 1
ATOM 2728 N N . GLU A 1 354 ? -9.602 15.471 13.288 1.00 86.88 354 GLU A N 1
ATOM 2729 C CA . GLU A 1 354 ? -9.924 16.427 12.218 1.00 86.88 354 GLU A CA 1
ATOM 2730 C C . GLU A 1 354 ? -8.665 17.109 11.659 1.00 86.88 354 GLU A C 1
ATOM 2732 O O . GLU A 1 354 ? -8.501 17.196 10.441 1.00 86.88 354 GLU A O 1
ATOM 2737 N N . ALA A 1 355 ? -7.732 17.509 12.531 1.00 89.44 355 ALA A N 1
ATOM 2738 C CA . ALA A 1 355 ? -6.460 18.092 12.109 1.00 89.44 355 ALA A CA 1
ATOM 2739 C C . ALA A 1 355 ? -5.604 17.108 11.289 1.00 89.44 355 ALA A C 1
ATOM 2741 O O . ALA A 1 355 ? -5.052 17.490 10.257 1.00 89.44 355 ALA A O 1
ATOM 2742 N N . LYS A 1 356 ? -5.528 15.833 11.702 1.00 89.00 356 LYS A N 1
ATOM 2743 C CA . LYS A 1 356 ? -4.814 14.784 10.950 1.00 89.00 356 LYS A CA 1
ATOM 2744 C C . LYS A 1 356 ? -5.464 14.500 9.596 1.00 89.00 356 LYS A C 1
ATOM 2746 O O . LYS A 1 356 ? -4.758 14.304 8.610 1.00 89.00 356 LYS A O 1
ATOM 2751 N N . TYR A 1 357 ? -6.795 14.491 9.532 1.00 83.50 357 TYR A N 1
ATOM 2752 C CA . TYR A 1 357 ? -7.523 14.281 8.280 1.00 83.50 357 TYR A CA 1
ATOM 2753 C C . TYR A 1 357 ? -7.282 15.410 7.272 1.00 83.50 357 TYR A C 1
ATOM 2755 O O . TYR A 1 357 ? -7.040 15.123 6.100 1.00 83.50 357 TYR A O 1
ATOM 2763 N N . GLU A 1 358 ? -7.306 16.676 7.698 1.00 87.62 358 GLU A N 1
ATOM 2764 C CA . GLU A 1 358 ? -7.025 17.802 6.794 1.00 87.62 358 GLU A CA 1
ATOM 2765 C C . GLU A 1 358 ? -5.558 17.850 6.342 1.00 87.62 358 GLU A C 1
ATOM 2767 O O . GLU A 1 358 ? -5.294 18.147 5.173 1.00 87.62 358 GLU A O 1
ATOM 2772 N N . ASP A 1 359 ? -4.604 17.488 7.207 1.00 91.69 359 ASP A N 1
ATOM 2773 C CA . ASP A 1 359 ? -3.188 17.380 6.827 1.00 91.69 359 ASP A CA 1
ATOM 2774 C C . ASP A 1 359 ? -2.978 16.291 5.760 1.00 91.69 359 ASP A C 1
ATOM 2776 O O . ASP A 1 359 ? -2.430 16.556 4.687 1.00 91.69 359 ASP A O 1
ATOM 2780 N N . HIS A 1 360 ? -3.532 15.090 5.972 1.00 85.56 360 HIS A N 1
ATOM 2781 C CA . HIS A 1 360 ? -3.477 14.014 4.978 1.00 85.56 360 HIS A CA 1
ATOM 2782 C C . HIS A 1 360 ? -4.174 14.376 3.666 1.00 85.56 360 HIS A C 1
ATOM 2784 O O . HIS A 1 360 ? -3.669 14.050 2.590 1.00 85.56 360 HIS A O 1
ATOM 2790 N N . ARG A 1 361 ? -5.316 15.071 3.727 1.00 86.69 361 ARG A N 1
ATOM 2791 C CA . ARG A 1 361 ? -6.019 15.533 2.525 1.00 86.69 361 ARG A CA 1
ATOM 2792 C C . ARG A 1 361 ? -5.176 16.528 1.731 1.00 86.69 361 ARG A C 1
ATOM 2794 O O . ARG A 1 361 ? -5.158 16.465 0.503 1.00 86.69 361 ARG A O 1
ATOM 2801 N N . THR A 1 362 ? -4.479 17.424 2.423 1.00 90.25 362 THR A N 1
ATOM 2802 C CA . THR A 1 362 ? -3.612 18.428 1.798 1.00 90.25 362 THR A CA 1
ATOM 2803 C C . THR A 1 362 ? -2.404 17.766 1.138 1.00 90.25 362 THR A C 1
ATOM 2805 O O . THR A 1 362 ? -2.170 17.988 -0.048 1.00 90.25 362 THR A O 1
ATOM 2808 N N . GLN A 1 363 ? -1.720 16.861 1.843 1.00 88.31 363 GLN A N 1
ATOM 2809 C CA . GLN A 1 363 ? -0.583 16.104 1.302 1.00 88.31 363 GLN A CA 1
ATOM 2810 C C . GLN A 1 363 ? -0.974 15.256 0.084 1.00 88.31 363 GLN A C 1
ATOM 2812 O O . GLN A 1 363 ? -0.284 15.273 -0.933 1.00 88.31 363 GLN A O 1
ATOM 2817 N N . ALA A 1 364 ? -2.115 14.562 0.149 1.00 83.25 364 ALA A N 1
ATOM 2818 C CA . ALA A 1 364 ? -2.609 13.759 -0.968 1.00 83.25 364 ALA A CA 1
ATOM 2819 C C . ALA A 1 364 ? -2.933 14.618 -2.199 1.00 83.25 364 ALA A C 1
ATOM 2821 O O . ALA A 1 364 ? -2.688 14.202 -3.332 1.00 83.25 364 ALA A O 1
ATOM 2822 N N . LYS A 1 365 ? -3.466 15.828 -1.991 1.00 89.12 365 LYS A N 1
ATOM 2823 C CA . LYS A 1 365 ? -3.736 16.771 -3.080 1.00 89.12 365 LYS A CA 1
ATOM 2824 C C . LYS A 1 365 ? -2.443 17.290 -3.713 1.00 89.12 365 LYS A C 1
ATOM 2826 O O . LYS A 1 365 ? -2.349 17.327 -4.935 1.00 89.12 365 LYS A O 1
ATOM 2831 N N . GLU A 1 366 ? -1.444 17.635 -2.905 1.00 89.88 366 GLU A N 1
ATOM 2832 C CA . GLU A 1 366 ? -0.132 18.067 -3.402 1.00 89.88 366 GLU A CA 1
ATOM 2833 C C . GLU A 1 366 ? 0.583 16.960 -4.192 1.00 89.88 366 GLU A C 1
ATOM 2835 O O . GLU A 1 366 ? 1.141 17.224 -5.260 1.00 89.88 366 GLU A O 1
ATOM 2840 N N . GLU A 1 367 ? 0.536 15.708 -3.720 1.00 87.75 367 GLU A N 1
ATOM 2841 C CA . GLU A 1 367 ? 1.060 14.562 -4.473 1.00 87.75 367 GLU A CA 1
ATOM 2842 C C . GLU A 1 367 ? 0.305 14.343 -5.782 1.00 87.75 367 GLU A C 1
ATOM 2844 O O . GLU A 1 367 ? 0.936 14.127 -6.819 1.00 87.75 367 GLU A O 1
ATOM 2849 N N . TYR A 1 368 ? -1.026 14.429 -5.760 1.00 85.75 368 TYR A N 1
ATOM 2850 C CA . TYR A 1 368 ? -1.844 14.302 -6.962 1.00 85.75 368 TYR A CA 1
ATOM 2851 C C . TYR A 1 368 ? -1.467 15.356 -8.011 1.00 85.75 368 TYR A C 1
ATOM 2853 O O . TYR A 1 368 ? -1.162 15.006 -9.153 1.00 85.75 368 TYR A O 1
ATOM 2861 N N . ASP A 1 369 ? -1.405 16.631 -7.618 1.00 87.38 369 ASP A N 1
ATOM 2862 C CA . ASP A 1 369 ? -1.049 17.732 -8.517 1.00 87.38 369 ASP A CA 1
ATOM 2863 C C . ASP A 1 369 ? 0.378 17.560 -9.073 1.00 87.38 369 ASP A C 1
ATOM 2865 O O . ASP A 1 369 ? 0.635 17.805 -10.258 1.00 87.38 369 ASP A O 1
ATOM 2869 N N . ARG A 1 370 ? 1.307 17.053 -8.252 1.00 90.56 370 ARG A N 1
ATOM 2870 C CA . ARG A 1 370 ? 2.670 16.718 -8.682 1.00 90.56 370 ARG A CA 1
ATOM 2871 C C . ARG A 1 370 ? 2.689 15.593 -9.719 1.00 90.56 370 ARG A C 1
ATOM 2873 O O . ARG A 1 370 ? 3.373 15.739 -10.733 1.00 90.56 370 ARG A O 1
ATOM 2880 N N . LEU A 1 371 ? 1.957 14.498 -9.494 1.00 82.69 371 LEU A N 1
ATOM 2881 C CA . LEU A 1 371 ? 1.882 13.381 -10.443 1.00 82.69 371 LEU A CA 1
ATOM 2882 C C . LEU A 1 371 ? 1.273 13.816 -11.779 1.00 82.69 371 LEU A C 1
ATOM 2884 O O . LEU A 1 371 ? 1.780 13.432 -12.832 1.00 82.69 371 LEU A O 1
ATOM 2888 N N . VAL A 1 372 ? 0.218 14.634 -11.748 1.00 84.88 372 VAL A N 1
ATOM 2889 C CA . VAL A 1 372 ? -0.410 15.173 -12.963 1.00 84.88 372 VAL A CA 1
ATOM 2890 C C . VAL A 1 372 ? 0.582 16.035 -13.746 1.00 84.88 372 VAL A C 1
ATOM 2892 O O . VAL A 1 372 ? 0.722 15.863 -14.956 1.00 84.88 372 VAL A O 1
ATOM 2895 N N . SER A 1 373 ? 1.329 16.910 -13.066 1.00 86.62 373 SER A N 1
ATOM 2896 C CA . SER A 1 373 ? 2.365 17.732 -13.704 1.00 86.62 373 SER A CA 1
ATOM 2897 C C . SER A 1 373 ? 3.489 16.888 -14.325 1.00 86.62 373 SER A C 1
ATOM 2899 O O . SER A 1 373 ? 3.979 17.184 -15.418 1.00 86.62 373 SER A O 1
ATOM 2901 N N . GLU A 1 374 ? 3.895 15.810 -13.653 1.00 85.19 374 GLU A N 1
ATOM 2902 C CA . GLU A 1 374 ? 4.933 14.905 -14.147 1.00 85.19 374 GLU A CA 1
ATOM 2903 C C . GLU A 1 374 ? 4.458 14.086 -15.358 1.00 85.19 374 GLU A C 1
ATOM 2905 O O . GLU A 1 374 ? 5.216 13.915 -16.317 1.00 85.19 374 GLU A O 1
ATOM 2910 N N . LEU A 1 375 ? 3.192 13.655 -15.361 1.00 79.00 375 LEU A N 1
ATOM 2911 C CA . LEU A 1 375 ? 2.553 12.987 -16.497 1.00 79.00 375 LEU A CA 1
ATOM 2912 C C . LEU A 1 375 ? 2.469 13.891 -17.728 1.00 79.00 375 LEU A C 1
ATOM 2914 O O . LEU A 1 375 ? 2.845 13.453 -18.813 1.00 79.00 375 LEU A O 1
ATOM 2918 N N . ASP A 1 376 ? 2.052 15.147 -17.566 1.00 79.38 376 ASP A N 1
ATOM 2919 C CA . ASP A 1 376 ? 1.971 16.109 -18.674 1.00 79.38 376 ASP A CA 1
ATOM 2920 C C . ASP A 1 376 ? 3.360 16.372 -19.287 1.00 79.38 376 ASP A C 1
ATOM 2922 O O . ASP A 1 376 ? 3.558 16.360 -20.507 1.00 79.38 376 ASP A O 1
ATOM 2926 N N . LYS A 1 377 ? 4.385 16.479 -18.432 1.00 82.56 377 LYS A N 1
ATOM 2927 C CA . LYS A 1 377 ? 5.780 16.610 -18.871 1.00 82.56 377 LYS A CA 1
ATOM 2928 C C . LYS A 1 377 ? 6.273 15.375 -19.630 1.00 82.56 377 LYS A C 1
ATOM 2930 O O . LYS A 1 377 ? 6.951 15.519 -20.651 1.00 82.56 377 LYS A O 1
ATOM 2935 N N . LEU A 1 378 ? 5.954 14.173 -19.148 1.00 75.00 378 LEU A N 1
ATOM 2936 C CA . LEU A 1 378 ? 6.288 12.912 -19.815 1.00 75.00 378 LEU A CA 1
ATOM 2937 C C . LEU A 1 378 ? 5.561 12.778 -21.157 1.00 75.00 378 LEU A C 1
ATOM 2939 O O . LEU A 1 378 ? 6.191 12.389 -22.139 1.00 75.00 378 LEU A O 1
ATOM 2943 N N . GLU A 1 379 ? 4.282 13.151 -21.237 1.00 68.50 379 GLU A N 1
ATOM 2944 C CA . GLU A 1 379 ? 3.523 13.174 -22.492 1.00 68.50 379 GLU A CA 1
ATOM 2945 C C . GLU A 1 379 ? 4.185 14.112 -23.512 1.00 68.50 379 GLU A C 1
ATOM 2947 O O . GLU A 1 379 ? 4.425 13.714 -24.656 1.00 68.50 379 GLU A O 1
ATOM 2952 N N . GLY A 1 380 ? 4.568 15.322 -23.092 1.00 68.56 380 GLY A N 1
ATOM 2953 C CA . GLY A 1 380 ? 5.296 16.272 -23.936 1.00 68.56 380 GLY A CA 1
ATOM 2954 C C . GLY A 1 380 ? 6.642 15.730 -24.432 1.00 68.56 380 GLY A C 1
ATOM 2955 O O . GLY A 1 380 ? 6.983 15.877 -25.609 1.00 68.56 380 GLY A O 1
ATOM 2956 N N . GLN A 1 381 ? 7.395 15.041 -23.569 1.00 72.00 381 GLN A N 1
ATOM 2957 C CA . GLN A 1 381 ? 8.658 14.394 -23.944 1.00 72.00 381 GLN A CA 1
ATOM 2958 C C . GLN A 1 381 ? 8.453 13.227 -24.915 1.00 72.00 381 GLN A C 1
ATOM 2960 O O . GLN A 1 381 ? 9.209 13.089 -25.880 1.00 72.00 381 GLN A O 1
ATOM 2965 N N . ILE A 1 382 ? 7.422 12.407 -24.703 1.00 61.19 382 ILE A N 1
ATOM 2966 C CA . ILE A 1 382 ? 7.073 11.296 -25.593 1.00 61.19 382 ILE A CA 1
ATOM 2967 C C . ILE A 1 382 ? 6.680 11.840 -26.966 1.00 61.19 382 ILE A C 1
ATOM 2969 O O . ILE A 1 382 ? 7.265 11.417 -27.960 1.00 61.19 382 ILE A O 1
ATOM 2973 N N . LYS A 1 383 ? 5.793 12.840 -27.037 1.00 62.91 383 LYS A N 1
ATOM 2974 C CA . LYS A 1 383 ? 5.439 13.504 -28.302 1.00 62.91 383 LYS A CA 1
ATOM 2975 C C . LYS A 1 383 ? 6.675 14.062 -29.003 1.00 62.91 383 LYS A C 1
ATOM 2977 O O . LYS A 1 383 ? 6.904 13.741 -30.165 1.00 62.91 383 LYS A O 1
ATOM 2982 N N . GLY A 1 384 ? 7.515 14.816 -28.290 1.00 58.38 384 GLY A N 1
ATOM 2983 C CA . GLY A 1 384 ? 8.741 15.395 -28.844 1.00 58.38 384 GLY A CA 1
ATOM 2984 C C . GLY A 1 384 ? 9.747 14.352 -29.347 1.00 58.38 384 GLY A C 1
ATOM 2985 O O . GLY A 1 384 ? 10.353 14.538 -30.402 1.00 58.38 384 GLY A O 1
ATOM 2986 N N . SER A 1 385 ? 9.914 13.238 -28.628 1.00 54.81 385 SER A N 1
ATOM 2987 C CA . SER A 1 385 ? 10.811 12.143 -29.027 1.00 54.81 385 SER A CA 1
ATOM 2988 C C . SER A 1 385 ? 10.281 11.344 -30.218 1.00 54.81 385 SER A C 1
ATOM 2990 O O . SER A 1 385 ? 11.055 11.053 -31.124 1.00 54.81 385 SER A O 1
ATOM 2992 N N . ILE A 1 386 ? 8.975 11.057 -30.273 1.00 55.62 386 ILE A N 1
ATOM 2993 C CA . ILE A 1 386 ? 8.343 10.383 -31.415 1.00 55.62 386 ILE A CA 1
ATOM 2994 C C . ILE A 1 386 ? 8.436 11.270 -32.659 1.00 55.62 386 ILE A C 1
ATOM 2996 O O . ILE A 1 386 ? 8.856 10.788 -33.710 1.00 55.62 386 ILE A O 1
ATOM 3000 N N . LEU A 1 387 ? 8.129 12.565 -32.538 1.00 55.41 387 LEU A N 1
ATOM 3001 C CA . LEU A 1 387 ? 8.263 13.549 -33.620 1.00 55.41 387 LEU A CA 1
ATOM 3002 C C . LEU A 1 387 ? 9.702 13.609 -34.156 1.00 55.41 387 LEU A C 1
ATOM 3004 O O . LEU A 1 387 ? 9.935 13.495 -35.359 1.00 55.41 387 LEU A O 1
ATOM 3008 N N . ARG A 1 388 ? 10.690 13.702 -33.258 1.00 54.66 388 ARG A N 1
ATOM 3009 C CA . ARG A 1 388 ? 12.109 13.782 -33.634 1.00 54.66 388 ARG A CA 1
ATOM 3010 C C . ARG A 1 388 ? 12.649 12.465 -34.213 1.00 54.66 388 ARG A C 1
ATOM 3012 O O . ARG A 1 388 ? 13.507 12.510 -35.089 1.00 54.66 388 ARG A O 1
ATOM 3019 N N . ALA A 1 389 ? 12.151 11.314 -33.759 1.00 50.53 389 ALA A N 1
ATOM 3020 C CA . ALA A 1 389 ? 12.604 10.000 -34.215 1.00 50.53 389 ALA A CA 1
ATOM 3021 C C . ALA A 1 389 ? 11.955 9.542 -35.533 1.00 50.53 389 ALA A C 1
ATOM 3023 O O . ALA A 1 389 ? 12.612 8.865 -36.319 1.00 50.53 389 ALA A O 1
ATOM 3024 N N . THR A 1 390 ? 10.692 9.896 -35.793 1.00 55.34 390 THR A N 1
ATOM 3025 C CA . THR A 1 390 ? 9.926 9.318 -36.916 1.00 55.34 390 THR A CA 1
ATOM 3026 C C . THR A 1 390 ? 9.919 10.182 -38.177 1.00 55.34 390 THR A C 1
ATOM 3028 O O . THR A 1 390 ? 10.172 9.651 -39.255 1.00 55.34 390 THR A O 1
ATOM 3031 N N . GLY A 1 391 ? 9.692 11.495 -38.076 1.00 56.28 391 GLY A N 1
ATOM 3032 C CA . GLY A 1 391 ? 9.640 12.376 -39.252 1.00 56.28 391 GLY A CA 1
ATOM 3033 C C . GLY A 1 391 ? 11.030 12.762 -39.760 1.00 56.28 391 GLY A C 1
ATOM 3034 O O . GLY A 1 391 ? 11.383 12.533 -40.916 1.00 56.28 391 GLY A O 1
ATOM 3035 N N . PHE A 1 392 ? 11.866 13.293 -38.866 1.00 59.25 392 PHE A N 1
ATOM 3036 C CA . PHE A 1 392 ? 13.141 13.909 -39.242 1.00 59.25 392 PHE A CA 1
ATOM 3037 C C . PHE A 1 392 ? 14.241 12.891 -39.594 1.00 59.25 392 PHE A C 1
ATOM 3039 O O . PHE A 1 392 ? 14.913 13.025 -40.618 1.00 59.25 392 PHE A O 1
ATOM 3046 N N . THR A 1 393 ? 14.421 11.846 -38.779 1.00 59.50 393 THR A N 1
ATOM 3047 C CA . THR A 1 393 ? 15.482 10.844 -38.997 1.00 59.50 393 THR A CA 1
ATOM 3048 C C . THR A 1 393 ? 15.205 9.974 -40.226 1.00 59.50 393 THR A C 1
ATOM 3050 O O . THR A 1 393 ? 16.127 9.694 -40.997 1.00 59.50 393 THR A O 1
ATOM 3053 N N . LEU A 1 394 ? 13.946 9.583 -40.457 1.00 63.53 394 LEU A N 1
ATOM 3054 C CA . LEU A 1 394 ? 13.577 8.749 -41.602 1.00 63.53 394 LEU A CA 1
ATOM 3055 C C . LEU A 1 394 ? 13.746 9.518 -42.920 1.00 63.53 394 LEU A C 1
ATOM 3057 O O . LEU A 1 394 ? 14.417 9.026 -43.830 1.00 63.53 394 LEU A O 1
ATOM 3061 N N . PHE A 1 395 ? 13.248 10.758 -42.981 1.00 67.44 395 PHE A N 1
ATOM 3062 C CA . PHE A 1 395 ? 13.443 11.652 -44.122 1.00 67.44 395 PHE A CA 1
ATOM 3063 C C . PHE A 1 395 ? 14.928 11.855 -44.441 1.00 67.44 395 PHE A C 1
ATOM 3065 O O . PHE A 1 395 ? 15.349 11.648 -45.581 1.00 67.44 395 PHE A O 1
ATOM 3072 N N . HIS A 1 396 ? 15.741 12.180 -43.430 1.00 67.69 396 HIS A N 1
ATOM 3073 C CA . HIS A 1 396 ? 17.169 12.426 -43.624 1.00 67.69 396 HIS A CA 1
ATOM 3074 C C . HIS A 1 396 ? 17.919 11.167 -44.084 1.00 67.69 396 HIS A C 1
ATOM 3076 O O . HIS A 1 396 ? 18.813 11.247 -44.926 1.00 67.69 396 HIS A O 1
ATOM 3082 N N . SER A 1 397 ? 17.533 9.986 -43.588 1.00 73.50 397 SER A N 1
ATOM 3083 C CA . SER A 1 397 ? 18.121 8.716 -44.024 1.00 73.50 397 SER A CA 1
ATOM 3084 C C . SER A 1 397 ? 17.819 8.401 -45.497 1.00 73.50 397 SER A C 1
ATOM 3086 O O . SER A 1 397 ? 18.721 7.987 -46.231 1.00 73.50 397 SER A O 1
ATOM 3088 N N . PHE A 1 398 ? 16.591 8.667 -45.963 1.00 74.56 398 PHE A N 1
ATOM 3089 C CA . PHE A 1 398 ? 16.214 8.486 -47.367 1.00 74.56 398 PHE A CA 1
ATOM 3090 C C . PHE A 1 398 ? 16.827 9.550 -48.274 1.00 74.56 398 PHE A C 1
ATOM 3092 O O . PHE A 1 398 ? 17.318 9.207 -49.348 1.00 74.56 398 PHE A O 1
ATOM 3099 N N . GLN A 1 399 ? 16.879 10.805 -47.824 1.00 76.38 399 GLN A N 1
ATOM 3100 C CA . GLN A 1 399 ? 17.512 11.894 -48.562 1.00 76.38 399 GLN A CA 1
ATOM 3101 C C . GLN A 1 399 ? 19.012 11.640 -48.746 1.00 76.38 399 GLN A C 1
ATOM 3103 O O . GLN A 1 399 ? 19.517 11.692 -49.865 1.00 76.38 399 GLN A O 1
ATOM 3108 N N . LYS A 1 400 ? 19.728 11.280 -47.675 1.00 81.12 400 LYS A N 1
ATOM 3109 C CA . LYS A 1 400 ? 21.156 10.950 -47.753 1.00 81.12 400 LYS A CA 1
ATOM 3110 C C . LYS A 1 400 ? 21.407 9.790 -48.715 1.00 81.12 400 LYS A C 1
ATOM 3112 O O . LYS A 1 400 ? 22.333 9.836 -49.522 1.00 81.12 400 LYS A O 1
ATOM 3117 N N . ARG A 1 401 ? 20.548 8.765 -48.684 1.00 76.94 401 ARG A N 1
ATOM 3118 C CA . ARG A 1 401 ? 20.665 7.632 -49.607 1.00 76.94 401 ARG A CA 1
ATOM 3119 C C . ARG A 1 401 ? 20.391 8.028 -51.058 1.00 76.94 401 ARG A C 1
ATOM 3121 O O . ARG A 1 401 ? 21.079 7.542 -51.951 1.00 76.94 401 ARG A O 1
ATOM 3128 N N . GLN A 1 402 ? 19.433 8.919 -51.296 1.00 80.25 402 GLN A N 1
ATOM 3129 C CA . GLN A 1 402 ? 19.174 9.490 -52.614 1.00 80.25 402 GLN A CA 1
ATOM 3130 C C . GLN A 1 402 ? 20.386 10.287 -53.126 1.00 80.25 402 GLN A C 1
ATOM 3132 O O . GLN A 1 402 ? 20.799 10.099 -54.267 1.00 80.25 402 GLN A O 1
ATOM 3137 N N . GLU A 1 403 ? 20.998 11.132 -52.295 1.00 80.12 403 GLU A N 1
ATOM 3138 C CA . GLU A 1 403 ? 22.181 11.929 -52.656 1.00 80.12 403 GLU A CA 1
ATOM 3139 C C . GLU A 1 403 ? 23.403 11.055 -53.003 1.00 80.12 403 GLU A C 1
ATOM 3141 O O . GLU A 1 403 ? 24.109 11.319 -53.990 1.00 80.12 403 GLU A O 1
ATOM 3146 N N . ASP A 1 404 ? 23.611 9.964 -52.260 1.00 81.56 404 ASP A N 1
ATOM 3147 C CA . ASP A 1 404 ? 24.635 8.959 -52.570 1.00 81.56 404 ASP A CA 1
ATOM 3148 C C . ASP A 1 404 ? 24.384 8.308 -53.945 1.00 81.56 404 ASP A C 1
ATOM 3150 O O . ASP A 1 404 ? 25.308 8.155 -54.754 1.00 81.56 404 ASP A O 1
ATOM 3154 N N . LEU A 1 405 ? 23.125 7.978 -54.257 1.00 81.88 405 LEU A N 1
ATOM 3155 C CA . LEU A 1 405 ? 22.726 7.388 -55.541 1.00 81.88 405 LEU A CA 1
ATOM 3156 C C . LEU A 1 405 ? 22.859 8.378 -56.708 1.00 81.88 405 LEU A C 1
ATOM 3158 O O . LEU A 1 405 ? 23.321 7.995 -57.783 1.00 81.88 405 LEU A O 1
ATOM 3162 N N . VAL A 1 406 ? 22.564 9.668 -56.507 1.00 79.38 406 VAL A N 1
ATOM 3163 C CA . VAL A 1 406 ? 22.821 10.728 -57.505 1.00 79.38 406 VAL A CA 1
ATOM 3164 C C . VAL A 1 406 ? 24.312 10.788 -57.853 1.00 79.38 406 VAL A C 1
ATOM 3166 O O . VAL A 1 406 ? 24.688 10.930 -59.024 1.00 79.38 406 VAL A O 1
ATOM 3169 N N . SER A 1 407 ? 25.175 10.670 -56.844 1.00 77.62 407 SER A N 1
ATOM 3170 C CA . SER A 1 407 ? 26.630 10.668 -57.019 1.00 77.62 407 SER A CA 1
ATOM 3171 C C . SER A 1 407 ? 27.111 9.413 -57.758 1.00 77.62 407 SER A C 1
ATOM 3173 O O . SER A 1 407 ? 27.900 9.519 -58.704 1.00 77.62 407 SER A O 1
ATOM 3175 N N . SER A 1 408 ? 26.565 8.243 -57.411 1.00 80.00 408 SER A N 1
ATOM 3176 C CA . SER A 1 408 ? 26.806 6.962 -58.094 1.00 80.00 408 SER A CA 1
ATOM 3177 C C . SER A 1 408 ? 26.352 6.984 -59.564 1.00 80.00 408 SER A C 1
ATOM 3179 O O . SER A 1 408 ? 27.124 6.673 -60.475 1.00 80.00 408 SER A O 1
ATOM 3181 N N . LYS A 1 409 ? 25.145 7.479 -59.854 1.00 83.56 409 LYS A N 1
ATOM 3182 C CA . LYS A 1 409 ? 24.636 7.680 -61.221 1.00 83.56 409 LYS A CA 1
ATOM 3183 C C . LYS A 1 409 ? 25.552 8.575 -62.053 1.00 83.56 409 LYS A C 1
ATOM 3185 O O . LYS A 1 409 ? 25.856 8.253 -63.205 1.00 83.56 409 LYS A O 1
ATOM 3190 N N . LYS A 1 410 ? 26.020 9.696 -61.487 1.00 80.88 410 LYS A N 1
ATOM 3191 C CA . LYS A 1 410 ? 26.981 10.592 -62.157 1.00 80.88 410 LYS A CA 1
ATOM 3192 C C . LYS A 1 410 ? 28.305 9.880 -62.443 1.00 80.88 410 LYS A C 1
ATOM 3194 O O . LYS A 1 410 ? 28.890 10.112 -63.501 1.00 80.88 410 LYS A O 1
ATOM 3199 N N . TYR A 1 411 ? 28.770 9.011 -61.545 1.00 86.38 411 TYR A N 1
ATOM 3200 C CA . TYR A 1 411 ? 29.961 8.189 -61.765 1.00 86.38 411 TYR A CA 1
ATOM 3201 C C . TYR A 1 411 ? 29.786 7.243 -62.961 1.00 86.38 411 TYR A C 1
ATOM 3203 O O . TYR A 1 411 ? 30.617 7.250 -63.874 1.00 86.38 411 TYR A O 1
ATOM 3211 N N . TRP A 1 412 ? 28.682 6.493 -63.016 1.00 84.56 412 TRP A N 1
ATOM 3212 C CA . TRP A 1 412 ? 28.412 5.564 -64.118 1.00 84.56 412 TRP A CA 1
ATOM 3213 C C . TRP A 1 412 ? 28.190 6.272 -65.457 1.00 84.56 412 TRP A C 1
ATOM 3215 O O . TRP A 1 412 ? 28.701 5.807 -66.474 1.00 84.56 412 TRP A O 1
ATOM 3225 N N . ALA A 1 413 ? 27.540 7.440 -65.466 1.00 81.56 413 ALA A N 1
ATOM 3226 C CA . ALA A 1 413 ? 27.407 8.265 -66.669 1.00 81.56 413 ALA A CA 1
ATOM 3227 C C . ALA A 1 413 ? 28.771 8.727 -67.213 1.00 81.56 413 ALA A C 1
ATOM 3229 O O . ALA A 1 413 ? 29.032 8.620 -68.412 1.00 81.56 413 ALA A O 1
ATOM 3230 N N . LYS A 1 414 ? 29.671 9.193 -66.332 1.00 86.69 414 LYS A N 1
ATOM 3231 C CA . LYS A 1 414 ? 31.038 9.594 -66.713 1.00 86.69 414 LYS A CA 1
ATOM 3232 C C . LYS A 1 414 ? 31.850 8.411 -67.245 1.00 86.69 414 LYS A C 1
ATOM 3234 O O . LYS A 1 414 ? 32.551 8.556 -68.243 1.00 86.69 414 LYS A O 1
ATOM 3239 N N . ARG A 1 415 ? 31.743 7.236 -66.612 1.00 84.94 415 ARG A N 1
ATOM 3240 C CA . ARG A 1 415 ? 32.405 6.002 -67.071 1.00 84.94 415 ARG A CA 1
ATOM 3241 C C . ARG A 1 415 ? 31.882 5.541 -68.429 1.00 84.94 415 ARG A C 1
ATOM 3243 O O . ARG A 1 415 ? 32.692 5.217 -69.291 1.00 84.94 415 ARG A O 1
ATOM 3250 N N . LEU A 1 416 ? 30.569 5.579 -68.646 1.00 84.38 416 LEU A N 1
ATOM 3251 C CA . LEU A 1 416 ? 29.964 5.262 -69.938 1.00 84.38 416 LEU A CA 1
ATOM 3252 C C . LEU A 1 416 ? 30.473 6.210 -71.034 1.00 84.38 416 LEU A C 1
ATOM 3254 O O . LEU A 1 416 ? 30.943 5.745 -72.069 1.00 84.38 416 LEU A O 1
ATOM 3258 N N . ALA A 1 417 ? 30.459 7.524 -70.783 1.00 83.75 417 ALA A N 1
ATOM 3259 C CA . ALA A 1 417 ? 30.979 8.521 -71.720 1.00 83.75 417 ALA A CA 1
ATOM 3260 C C . ALA A 1 417 ? 32.466 8.294 -72.048 1.00 83.75 417 ALA A C 1
ATOM 3262 O O . ALA A 1 417 ? 32.870 8.413 -73.202 1.00 83.75 417 ALA A O 1
ATOM 3263 N N . TYR A 1 418 ? 33.270 7.906 -71.053 1.00 88.88 418 TYR A N 1
ATOM 3264 C CA . TYR A 1 418 ? 34.684 7.577 -71.239 1.00 88.88 418 TYR A CA 1
ATOM 3265 C C . TYR A 1 418 ? 34.894 6.338 -72.123 1.00 88.88 418 TYR A C 1
ATOM 3267 O O . TYR A 1 418 ? 35.677 6.390 -73.070 1.00 88.88 418 TYR A O 1
ATOM 3275 N N . VAL A 1 419 ? 34.172 5.240 -71.864 1.00 84.69 419 VAL A N 1
ATOM 3276 C CA . VAL A 1 419 ? 34.280 4.002 -72.662 1.00 84.69 419 VAL A CA 1
ATOM 3277 C C . VAL A 1 419 ? 33.821 4.237 -74.105 1.00 84.69 419 VAL A C 1
ATOM 3279 O O . VAL A 1 419 ? 34.489 3.799 -75.043 1.00 84.69 419 VAL A O 1
ATOM 3282 N N . VAL A 1 420 ? 32.731 4.985 -74.302 1.00 83.81 420 VAL A N 1
ATOM 3283 C CA . VAL A 1 420 ? 32.254 5.376 -75.639 1.00 83.81 420 VAL A CA 1
ATOM 3284 C C . VAL A 1 420 ? 33.275 6.276 -76.345 1.00 83.81 420 VAL A C 1
ATOM 3286 O O . VAL A 1 420 ? 33.566 6.063 -77.521 1.00 83.81 420 VAL A O 1
ATOM 3289 N N . GLY A 1 421 ? 33.878 7.230 -75.630 1.00 85.06 421 GLY A N 1
ATOM 3290 C CA . GLY A 1 421 ? 34.930 8.100 -76.159 1.00 85.06 421 GLY A CA 1
ATOM 3291 C C . GLY A 1 421 ? 36.169 7.328 -76.620 1.00 85.06 421 GLY A C 1
ATOM 3292 O O . GLY A 1 421 ? 36.658 7.564 -77.724 1.00 85.06 421 GLY A O 1
ATOM 3293 N N . ILE A 1 422 ? 36.633 6.351 -75.832 1.00 85.19 422 ILE A N 1
ATOM 3294 C CA . ILE A 1 422 ? 37.725 5.446 -76.230 1.00 85.19 422 ILE A CA 1
ATOM 3295 C C . ILE A 1 422 ? 37.334 4.639 -77.466 1.00 85.19 422 ILE A C 1
ATOM 3297 O O . ILE A 1 422 ? 38.124 4.539 -78.402 1.00 85.19 422 ILE A O 1
ATOM 3301 N N . SER A 1 423 ? 36.119 4.087 -77.495 1.00 82.25 423 SER A N 1
ATOM 3302 C CA . SER A 1 423 ? 35.628 3.329 -78.648 1.00 82.25 423 SER A CA 1
ATOM 3303 C C . SER A 1 423 ? 35.659 4.167 -79.929 1.00 82.25 423 SER A C 1
ATOM 3305 O O . SER A 1 423 ? 36.064 3.676 -80.986 1.00 82.25 423 SER A O 1
ATOM 3307 N N . LEU A 1 424 ? 35.267 5.442 -79.845 1.00 82.56 424 LEU A N 1
ATOM 3308 C CA . LEU A 1 424 ? 35.296 6.368 -80.973 1.00 82.56 424 LEU A CA 1
ATOM 3309 C C . LEU A 1 424 ? 36.735 6.722 -81.379 1.00 82.56 424 LEU A C 1
ATOM 3311 O O . LEU A 1 424 ? 37.061 6.667 -82.563 1.00 82.56 424 LEU A O 1
ATOM 3315 N N . ALA A 1 425 ? 37.614 7.012 -80.415 1.00 83.81 425 ALA A N 1
ATOM 3316 C CA . ALA A 1 425 ? 39.020 7.330 -80.668 1.00 83.81 425 ALA A CA 1
ATOM 3317 C C . ALA A 1 425 ? 39.779 6.159 -81.315 1.00 83.81 425 ALA A C 1
ATOM 3319 O O . ALA A 1 425 ? 40.498 6.360 -82.293 1.00 83.81 425 ALA A O 1
ATOM 3320 N N . LEU A 1 426 ? 39.569 4.929 -80.830 1.00 82.06 426 LEU A N 1
ATOM 3321 C CA . LEU A 1 426 ? 40.121 3.711 -81.431 1.00 82.06 426 LEU A CA 1
ATOM 3322 C C . LEU A 1 426 ? 39.583 3.490 -82.849 1.00 82.06 426 LEU A C 1
ATOM 3324 O O . LEU A 1 426 ? 40.336 3.097 -83.737 1.00 82.06 426 LEU A O 1
ATOM 3328 N N . SER A 1 427 ? 38.301 3.788 -83.082 1.00 76.50 427 SER A N 1
ATOM 3329 C CA . SER A 1 427 ? 37.696 3.688 -84.415 1.00 76.50 427 SER A CA 1
ATOM 3330 C C . SER A 1 427 ? 38.292 4.706 -85.396 1.00 76.50 427 SER A C 1
ATOM 3332 O O . SER A 1 427 ? 38.603 4.342 -86.528 1.00 76.50 427 SER A O 1
ATOM 3334 N N . ILE A 1 428 ? 38.513 5.954 -84.969 1.00 80.81 428 ILE A N 1
ATOM 3335 C CA . ILE A 1 428 ? 39.140 7.005 -85.789 1.00 80.81 428 ILE A CA 1
ATOM 3336 C C . ILE A 1 428 ? 40.616 6.684 -86.057 1.00 80.81 428 ILE A C 1
ATOM 3338 O O . ILE A 1 428 ? 41.048 6.718 -87.208 1.00 80.81 428 ILE A O 1
ATOM 3342 N N . GLY A 1 429 ? 41.386 6.321 -85.025 1.00 79.06 429 GLY A N 1
ATOM 3343 C CA . GLY A 1 429 ? 42.795 5.939 -85.171 1.00 79.06 429 GLY A CA 1
ATOM 3344 C C . GLY A 1 429 ? 42.984 4.748 -86.113 1.00 79.06 429 GLY A C 1
ATOM 3345 O O . GLY A 1 429 ? 43.925 4.716 -86.903 1.00 79.06 429 GLY A O 1
ATOM 3346 N N . PHE A 1 430 ? 42.036 3.811 -86.108 1.00 71.31 430 PHE A N 1
ATOM 3347 C CA . PHE A 1 430 ? 42.016 2.694 -87.045 1.00 71.31 430 PHE A CA 1
ATOM 3348 C C . PHE A 1 430 ? 41.759 3.130 -88.497 1.00 71.31 430 PHE A C 1
ATOM 3350 O O . PHE A 1 430 ? 42.433 2.635 -89.395 1.00 71.31 430 PHE A O 1
ATOM 3357 N N . ILE A 1 431 ? 40.843 4.074 -88.748 1.00 73.81 431 ILE A N 1
ATOM 3358 C CA . ILE A 1 431 ? 40.613 4.624 -90.101 1.00 73.81 431 ILE A CA 1
ATOM 3359 C C . ILE A 1 431 ? 41.898 5.263 -90.651 1.00 73.81 431 ILE A C 1
ATOM 3361 O O . ILE A 1 431 ? 42.235 5.068 -91.818 1.00 73.81 431 ILE A O 1
ATOM 3365 N N . PHE A 1 432 ? 42.660 5.967 -89.809 1.00 76.56 432 PHE A N 1
ATOM 3366 C CA . PHE A 1 432 ? 43.975 6.490 -90.189 1.00 76.56 432 PHE A CA 1
ATOM 3367 C C . PHE A 1 432 ? 45.002 5.380 -90.461 1.00 76.56 432 PHE A C 1
ATOM 3369 O O . PHE A 1 432 ? 45.734 5.462 -91.443 1.00 76.56 432 PHE A O 1
ATOM 3376 N N . TYR A 1 433 ? 45.033 4.330 -89.639 1.00 70.56 433 TYR A N 1
ATOM 3377 C CA . TYR A 1 433 ? 45.968 3.210 -89.785 1.00 70.56 433 TYR A CA 1
ATOM 3378 C C . TYR A 1 433 ? 45.711 2.359 -91.044 1.00 70.56 433 TYR A C 1
ATOM 3380 O O . TYR A 1 433 ? 46.653 1.981 -91.739 1.00 70.56 433 TYR A O 1
ATOM 3388 N N . VAL A 1 434 ? 44.445 2.096 -91.389 1.00 66.19 434 VAL A N 1
ATOM 3389 C CA . VAL A 1 434 ? 44.066 1.298 -92.575 1.00 66.19 434 VAL A CA 1
ATOM 3390 C C . VAL A 1 434 ? 44.423 1.997 -93.887 1.00 66.19 434 VAL A C 1
ATOM 3392 O O . VAL A 1 434 ? 44.755 1.324 -94.857 1.00 66.19 434 VAL A O 1
ATOM 3395 N N . ASN A 1 435 ? 44.460 3.333 -93.923 1.00 64.62 435 ASN A N 1
ATOM 3396 C CA . ASN A 1 435 ? 44.975 4.060 -95.090 1.00 64.62 435 ASN A CA 1
ATOM 3397 C C . ASN A 1 435 ? 46.465 3.768 -95.382 1.00 64.62 435 ASN A C 1
ATOM 3399 O O . ASN A 1 435 ? 46.936 4.079 -96.473 1.00 64.62 435 ASN A O 1
ATOM 3403 N N . PHE A 1 436 ? 47.204 3.167 -94.440 1.00 62.84 436 PHE A N 1
ATOM 3404 C CA . PHE A 1 436 ? 48.642 2.908 -94.549 1.00 62.84 436 PHE A CA 1
ATOM 3405 C C . PHE A 1 436 ? 49.005 1.431 -94.806 1.00 62.84 436 PHE A C 1
ATOM 3407 O O . PHE A 1 436 ? 50.132 1.147 -95.209 1.00 62.84 436 PHE A O 1
ATOM 3414 N N . VAL A 1 437 ? 48.083 0.478 -94.603 1.00 61.81 437 VAL A N 1
ATOM 3415 C CA . VAL A 1 437 ? 48.361 -0.973 -94.667 1.00 61.81 437 VAL A CA 1
ATOM 3416 C C . VAL A 1 437 ? 47.395 -1.662 -95.637 1.00 61.81 437 VAL A C 1
ATOM 3418 O O . VAL A 1 437 ? 46.184 -1.601 -95.454 1.00 61.81 437 VAL A O 1
ATOM 3421 N N . LYS A 1 438 ? 47.928 -2.332 -96.672 1.00 57.69 438 LYS A N 1
ATOM 3422 C CA . LYS A 1 438 ? 47.137 -2.984 -97.740 1.00 57.69 438 LYS A CA 1
ATOM 3423 C C . LYS A 1 438 ? 46.647 -4.406 -97.412 1.00 57.69 438 LYS A C 1
ATOM 3425 O O . LYS A 1 438 ? 45.770 -4.896 -98.116 1.00 57.69 438 LYS A O 1
ATOM 3430 N N . ASP A 1 439 ? 47.152 -5.040 -96.350 1.00 61.47 439 ASP A N 1
ATOM 3431 C CA . ASP A 1 439 ? 46.806 -6.424 -95.994 1.00 61.47 439 ASP A CA 1
ATOM 3432 C C . ASP A 1 439 ? 45.826 -6.510 -94.812 1.00 61.47 439 ASP A C 1
ATOM 3434 O O . ASP A 1 439 ? 46.122 -6.127 -93.680 1.00 61.47 439 ASP A O 1
ATOM 3438 N N . PHE A 1 440 ? 44.639 -7.060 -95.082 1.00 59.62 440 PHE A N 1
ATOM 3439 C CA . PHE A 1 440 ? 43.480 -7.061 -94.179 1.00 59.62 440 PHE A CA 1
ATOM 3440 C C . PHE A 1 440 ? 43.455 -8.189 -93.125 1.00 59.62 440 PHE A C 1
ATOM 3442 O O . PHE A 1 440 ? 42.631 -8.148 -92.211 1.00 59.62 440 PHE A O 1
ATOM 3449 N N . GLY A 1 441 ? 44.328 -9.199 -93.221 1.00 68.25 441 GLY A N 1
ATOM 3450 C CA . GLY A 1 441 ? 44.199 -10.451 -92.457 1.00 68.25 441 GLY A CA 1
ATOM 3451 C C . GLY A 1 441 ? 44.360 -10.305 -90.932 1.00 68.25 441 GLY A C 1
ATOM 3452 O O . GLY A 1 441 ? 43.400 -10.533 -90.195 1.00 68.25 441 GLY A O 1
ATOM 3453 N N . PRO A 1 442 ? 45.541 -9.913 -90.417 1.00 70.56 442 PRO A N 1
ATOM 3454 C CA . PRO A 1 442 ? 45.785 -9.848 -88.969 1.00 70.56 442 PRO A CA 1
ATOM 3455 C C . PRO A 1 442 ? 45.029 -8.710 -88.261 1.00 70.56 442 PRO A C 1
ATOM 3457 O O . PRO A 1 442 ? 44.611 -8.848 -87.110 1.00 70.56 442 PRO A O 1
ATOM 3460 N N . ALA A 1 443 ? 44.811 -7.591 -88.956 1.00 69.56 443 ALA A N 1
ATOM 3461 C CA . ALA A 1 443 ? 44.163 -6.403 -88.401 1.00 69.56 443 ALA A CA 1
ATOM 3462 C C . ALA A 1 443 ? 42.678 -6.633 -88.050 1.00 69.56 443 ALA A C 1
ATOM 3464 O O . ALA A 1 443 ? 42.162 -6.034 -87.102 1.00 69.56 443 ALA A O 1
ATOM 3465 N N . PHE A 1 444 ? 41.988 -7.526 -88.770 1.00 73.00 444 PHE A N 1
ATOM 3466 C CA . PHE A 1 444 ? 40.58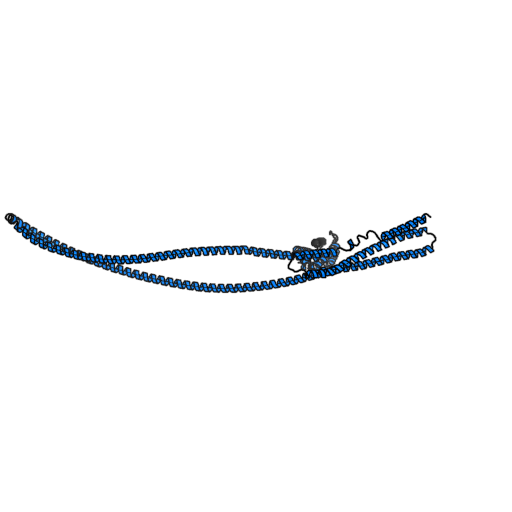1 -7.844 -88.521 1.00 73.00 444 PHE A CA 1
ATOM 3467 C C . PHE A 1 444 ? 40.368 -8.604 -87.202 1.00 73.00 444 PHE A C 1
ATOM 3469 O O . PHE A 1 444 ? 39.504 -8.234 -86.404 1.00 73.00 444 PHE A O 1
ATOM 3476 N N . TYR A 1 445 ? 41.182 -9.628 -86.930 1.00 76.25 445 TYR A N 1
ATOM 3477 C CA . TYR A 1 445 ? 41.074 -10.416 -85.695 1.00 76.25 445 TYR A CA 1
ATOM 3478 C C . TYR A 1 445 ? 41.456 -9.603 -84.453 1.00 76.25 445 TYR A C 1
ATOM 3480 O O . TYR A 1 445 ? 40.807 -9.730 -83.413 1.00 76.25 445 TYR A O 1
ATOM 3488 N N . LEU A 1 446 ? 42.432 -8.697 -84.581 1.00 74.69 446 LEU A N 1
ATOM 3489 C CA . LEU A 1 446 ? 42.773 -7.739 -83.529 1.00 74.69 446 LEU A CA 1
ATOM 3490 C C . LEU A 1 446 ? 41.575 -6.829 -83.195 1.00 74.69 446 LEU A C 1
ATOM 3492 O O . LEU A 1 446 ? 41.245 -6.634 -82.025 1.00 74.69 446 LEU A O 1
ATOM 3496 N N . LYS A 1 447 ? 40.862 -6.331 -84.217 1.00 69.19 447 LYS A N 1
ATOM 3497 C CA . LYS A 1 447 ? 39.646 -5.521 -84.036 1.00 69.19 447 LYS A CA 1
ATOM 3498 C C . LYS A 1 447 ? 38.530 -6.308 -83.354 1.00 69.19 447 LYS A C 1
ATOM 3500 O O . LYS A 1 447 ? 37.878 -5.777 -82.457 1.00 69.19 447 LYS A O 1
ATOM 3505 N N . LEU A 1 448 ? 38.319 -7.568 -83.735 1.00 77.00 448 LEU A N 1
ATOM 3506 C CA . LEU A 1 448 ? 37.304 -8.413 -83.106 1.00 77.00 448 LEU A CA 1
ATOM 3507 C C . LEU A 1 448 ? 37.614 -8.632 -81.615 1.00 77.00 448 LEU A C 1
ATOM 3509 O O . LEU A 1 448 ? 36.740 -8.424 -80.775 1.00 77.00 448 LEU A O 1
ATOM 3513 N N . SER A 1 449 ? 38.873 -8.933 -81.280 1.00 78.44 449 SER A N 1
ATOM 3514 C CA . SER A 1 449 ? 39.309 -9.150 -79.895 1.00 78.44 449 SER A CA 1
ATOM 3515 C C . SER A 1 449 ? 39.223 -7.896 -79.019 1.00 78.44 449 SER A C 1
ATOM 3517 O O . SER A 1 449 ? 38.984 -8.024 -77.823 1.00 78.44 449 SER A O 1
ATOM 3519 N N . VAL A 1 450 ? 39.413 -6.696 -79.582 1.00 78.06 450 VAL A N 1
ATOM 3520 C CA . VAL A 1 450 ? 39.314 -5.423 -78.840 1.00 78.06 450 VAL A CA 1
ATOM 3521 C C . VAL A 1 450 ? 37.870 -4.914 -78.769 1.00 78.06 450 VAL A C 1
ATOM 3523 O O . VAL A 1 450 ? 37.462 -4.349 -77.756 1.00 78.06 450 VAL A O 1
ATOM 3526 N N . SER A 1 451 ? 37.064 -5.141 -79.810 1.00 77.62 451 SER A N 1
ATOM 3527 C CA . SER A 1 451 ? 35.671 -4.676 -79.853 1.00 77.62 451 SER A CA 1
ATOM 3528 C C . SER A 1 451 ? 34.765 -5.413 -78.866 1.00 77.62 451 SER A C 1
ATOM 3530 O O . SER A 1 451 ? 33.935 -4.769 -78.228 1.00 77.62 451 SER A O 1
ATOM 3532 N N . LEU A 1 452 ? 34.949 -6.725 -78.673 1.00 79.06 452 LEU A N 1
ATOM 3533 C CA . LEU A 1 452 ? 34.113 -7.531 -77.774 1.00 79.06 452 LEU A CA 1
ATOM 3534 C C . LEU A 1 452 ? 34.141 -7.031 -76.310 1.00 79.06 452 LEU A C 1
ATOM 3536 O O . LEU A 1 452 ? 33.065 -6.761 -75.769 1.00 79.06 452 LEU A O 1
ATOM 3540 N N . PRO A 1 453 ? 35.312 -6.809 -75.672 1.00 83.69 453 PRO A N 1
ATOM 3541 C CA . PRO A 1 453 ? 35.377 -6.214 -74.336 1.00 83.69 453 PRO A CA 1
ATOM 3542 C C . PRO A 1 453 ? 34.773 -4.808 -74.254 1.00 83.69 453 PRO A C 1
ATOM 3544 O O . PRO A 1 453 ? 34.143 -4.474 -73.254 1.00 83.69 453 PRO A O 1
ATOM 3547 N N . ILE A 1 454 ? 34.935 -3.984 -75.295 1.00 81.44 454 ILE A N 1
ATOM 3548 C CA . ILE A 1 454 ? 34.400 -2.613 -75.324 1.00 81.44 454 ILE A CA 1
ATOM 3549 C C . ILE A 1 454 ? 32.871 -2.633 -75.395 1.00 81.44 454 ILE A C 1
ATOM 3551 O O . ILE A 1 454 ? 32.214 -1.907 -74.653 1.00 81.44 454 ILE A O 1
ATOM 3555 N N . ILE A 1 455 ? 32.294 -3.490 -76.237 1.00 80.19 455 ILE A N 1
ATOM 3556 C CA . ILE A 1 455 ? 30.840 -3.649 -76.355 1.00 80.19 455 ILE A CA 1
ATOM 3557 C C . ILE A 1 455 ? 30.252 -4.150 -75.036 1.00 80.19 455 ILE A C 1
ATOM 3559 O O . ILE A 1 455 ? 29.257 -3.602 -74.560 1.00 80.19 455 ILE A O 1
ATOM 3563 N N . TYR A 1 456 ? 30.900 -5.134 -74.408 1.00 85.25 456 TYR A N 1
ATOM 3564 C CA . TYR A 1 456 ? 30.500 -5.610 -73.087 1.00 85.25 456 TYR A CA 1
ATOM 3565 C C . TYR A 1 456 ? 30.588 -4.504 -72.027 1.00 85.25 456 TYR A C 1
ATOM 3567 O O . TYR A 1 456 ? 29.665 -4.340 -71.233 1.00 85.25 456 TYR A O 1
ATOM 3575 N N . ALA A 1 457 ? 31.653 -3.697 -72.034 1.00 82.12 457 ALA A N 1
ATOM 3576 C CA . ALA A 1 457 ? 31.814 -2.584 -71.102 1.00 82.12 457 ALA A CA 1
ATOM 3577 C C . ALA A 1 457 ? 30.735 -1.501 -71.287 1.00 82.12 457 ALA A C 1
ATOM 3579 O O . ALA A 1 457 ? 30.189 -1.013 -70.298 1.00 82.12 457 ALA A O 1
ATOM 3580 N N . ILE A 1 458 ? 30.376 -1.159 -72.531 1.00 82.00 458 ILE A N 1
ATOM 3581 C CA . ILE A 1 458 ? 29.281 -0.220 -72.833 1.00 82.00 458 ILE A CA 1
ATOM 3582 C C . ILE A 1 458 ? 27.947 -0.773 -72.318 1.00 82.00 458 ILE A C 1
ATOM 3584 O O . ILE A 1 458 ? 27.207 -0.053 -71.644 1.00 82.00 458 ILE A O 1
ATOM 3588 N N . TRP A 1 459 ? 27.659 -2.051 -72.585 1.00 87.44 459 TRP A N 1
ATOM 3589 C CA . TRP A 1 459 ? 26.456 -2.722 -72.089 1.00 87.44 459 TRP A CA 1
ATOM 3590 C C . TRP A 1 459 ? 26.392 -2.710 -70.559 1.00 87.44 459 TRP A C 1
ATOM 3592 O O . TRP A 1 459 ? 25.407 -2.251 -69.981 1.00 87.44 459 TRP A O 1
ATOM 3602 N N . PHE A 1 460 ? 27.466 -3.143 -69.898 1.00 84.31 460 PHE A N 1
ATOM 3603 C CA . PHE A 1 460 ? 27.534 -3.218 -68.445 1.00 84.31 460 PHE A CA 1
ATOM 3604 C C . PHE A 1 460 ? 27.340 -1.839 -67.804 1.00 84.31 460 PHE A C 1
ATOM 3606 O O . PHE A 1 460 ? 26.520 -1.687 -66.898 1.00 84.31 460 PHE A O 1
ATOM 3613 N N . CYS A 1 461 ? 28.023 -0.806 -68.308 1.00 82.12 461 CYS A N 1
ATOM 3614 C CA . CYS A 1 461 ? 27.854 0.560 -67.814 1.00 82.12 461 CYS A CA 1
ATOM 3615 C C . CYS A 1 461 ? 26.436 1.107 -68.055 1.00 82.12 461 CYS A C 1
ATOM 3617 O O . CYS A 1 461 ? 25.923 1.835 -67.206 1.00 82.12 461 CYS A O 1
ATOM 3619 N N . SER A 1 462 ? 25.787 0.748 -69.167 1.00 79.25 462 SER A N 1
ATOM 3620 C CA . SER A 1 462 ? 24.401 1.141 -69.454 1.00 79.25 462 SER A CA 1
ATOM 3621 C C . SER A 1 462 ? 23.404 0.502 -68.476 1.00 79.25 462 SER A C 1
ATOM 3623 O O . SER A 1 462 ? 22.557 1.204 -67.918 1.00 79.25 462 SER A O 1
ATOM 3625 N N . VAL A 1 463 ? 23.552 -0.798 -68.191 1.00 80.56 463 VAL A N 1
ATOM 3626 C CA . VAL A 1 463 ? 22.704 -1.524 -67.229 1.00 80.56 463 VAL A CA 1
ATOM 3627 C C . VAL A 1 463 ? 22.869 -0.969 -65.814 1.00 80.56 463 VAL A C 1
ATOM 3629 O O . VAL A 1 463 ? 21.872 -0.702 -65.142 1.00 80.56 463 VAL A O 1
ATOM 3632 N N . GLN A 1 464 ? 24.107 -0.735 -65.367 1.00 82.50 464 GLN A N 1
ATOM 3633 C CA . GLN A 1 464 ? 24.349 -0.174 -64.033 1.00 82.50 464 GLN A CA 1
ATOM 3634 C C . GLN A 1 464 ? 23.808 1.253 -63.910 1.00 82.50 464 GLN A C 1
ATOM 3636 O O . GLN A 1 464 ? 23.160 1.576 -62.920 1.00 82.50 464 GLN A O 1
ATOM 3641 N N . TYR A 1 465 ? 23.976 2.092 -64.937 1.00 82.56 465 TYR A N 1
ATOM 3642 C CA . TYR A 1 465 ? 23.395 3.437 -64.944 1.00 82.56 465 TYR A CA 1
ATOM 3643 C C . TYR A 1 465 ? 21.860 3.414 -64.831 1.00 82.56 465 TYR A C 1
ATOM 3645 O O . TYR A 1 465 ? 21.287 4.189 -64.064 1.00 82.56 465 TYR A O 1
ATOM 3653 N N . SER A 1 466 ? 21.189 2.514 -65.560 1.00 77.38 466 SER A N 1
ATOM 3654 C CA . SER A 1 466 ? 19.729 2.362 -65.494 1.00 77.38 466 SER A CA 1
ATOM 3655 C C . SER A 1 466 ? 19.259 1.898 -64.111 1.00 77.38 466 SER A C 1
ATOM 3657 O O . SER A 1 466 ? 18.294 2.447 -63.576 1.00 77.38 466 SER A O 1
ATOM 3659 N N . ARG A 1 467 ? 19.974 0.948 -63.497 1.00 81.44 467 ARG A N 1
ATOM 3660 C CA . ARG A 1 467 ? 19.672 0.453 -62.148 1.00 81.44 467 ARG A CA 1
ATOM 3661 C C . ARG A 1 467 ? 19.805 1.548 -61.089 1.00 81.44 467 ARG A C 1
ATOM 3663 O O . ARG A 1 467 ? 18.905 1.715 -60.274 1.00 81.44 467 ARG A O 1
ATOM 3670 N N . GLU A 1 468 ? 20.897 2.304 -61.121 1.00 83.31 468 GLU A N 1
ATOM 3671 C CA . GLU A 1 468 ? 21.153 3.389 -60.165 1.00 83.31 468 GLU A CA 1
ATOM 3672 C C . GLU A 1 468 ? 20.131 4.524 -60.308 1.00 83.31 468 GLU A C 1
ATOM 3674 O O . GLU A 1 468 ? 19.656 5.055 -59.307 1.00 83.31 468 GLU A O 1
ATOM 3679 N N . ARG A 1 469 ? 19.712 4.847 -61.540 1.00 80.75 469 ARG A N 1
ATOM 3680 C CA . ARG A 1 469 ? 18.633 5.815 -61.784 1.00 80.75 469 ARG A CA 1
ATOM 3681 C C . ARG A 1 469 ? 17.286 5.342 -61.229 1.00 80.75 469 ARG A C 1
ATOM 3683 O O . ARG A 1 469 ? 16.572 6.139 -60.632 1.00 80.75 469 ARG A O 1
ATOM 3690 N N . ARG A 1 470 ? 16.941 4.061 -61.400 1.00 81.06 470 ARG A N 1
ATOM 3691 C CA . ARG A 1 470 ? 15.702 3.495 -60.840 1.00 81.06 470 ARG A CA 1
ATOM 3692 C C . ARG A 1 470 ? 15.687 3.598 -59.313 1.00 81.06 470 ARG A C 1
ATOM 3694 O O . ARG A 1 470 ? 14.671 3.971 -58.738 1.00 81.06 470 ARG A O 1
ATOM 3701 N N . LEU A 1 471 ? 16.816 3.300 -58.669 1.00 80.00 471 LEU A N 1
ATOM 3702 C CA . LEU A 1 471 ? 16.949 3.413 -57.217 1.00 80.00 471 LEU A CA 1
ATOM 3703 C C . LEU A 1 471 ? 16.848 4.873 -56.751 1.00 80.00 471 LEU A C 1
ATOM 3705 O O . LEU A 1 471 ? 16.167 5.146 -55.770 1.00 80.00 471 LEU A O 1
ATOM 3709 N N . GLU A 1 472 ? 17.473 5.820 -57.454 1.00 83.56 472 GLU A N 1
ATOM 3710 C CA . GLU A 1 472 ? 17.347 7.255 -57.156 1.00 83.56 472 GLU A CA 1
ATOM 3711 C C . GLU A 1 472 ? 15.879 7.710 -57.155 1.00 83.56 472 GLU A C 1
ATOM 3713 O O . GLU A 1 472 ? 15.444 8.359 -56.206 1.00 83.56 472 GLU A O 1
ATOM 3718 N N . GLU A 1 473 ? 15.113 7.346 -58.188 1.00 79.69 473 GLU A N 1
ATOM 3719 C CA . GLU A 1 473 ? 13.696 7.712 -58.320 1.00 79.69 473 GLU A CA 1
ATOM 3720 C C . GLU A 1 473 ? 12.838 7.089 -57.197 1.00 79.69 473 GLU A C 1
ATOM 3722 O O . GLU A 1 473 ? 11.964 7.755 -56.639 1.00 79.69 473 GLU A O 1
ATOM 3727 N N . GLU A 1 474 ? 13.133 5.851 -56.789 1.00 77.94 474 GLU A N 1
ATOM 3728 C CA . GLU A 1 474 ? 12.436 5.166 -55.692 1.00 77.94 474 GLU A CA 1
ATOM 3729 C C . GLU A 1 474 ? 12.718 5.805 -54.321 1.00 77.94 474 GLU A C 1
ATOM 3731 O O . GLU A 1 474 ? 11.799 6.033 -53.529 1.00 77.94 474 GLU A O 1
ATOM 3736 N N . TYR A 1 475 ? 13.978 6.135 -54.031 1.00 77.69 475 TYR A N 1
ATOM 3737 C CA . TYR A 1 475 ? 14.339 6.800 -52.776 1.00 77.69 475 TYR A CA 1
ATOM 3738 C C . TYR A 1 475 ? 13.864 8.259 -52.732 1.00 77.69 475 TYR A C 1
ATOM 3740 O O . TYR A 1 475 ? 13.460 8.721 -51.665 1.00 77.69 475 TYR A O 1
ATOM 3748 N N . ALA A 1 476 ? 13.815 8.953 -53.875 1.00 78.69 476 ALA A N 1
ATOM 3749 C CA . ALA A 1 476 ? 13.214 10.283 -53.988 1.00 78.69 476 ALA A CA 1
ATOM 3750 C C . ALA A 1 476 ? 11.712 10.264 -53.662 1.00 78.69 476 ALA A C 1
ATOM 3752 O O . ALA A 1 476 ? 11.214 11.116 -52.925 1.00 78.69 476 ALA A O 1
ATOM 3753 N N . PHE A 1 477 ? 10.989 9.261 -54.168 1.00 78.19 477 PHE A N 1
ATOM 3754 C CA . PHE A 1 477 ? 9.571 9.063 -53.871 1.00 78.19 477 PHE A CA 1
ATOM 3755 C C . PHE A 1 477 ? 9.337 8.765 -52.383 1.00 78.19 477 PHE A C 1
ATOM 3757 O O . PHE A 1 477 ? 8.509 9.418 -51.745 1.00 78.19 477 PHE A O 1
ATOM 3764 N N . LYS A 1 478 ? 10.125 7.853 -51.796 1.00 75.19 478 LYS A N 1
ATOM 3765 C CA . LYS A 1 478 ? 10.059 7.520 -50.360 1.00 75.19 478 LYS A CA 1
ATOM 3766 C C . LYS A 1 478 ? 10.374 8.721 -49.464 1.00 75.19 478 LYS A C 1
ATOM 3768 O O . LYS A 1 478 ? 9.702 8.928 -48.456 1.00 75.19 478 LYS A O 1
ATOM 3773 N N . SER A 1 479 ? 11.354 9.536 -49.851 1.00 74.56 479 SER A N 1
ATOM 3774 C CA . SER A 1 479 ? 11.706 10.773 -49.149 1.00 74.56 479 SER A CA 1
ATOM 3775 C C . SER A 1 479 ? 10.549 11.785 -49.177 1.00 74.56 479 SER A C 1
ATOM 3777 O O . SER A 1 479 ? 10.107 12.238 -48.120 1.00 74.56 479 SER A O 1
ATOM 3779 N N . ASN A 1 480 ? 9.956 12.047 -50.345 1.00 72.38 480 ASN A N 1
ATOM 3780 C CA . ASN A 1 480 ? 8.820 12.969 -50.469 1.00 72.38 480 ASN A CA 1
ATOM 3781 C C . ASN A 1 480 ? 7.573 12.507 -49.693 1.00 72.38 480 ASN A C 1
ATOM 3783 O O . ASN A 1 480 ? 6.907 13.325 -49.060 1.00 72.38 480 ASN A O 1
ATOM 3787 N N . ILE A 1 481 ? 7.273 11.204 -49.681 1.00 69.00 481 ILE A N 1
ATOM 3788 C CA . ILE A 1 481 ? 6.166 10.660 -48.878 1.00 69.00 481 ILE A CA 1
ATOM 3789 C C . ILE A 1 481 ? 6.430 10.838 -47.385 1.00 69.00 481 ILE A C 1
ATOM 3791 O O . ILE A 1 481 ? 5.516 11.217 -46.652 1.00 69.00 481 ILE A O 1
ATOM 3795 N N . SER A 1 482 ? 7.662 10.597 -46.928 1.00 67.50 482 SER A N 1
ATOM 3796 C CA . SER A 1 482 ? 7.996 10.718 -45.505 1.00 67.50 482 SER A CA 1
ATOM 3797 C C . SER A 1 482 ? 7.761 12.132 -44.955 1.00 67.50 482 SER A C 1
ATOM 3799 O O . SER A 1 482 ? 7.303 12.258 -43.825 1.00 67.50 482 SER A O 1
ATOM 3801 N N . ILE A 1 483 ? 7.937 13.179 -45.776 1.00 66.06 483 ILE A N 1
ATOM 3802 C CA . ILE A 1 483 ? 7.584 14.566 -45.415 1.00 66.06 483 ILE A CA 1
ATOM 3803 C C . ILE A 1 483 ? 6.066 14.744 -45.283 1.00 66.06 483 ILE A C 1
ATOM 3805 O O . ILE A 1 483 ? 5.587 15.441 -44.393 1.00 66.06 483 ILE A O 1
ATOM 3809 N N . SER A 1 484 ? 5.288 14.119 -46.169 1.00 66.00 484 SER A N 1
ATOM 3810 C CA . SER A 1 484 ? 3.826 14.251 -46.163 1.00 66.00 484 SER A CA 1
ATOM 3811 C C . SER A 1 484 ? 3.139 13.498 -45.017 1.00 66.00 484 SER A C 1
ATOM 3813 O O . SER A 1 484 ? 2.006 13.827 -44.675 1.00 66.00 484 SER A O 1
ATOM 3815 N N . LEU A 1 485 ? 3.818 12.527 -44.393 1.00 66.25 485 LEU A N 1
ATOM 3816 C CA . LEU A 1 485 ? 3.280 11.702 -43.304 1.00 66.25 485 LEU A CA 1
ATOM 3817 C C . LEU A 1 485 ? 2.906 12.531 -42.062 1.00 66.25 485 LEU A C 1
ATOM 3819 O O . LEU A 1 485 ? 1.953 12.207 -41.353 1.00 66.25 485 LEU A O 1
ATOM 3823 N N . GLU A 1 486 ? 3.641 13.611 -41.808 1.00 62.72 486 GLU A N 1
ATOM 3824 C CA . GLU A 1 486 ? 3.490 14.443 -40.616 1.00 62.72 486 GLU A CA 1
ATOM 3825 C C . GLU A 1 486 ? 2.206 15.299 -40.637 1.00 62.72 486 GLU A C 1
ATOM 3827 O O . GLU A 1 486 ? 1.418 15.184 -39.694 1.00 62.72 486 GLU A O 1
ATOM 3832 N N . PRO A 1 487 ? 1.874 16.014 -41.732 1.00 62.22 487 PRO A N 1
ATOM 3833 C CA . PRO A 1 487 ? 0.556 16.625 -41.914 1.00 62.22 487 PRO A CA 1
ATOM 3834 C C . PRO A 1 487 ? -0.618 15.640 -41.814 1.00 62.22 487 PRO A C 1
ATOM 3836 O O . PRO A 1 487 ? -1.656 15.982 -41.250 1.00 62.22 487 PRO A O 1
ATOM 3839 N N . TYR A 1 488 ? -0.476 14.409 -42.326 1.00 59.22 488 TYR A N 1
ATOM 3840 C CA . TYR A 1 488 ? -1.530 13.392 -42.205 1.00 59.22 488 TYR A CA 1
ATOM 3841 C C . TYR A 1 488 ? -1.727 12.941 -40.754 1.00 59.22 488 TYR A C 1
ATOM 3843 O O . TYR A 1 488 ? -2.867 12.781 -40.321 1.00 59.22 488 TYR A O 1
ATOM 3851 N N . ARG A 1 489 ? -0.647 12.797 -39.974 1.00 62.47 489 ARG A N 1
ATOM 3852 C CA . ARG A 1 489 ? -0.723 12.500 -38.535 1.00 62.47 489 ARG A CA 1
ATOM 3853 C C . ARG A 1 489 ? -1.427 13.622 -37.767 1.00 62.47 489 ARG A C 1
ATOM 3855 O O . ARG A 1 489 ? -2.283 13.338 -36.936 1.00 62.47 489 ARG A O 1
ATOM 3862 N N . GLU A 1 490 ? -1.098 14.879 -38.060 1.00 63.31 490 GLU A N 1
ATOM 3863 C CA . GLU A 1 490 ? -1.729 16.044 -37.421 1.00 63.31 490 GLU A CA 1
ATOM 3864 C C . GLU A 1 490 ? -3.213 16.188 -37.778 1.00 63.31 490 GLU A C 1
ATOM 3866 O O . GLU A 1 490 ? -4.029 16.527 -36.918 1.00 63.31 490 GLU A O 1
ATOM 3871 N N . LEU A 1 491 ? -3.588 15.897 -39.028 1.00 61.34 491 LEU A N 1
ATOM 3872 C CA . LEU A 1 491 ? -4.986 15.891 -39.458 1.00 61.34 491 LEU A CA 1
ATOM 3873 C C . LEU A 1 491 ? -5.789 14.819 -38.701 1.00 61.34 491 LEU A C 1
ATOM 3875 O O . LEU A 1 491 ? -6.901 15.086 -38.249 1.00 61.34 491 LEU A O 1
ATOM 3879 N N . VAL A 1 492 ? -5.200 13.635 -38.507 1.00 58.34 492 VAL A N 1
ATOM 3880 C CA . VAL A 1 492 ? -5.795 12.518 -37.753 1.00 58.34 492 VAL A CA 1
ATOM 3881 C C . VAL A 1 492 ? -5.918 12.843 -36.260 1.00 58.34 492 VAL A C 1
ATOM 3883 O O . VAL A 1 492 ? -6.962 12.585 -35.669 1.00 58.34 492 VAL A O 1
ATOM 3886 N N . GLU A 1 493 ? -4.906 13.471 -35.655 1.00 61.31 493 GLU A N 1
ATOM 3887 C CA . GLU A 1 493 ? -4.928 13.897 -34.244 1.00 61.31 493 GLU A CA 1
ATOM 3888 C C . GLU A 1 493 ? -6.019 14.950 -33.968 1.00 61.31 493 GLU A C 1
ATOM 3890 O O . GLU A 1 493 ? -6.578 14.985 -32.875 1.00 61.31 493 GLU A O 1
ATOM 3895 N N . ARG A 1 494 ? -6.374 15.775 -34.965 1.00 62.31 494 ARG A N 1
ATOM 3896 C CA . ARG A 1 494 ? -7.470 16.757 -34.867 1.00 62.31 494 ARG A CA 1
ATOM 3897 C C . ARG A 1 494 ? -8.864 16.183 -35.127 1.00 62.31 494 ARG A C 1
ATOM 3899 O O . ARG A 1 494 ? -9.837 16.771 -34.665 1.00 62.31 494 ARG A O 1
ATOM 3906 N N . LEU A 1 495 ? -8.974 15.094 -35.888 1.00 57.75 495 LEU A N 1
ATOM 3907 C CA . LEU A 1 495 ? -10.257 14.493 -36.278 1.00 57.75 495 LEU A CA 1
ATOM 3908 C C . LEU A 1 495 ? -10.772 13.445 -35.275 1.00 57.75 495 LEU A C 1
ATOM 3910 O O . LEU A 1 495 ? -11.956 13.121 -35.308 1.00 57.75 495 LEU A O 1
ATOM 3914 N N . ILE A 1 496 ? -9.922 12.930 -34.379 1.00 57.06 496 ILE A N 1
ATOM 3915 C CA . ILE A 1 496 ? -10.292 11.892 -33.406 1.00 57.06 496 ILE A CA 1
ATOM 3916 C C . ILE A 1 496 ? -10.609 12.522 -32.042 1.00 57.06 496 ILE A C 1
ATOM 3918 O O . ILE A 1 496 ? -9.745 13.104 -31.388 1.00 57.06 496 ILE A O 1
ATOM 3922 N N . SER A 1 497 ? -11.852 12.363 -31.582 1.00 54.66 497 SER A N 1
ATOM 3923 C CA . SER A 1 497 ? -12.257 12.722 -30.214 1.00 54.66 497 SER A CA 1
ATOM 3924 C C . SER A 1 497 ? -11.781 11.640 -29.234 1.00 54.66 497 SER A C 1
ATOM 3926 O O . SER A 1 497 ? -11.954 10.453 -29.502 1.00 54.66 497 SER A O 1
ATOM 3928 N N . LYS A 1 498 ? -11.182 12.029 -28.097 1.00 57.09 498 LYS A N 1
ATOM 3929 C CA . LYS A 1 498 ? -10.497 11.135 -27.131 1.00 57.09 498 LYS A CA 1
ATOM 3930 C C . LYS A 1 498 ? -11.388 10.082 -26.437 1.00 57.09 498 LYS A C 1
ATOM 3932 O O . LYS A 1 498 ? -10.859 9.249 -25.706 1.00 57.09 498 LYS A O 1
ATOM 3937 N N . ASP A 1 499 ? -12.695 10.077 -26.687 1.00 53.22 499 ASP A N 1
ATOM 3938 C CA . ASP A 1 499 ? -13.676 9.375 -25.849 1.00 53.22 499 ASP A CA 1
ATOM 3939 C C . ASP A 1 499 ? -14.182 8.037 -26.426 1.00 53.22 499 ASP A C 1
ATOM 3941 O O . ASP A 1 499 ? -14.999 7.371 -25.792 1.00 53.22 499 ASP A O 1
ATOM 3945 N N . GLN A 1 500 ? -13.706 7.597 -27.603 1.00 55.25 500 GLN A N 1
ATOM 3946 C CA . GLN A 1 500 ? -14.126 6.322 -28.211 1.00 55.25 500 GLN A CA 1
ATOM 3947 C C . GLN A 1 500 ? -12.937 5.471 -28.707 1.00 55.25 500 GLN A C 1
ATOM 3949 O O . GLN A 1 500 ? -12.391 5.720 -29.785 1.00 55.25 500 GLN A O 1
ATOM 3954 N N . PRO A 1 501 ? -12.533 4.423 -27.959 1.00 56.31 501 PRO A N 1
ATOM 3955 C CA . PRO A 1 501 ? -11.356 3.610 -28.284 1.00 56.31 501 PRO A CA 1
ATOM 3956 C C . PRO A 1 501 ? -11.538 2.703 -29.516 1.00 56.31 501 PRO A C 1
ATOM 3958 O O . PRO A 1 501 ? -10.549 2.311 -30.137 1.00 56.31 501 PRO A O 1
ATOM 3961 N N . GLU A 1 502 ? -12.777 2.389 -29.913 1.00 59.53 502 GLU A N 1
ATOM 3962 C CA . GLU A 1 502 ? -13.054 1.530 -31.077 1.00 59.53 502 GLU A CA 1
ATOM 3963 C C . GLU A 1 502 ? -12.814 2.226 -32.427 1.00 59.53 502 GLU A C 1
ATOM 3965 O O . GLU A 1 502 ? -12.368 1.585 -33.383 1.00 59.53 502 GLU A O 1
ATOM 3970 N N . GLU A 1 503 ? -13.057 3.537 -32.522 1.00 58.81 503 GLU A N 1
ATOM 3971 C CA . GLU A 1 503 ? -12.782 4.297 -33.747 1.00 58.81 503 GLU A CA 1
ATOM 3972 C C . GLU A 1 503 ? -11.272 4.455 -33.968 1.00 58.81 503 GLU A C 1
ATOM 3974 O O . GLU A 1 503 ? -10.772 4.287 -35.082 1.00 58.81 503 GLU A O 1
ATOM 3979 N N . LEU A 1 504 ? -10.520 4.655 -32.884 1.00 57.69 504 LEU A N 1
ATOM 3980 C CA . LEU A 1 504 ? -9.069 4.833 -32.900 1.00 57.69 504 LEU A CA 1
ATOM 3981 C C . LEU A 1 504 ? -8.341 3.619 -33.505 1.00 57.69 504 LEU A C 1
ATOM 3983 O O . LEU A 1 504 ? -7.394 3.784 -34.276 1.00 57.69 504 LEU A O 1
ATOM 3987 N N . ALA A 1 505 ? -8.824 2.399 -33.244 1.00 60.28 505 ALA A N 1
ATOM 3988 C CA . ALA A 1 505 ? -8.269 1.169 -33.814 1.00 60.28 505 ALA A CA 1
ATOM 3989 C C . ALA A 1 505 ? -8.540 1.028 -35.326 1.00 60.28 505 ALA A C 1
ATOM 3991 O O . ALA A 1 505 ? -7.637 0.665 -36.089 1.00 60.28 505 ALA A O 1
ATOM 3992 N N . LYS A 1 506 ? -9.754 1.358 -35.787 1.00 60.59 506 LYS A N 1
ATOM 3993 C CA . LYS A 1 506 ? -10.116 1.306 -37.217 1.00 60.59 506 LYS A CA 1
ATOM 3994 C C . LYS A 1 506 ? -9.351 2.349 -38.032 1.00 60.59 506 LYS A C 1
ATOM 3996 O O . LYS A 1 506 ? -8.834 2.023 -39.098 1.00 60.59 506 LYS A O 1
ATOM 4001 N N . TYR A 1 507 ? -9.202 3.565 -37.510 1.00 60.12 507 TYR A N 1
ATOM 4002 C CA . TYR A 1 507 ? -8.453 4.624 -38.189 1.00 60.12 507 TYR A CA 1
ATOM 4003 C C . TYR A 1 507 ? -6.942 4.394 -38.156 1.00 60.12 507 TYR A C 1
ATOM 4005 O O . TYR A 1 507 ? -6.280 4.617 -39.165 1.00 60.12 507 TYR A O 1
ATOM 4013 N N . THR A 1 508 ? -6.393 3.858 -37.060 1.00 58.09 508 THR A N 1
ATOM 4014 C CA . THR A 1 508 ? -4.984 3.429 -37.024 1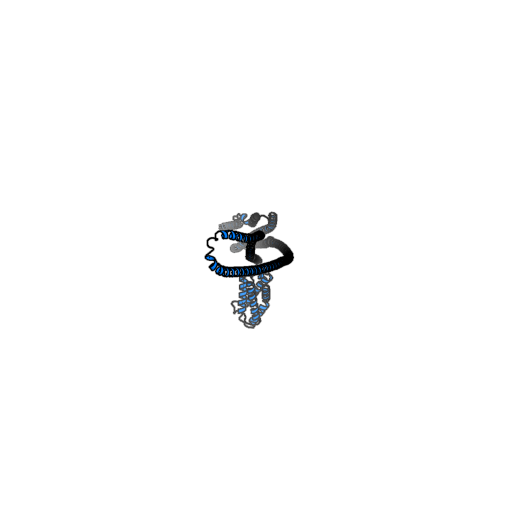.00 58.09 508 THR A CA 1
ATOM 4015 C C . THR A 1 508 ? -4.727 2.347 -38.072 1.00 58.09 508 THR A C 1
ATOM 4017 O O . THR A 1 508 ? -3.731 2.412 -38.785 1.00 58.09 508 THR A O 1
ATOM 4020 N N . THR A 1 509 ? -5.662 1.409 -38.245 1.00 62.88 509 THR A N 1
ATOM 4021 C CA . THR A 1 509 ? -5.585 0.384 -39.298 1.00 62.88 509 THR A CA 1
ATOM 4022 C C . THR A 1 509 ? -5.659 1.002 -40.697 1.00 62.88 509 THR A C 1
ATOM 4024 O O . THR A 1 509 ? -4.835 0.669 -41.541 1.00 62.88 509 THR A O 1
ATOM 4027 N N . PHE A 1 510 ? -6.564 1.957 -40.937 1.00 63.81 510 PHE A N 1
ATOM 4028 C CA . PHE A 1 510 ? -6.657 2.681 -42.211 1.00 63.81 510 PHE A CA 1
ATOM 4029 C C . PHE A 1 510 ? -5.389 3.482 -42.534 1.00 63.81 510 PHE A C 1
ATOM 4031 O O . PHE A 1 510 ? -4.948 3.490 -43.682 1.00 63.81 510 PHE A O 1
ATOM 4038 N N . ILE A 1 511 ? -4.777 4.135 -41.541 1.00 61.22 511 ILE A N 1
ATOM 4039 C CA . ILE A 1 511 ? -3.507 4.848 -41.716 1.00 61.22 511 ILE A CA 1
ATOM 4040 C C . ILE A 1 511 ? -2.381 3.857 -41.984 1.00 61.22 511 ILE A C 1
ATOM 4042 O O . ILE A 1 511 ? -1.644 4.057 -42.940 1.00 61.22 511 ILE A O 1
ATOM 4046 N N . ILE A 1 512 ? -2.275 2.763 -41.226 1.00 62.97 512 ILE A N 1
ATOM 4047 C CA . ILE A 1 512 ? -1.279 1.708 -41.474 1.00 62.97 512 ILE A CA 1
ATOM 4048 C C . ILE A 1 512 ? -1.443 1.123 -42.881 1.00 62.97 512 ILE A C 1
ATOM 4050 O O . ILE A 1 512 ? -0.448 0.907 -43.565 1.00 62.97 512 ILE A O 1
ATOM 4054 N N . GLU A 1 513 ? -2.672 0.907 -43.345 1.00 61.62 513 GLU A N 1
ATOM 4055 C CA . GLU A 1 513 ? -2.949 0.361 -44.674 1.00 61.62 513 GLU A CA 1
ATOM 4056 C C . GLU A 1 513 ? -2.695 1.384 -45.791 1.00 61.62 513 GLU A C 1
ATOM 4058 O O . GLU A 1 513 ? -2.119 1.043 -46.823 1.00 61.62 513 GLU A O 1
ATOM 4063 N N . SER A 1 514 ? -3.063 2.649 -45.585 1.00 57.97 514 SER A N 1
ATOM 4064 C CA . SER A 1 514 ? -2.830 3.735 -46.545 1.00 57.97 514 SER A CA 1
ATOM 4065 C C . SER A 1 514 ? -1.344 4.054 -46.668 1.00 57.97 514 SER A C 1
ATOM 4067 O O . SER A 1 514 ? -0.822 4.150 -47.774 1.00 57.97 514 SER A O 1
ATOM 4069 N N . VAL A 1 515 ? -0.638 4.134 -45.539 1.00 59.50 515 VAL A N 1
ATOM 4070 C CA . VAL A 1 515 ? 0.823 4.226 -45.478 1.00 59.50 515 VAL A CA 1
ATOM 4071 C C . VAL A 1 515 ? 1.422 2.983 -46.131 1.00 59.50 515 VAL A C 1
ATOM 4073 O O . VAL A 1 515 ? 2.226 3.114 -47.042 1.00 59.50 515 VAL A O 1
ATOM 4076 N N . GLY A 1 516 ? 0.959 1.781 -45.789 1.00 57.94 516 GLY A N 1
ATOM 4077 C CA . GLY A 1 516 ? 1.391 0.533 -46.418 1.00 57.94 516 GLY A CA 1
ATOM 4078 C C . GLY A 1 516 ? 1.287 0.557 -47.946 1.00 57.94 516 GLY A C 1
ATOM 4079 O O . GLY A 1 516 ? 2.263 0.238 -48.617 1.00 57.94 516 GLY A O 1
ATOM 4080 N N . ARG A 1 517 ? 0.159 1.018 -48.505 1.00 58.78 517 ARG A N 1
ATOM 4081 C CA . ARG A 1 517 ? -0.056 1.132 -49.961 1.00 58.78 517 ARG A CA 1
ATOM 4082 C C . ARG A 1 517 ? 0.751 2.246 -50.626 1.00 58.78 517 ARG A C 1
ATOM 4084 O O . ARG A 1 517 ? 1.156 2.106 -51.775 1.00 58.78 517 ARG A O 1
ATOM 4091 N N . VAL A 1 518 ? 0.975 3.357 -49.931 1.00 55.28 518 VAL A N 1
ATOM 4092 C CA . VAL A 1 518 ? 1.775 4.483 -50.437 1.00 55.28 518 VAL A CA 1
ATOM 4093 C C . VAL A 1 518 ? 3.277 4.158 -50.383 1.00 55.28 518 VAL A C 1
ATOM 4095 O O . VAL A 1 518 ? 4.034 4.607 -51.241 1.00 55.28 518 VAL A O 1
ATOM 4098 N N . PHE A 1 519 ? 3.709 3.335 -49.421 1.00 53.53 519 PHE A N 1
ATOM 4099 C CA . PHE A 1 519 ? 5.082 2.838 -49.295 1.00 53.53 519 PHE A CA 1
ATOM 4100 C C . PHE A 1 519 ? 5.361 1.561 -50.111 1.00 53.53 519 PHE A C 1
ATOM 4102 O O . PHE A 1 519 ? 6.533 1.250 -50.345 1.00 53.53 519 PHE A O 1
ATOM 4109 N N . THR A 1 520 ? 4.341 0.844 -50.599 1.00 55.47 520 THR A N 1
ATOM 4110 C CA . THR A 1 520 ? 4.515 -0.131 -51.688 1.00 55.47 520 THR A CA 1
ATOM 4111 C C . THR A 1 520 ? 4.757 0.613 -52.994 1.00 55.47 520 THR A C 1
ATOM 4113 O O . THR A 1 520 ? 3.938 1.416 -53.434 1.00 55.47 520 THR A O 1
ATOM 4116 N N . SER A 1 521 ? 5.924 0.384 -53.591 1.00 50.19 521 SER A N 1
ATOM 4117 C CA . SER A 1 521 ? 6.416 1.181 -54.710 1.00 50.19 521 SER A CA 1
ATOM 4118 C C . SER A 1 521 ? 5.478 1.099 -55.929 1.00 50.19 521 SER A C 1
ATOM 4120 O O . SER A 1 521 ? 5.205 -0.010 -56.391 1.00 50.19 521 SER A O 1
ATOM 4122 N N . PRO A 1 522 ? 5.067 2.225 -56.555 1.00 50.16 522 PRO A N 1
ATOM 4123 C CA . PRO A 1 522 ? 4.327 2.222 -57.829 1.00 50.16 522 PRO A CA 1
ATOM 4124 C C . PRO A 1 522 ? 5.083 1.509 -58.964 1.00 50.16 522 PRO A C 1
ATOM 4126 O O . PRO A 1 522 ? 4.527 1.203 -60.021 1.00 50.16 522 PRO A O 1
ATOM 4129 N N . THR A 1 523 ? 6.380 1.275 -58.756 1.00 48.12 523 THR A N 1
ATOM 4130 C CA . THR A 1 523 ? 7.309 0.688 -59.715 1.00 48.12 523 THR A CA 1
ATOM 4131 C C . THR A 1 523 ? 7.071 -0.802 -59.963 1.00 48.12 523 THR A C 1
ATOM 4133 O O . THR A 1 523 ? 7.415 -1.273 -61.043 1.00 48.12 523 THR A O 1
ATOM 4136 N N . ASP A 1 524 ? 6.483 -1.544 -59.021 1.00 49.34 524 ASP A N 1
ATOM 4137 C CA . ASP A 1 524 ? 6.236 -2.979 -59.227 1.00 49.34 524 ASP A CA 1
ATOM 4138 C C . ASP A 1 524 ? 5.049 -3.218 -60.170 1.00 49.34 524 ASP A C 1
ATOM 4140 O O . ASP A 1 524 ? 5.090 -4.124 -60.995 1.00 49.34 524 ASP A O 1
ATOM 4144 N N . THR A 1 525 ? 4.037 -2.344 -60.153 1.00 47.66 525 THR A N 1
ATOM 4145 C CA . THR A 1 525 ? 2.867 -2.433 -61.045 1.00 47.66 525 THR A CA 1
ATOM 4146 C C . THR A 1 525 ? 3.043 -1.710 -62.382 1.00 47.66 525 THR A C 1
ATOM 4148 O O . THR A 1 525 ? 2.484 -2.142 -63.385 1.00 47.66 525 THR A O 1
ATOM 4151 N N . ALA A 1 526 ? 3.812 -0.616 -62.442 1.00 49.62 526 ALA A N 1
ATOM 4152 C CA . ALA A 1 526 ? 3.990 0.149 -63.683 1.00 49.62 526 ALA A CA 1
ATOM 4153 C C . ALA A 1 526 ? 5.038 -0.450 -64.643 1.00 49.62 526 ALA A C 1
ATOM 4155 O O . ALA A 1 526 ? 5.012 -0.149 -65.836 1.00 49.62 526 ALA A O 1
ATOM 4156 N N . PHE A 1 527 ? 5.958 -1.292 -64.154 1.00 50.38 527 PHE A N 1
ATOM 4157 C CA . PHE A 1 527 ? 7.102 -1.772 -64.944 1.00 50.38 527 PHE A CA 1
ATOM 4158 C C . PHE A 1 527 ? 7.135 -3.286 -65.189 1.00 50.38 527 PHE A C 1
ATOM 4160 O O . PHE A 1 527 ? 8.030 -3.746 -65.904 1.00 50.38 527 PHE A O 1
ATOM 4167 N N . ASP A 1 528 ? 6.149 -4.051 -64.710 1.00 46.47 528 ASP A N 1
ATOM 4168 C CA . ASP A 1 528 ? 5.998 -5.476 -65.062 1.00 46.47 528 ASP A CA 1
ATOM 4169 C C . ASP A 1 528 ? 5.725 -5.669 -66.574 1.00 46.47 528 ASP A C 1
ATOM 4171 O O . ASP A 1 528 ? 6.082 -6.679 -67.174 1.00 46.47 528 ASP A O 1
ATOM 4175 N N . HIS A 1 529 ? 5.226 -4.625 -67.250 1.00 42.47 529 HIS A N 1
ATOM 4176 C CA . HIS A 1 529 ? 5.037 -4.591 -68.706 1.00 42.47 529 HIS A CA 1
ATOM 4177 C C . HIS A 1 529 ? 6.303 -4.277 -69.530 1.00 42.47 529 HIS A C 1
ATOM 4179 O O . HIS A 1 529 ? 6.223 -4.194 -70.753 1.00 42.47 529 HIS A O 1
ATOM 4185 N N . SER A 1 530 ? 7.480 -4.110 -68.915 1.00 41.41 530 SER A N 1
ATOM 4186 C CA . SER A 1 530 ? 8.724 -3.777 -69.644 1.00 41.41 530 SER A CA 1
ATOM 4187 C C . SER A 1 530 ? 9.630 -4.974 -69.959 1.00 41.41 530 SER A C 1
ATOM 4189 O O . SER A 1 530 ? 10.727 -4.799 -70.495 1.00 41.41 530 SER A O 1
ATOM 4191 N N . LYS A 1 531 ? 9.181 -6.201 -69.669 1.00 40.38 531 LYS A N 1
ATOM 4192 C CA . LYS A 1 531 ? 9.960 -7.423 -69.929 1.00 40.38 531 LYS A CA 1
ATOM 4193 C C . LYS A 1 531 ? 10.171 -7.725 -71.425 1.00 40.38 531 LYS A C 1
ATOM 4195 O O . LYS A 1 531 ? 11.107 -8.451 -71.741 1.00 40.38 531 LYS A O 1
ATOM 4200 N N . ASP A 1 532 ? 9.390 -7.104 -72.314 1.00 40.72 532 ASP A N 1
ATOM 4201 C CA . ASP A 1 532 ? 9.312 -7.461 -73.743 1.00 40.72 532 ASP A CA 1
ATOM 4202 C C . ASP A 1 532 ? 9.972 -6.485 -74.732 1.00 40.72 532 ASP A C 1
ATOM 4204 O O . ASP A 1 532 ? 9.825 -6.638 -75.940 1.00 40.72 532 ASP A O 1
ATOM 4208 N N . SER A 1 533 ? 10.754 -5.501 -74.286 1.00 47.78 533 SER A N 1
ATOM 4209 C CA . SER A 1 533 ? 11.622 -4.775 -75.229 1.00 47.78 533 SER A CA 1
ATOM 4210 C C . SER A 1 533 ? 12.849 -4.208 -74.532 1.00 47.78 533 SER A C 1
ATOM 4212 O O . SER A 1 533 ? 12.976 -3.008 -74.275 1.00 47.78 533 SER A O 1
ATOM 4214 N N . SER A 1 534 ? 13.769 -5.103 -74.192 1.00 43.56 534 SER A N 1
ATOM 4215 C CA . SER A 1 534 ? 15.090 -4.718 -73.714 1.00 43.56 534 SER A CA 1
ATOM 4216 C C . SER A 1 534 ? 15.869 -4.022 -74.842 1.00 43.56 534 SER A C 1
ATOM 4218 O O . SER A 1 534 ? 15.896 -4.533 -75.964 1.00 43.56 534 SER A O 1
ATOM 4220 N N . PRO A 1 535 ? 16.611 -2.930 -74.574 1.00 49.25 535 PRO A N 1
ATOM 4221 C CA . PRO A 1 535 ? 17.589 -2.369 -75.515 1.00 49.25 535 PRO A CA 1
ATOM 4222 C C . PRO A 1 535 ? 18.594 -3.414 -76.042 1.00 49.25 535 PRO A C 1
ATOM 4224 O O . PRO A 1 535 ? 19.207 -3.216 -77.092 1.00 49.25 535 PRO A O 1
ATOM 4227 N N . ALA A 1 536 ? 18.744 -4.544 -75.335 1.00 44.88 536 ALA A N 1
ATOM 4228 C CA . ALA A 1 536 ? 19.534 -5.693 -75.756 1.00 44.88 536 ALA A CA 1
ATOM 4229 C C . ALA A 1 536 ? 18.999 -6.361 -77.031 1.00 44.88 536 ALA A C 1
ATOM 4231 O O . ALA A 1 536 ? 19.809 -6.782 -77.847 1.00 44.88 536 ALA A O 1
ATOM 4232 N N . GLU A 1 537 ? 17.684 -6.417 -77.261 1.00 48.03 537 GLU A N 1
ATOM 4233 C CA . GLU A 1 537 ? 17.142 -6.993 -78.500 1.00 48.03 537 GLU A CA 1
ATOM 4234 C C . GLU A 1 537 ? 17.545 -6.169 -79.722 1.00 48.03 537 GLU A C 1
ATOM 4236 O O . GLU A 1 537 ? 17.942 -6.735 -80.735 1.00 48.03 537 GLU A O 1
ATOM 4241 N N . GLY A 1 538 ? 17.546 -4.837 -79.614 1.00 51.97 538 GLY A N 1
ATOM 4242 C CA . GLY A 1 538 ? 17.992 -3.956 -80.697 1.00 51.97 538 GLY A CA 1
ATOM 4243 C C . GLY A 1 538 ? 19.474 -4.139 -81.041 1.00 51.97 538 GLY A C 1
ATOM 4244 O O . GLY A 1 538 ? 19.837 -4.193 -82.215 1.00 51.97 538 GLY A O 1
ATOM 4245 N N . VAL A 1 539 ? 20.333 -4.296 -80.028 1.00 50.72 539 VAL A N 1
ATOM 4246 C CA . VAL A 1 539 ? 21.780 -4.492 -80.221 1.00 50.72 539 VAL A CA 1
ATOM 4247 C C . VAL A 1 539 ? 22.102 -5.910 -80.698 1.00 50.72 539 VAL A C 1
ATOM 4249 O O . VAL A 1 539 ? 22.945 -6.066 -81.576 1.00 50.72 539 VAL A O 1
ATOM 4252 N N . ILE A 1 540 ? 21.415 -6.936 -80.185 1.00 51.84 540 ILE A N 1
ATOM 4253 C CA . ILE A 1 540 ? 21.574 -8.336 -80.615 1.00 51.84 540 ILE A CA 1
ATOM 4254 C C . ILE A 1 540 ? 21.103 -8.507 -82.060 1.00 51.84 540 ILE A C 1
ATOM 4256 O O . ILE A 1 540 ? 21.779 -9.166 -82.848 1.00 51.84 540 ILE A O 1
ATOM 4260 N N . LYS A 1 541 ? 19.996 -7.863 -82.443 1.00 57.44 541 LYS A N 1
ATOM 4261 C CA . LYS A 1 541 ? 19.495 -7.870 -83.822 1.00 57.44 541 LYS A CA 1
ATOM 4262 C C . LYS A 1 541 ? 20.450 -7.133 -84.764 1.00 57.44 541 LYS A C 1
ATOM 4264 O O . LYS A 1 541 ? 20.805 -7.676 -85.803 1.00 57.44 541 LYS A O 1
ATOM 4269 N N . ALA A 1 542 ? 20.987 -5.982 -84.347 1.00 55.19 542 ALA A N 1
ATOM 4270 C CA . ALA A 1 542 ? 22.024 -5.273 -85.100 1.00 55.19 542 ALA A CA 1
ATOM 4271 C C . ALA A 1 542 ? 23.325 -6.093 -85.243 1.00 55.19 542 ALA A C 1
ATOM 4273 O O . ALA A 1 542 ? 23.941 -6.089 -86.308 1.00 55.19 542 ALA A O 1
ATOM 4274 N N . PHE A 1 543 ? 23.729 -6.838 -84.208 1.00 48.28 543 PHE A N 1
ATOM 4275 C CA . PHE A 1 543 ? 24.874 -7.754 -84.266 1.00 48.28 543 PHE A CA 1
ATOM 4276 C C . PHE A 1 543 ? 24.621 -8.951 -85.190 1.00 48.28 543 PHE A C 1
ATOM 4278 O O . PHE A 1 543 ? 25.502 -9.326 -85.967 1.00 48.28 543 PHE A O 1
ATOM 4285 N N . GLY A 1 544 ? 23.415 -9.520 -85.140 1.00 61.06 544 GLY A N 1
ATOM 4286 C CA . GLY A 1 544 ? 22.970 -10.590 -86.030 1.00 61.06 544 GLY A CA 1
ATOM 4287 C C . GLY A 1 544 ? 22.948 -10.158 -87.497 1.00 61.06 544 GLY A C 1
ATOM 4288 O O . GLY A 1 544 ? 23.463 -10.876 -88.354 1.00 61.06 544 GLY A O 1
ATOM 4289 N N . ASP A 1 545 ? 22.454 -8.953 -87.781 1.00 63.66 545 ASP A N 1
ATOM 4290 C CA . ASP A 1 545 ? 22.402 -8.387 -89.133 1.00 63.66 545 ASP A CA 1
ATOM 4291 C C . ASP A 1 545 ? 23.803 -8.088 -89.695 1.00 63.66 545 ASP A C 1
ATOM 4293 O O . ASP A 1 545 ? 24.066 -8.297 -90.885 1.00 63.66 545 ASP A O 1
ATOM 4297 N N . VAL A 1 546 ? 24.735 -7.639 -88.846 1.00 60.44 546 VAL A N 1
ATOM 4298 C CA . VAL A 1 546 ? 26.143 -7.435 -89.225 1.00 60.44 546 VAL A CA 1
ATOM 4299 C C . VAL A 1 546 ? 26.837 -8.772 -89.500 1.00 60.44 546 VAL A C 1
ATOM 4301 O O . VAL A 1 546 ? 27.520 -8.896 -90.517 1.00 60.44 546 VAL A O 1
ATOM 4304 N N . LEU A 1 547 ? 26.624 -9.793 -88.665 1.00 55.00 547 LEU A N 1
ATOM 4305 C CA . LEU A 1 547 ? 27.172 -11.139 -88.878 1.00 55.00 547 LEU A CA 1
ATOM 4306 C C . LEU A 1 547 ? 26.622 -11.795 -90.154 1.00 55.00 547 LEU A C 1
ATOM 4308 O O . LEU A 1 547 ? 27.391 -12.382 -90.914 1.00 55.00 547 LEU A O 1
ATOM 4312 N N . GLN A 1 548 ? 25.327 -11.635 -90.448 1.00 65.94 548 GLN A N 1
ATOM 4313 C CA . GLN A 1 548 ? 24.736 -12.125 -91.698 1.00 65.94 548 GLN A CA 1
ATOM 4314 C C . GLN A 1 548 ? 25.278 -11.403 -92.938 1.00 65.94 548 GLN A C 1
ATOM 4316 O O . GLN A 1 548 ? 25.492 -12.037 -93.974 1.00 65.94 548 GLN A O 1
ATOM 4321 N N . LYS A 1 549 ? 25.522 -10.087 -92.862 1.00 64.31 549 LYS A N 1
ATOM 4322 C CA . LYS A 1 549 ? 26.156 -9.342 -93.962 1.00 64.31 549 LYS A CA 1
ATOM 4323 C C . LYS A 1 549 ? 27.604 -9.776 -94.195 1.00 64.31 549 LYS A C 1
ATOM 4325 O O . LYS A 1 549 ? 28.012 -9.884 -95.349 1.00 64.31 549 LYS A O 1
ATOM 4330 N N . VAL A 1 550 ? 28.355 -10.069 -93.134 1.00 56.81 550 VAL A N 1
ATOM 4331 C CA . VAL A 1 550 ? 29.731 -10.582 -93.236 1.00 56.81 550 VAL A CA 1
ATOM 4332 C C . VAL A 1 550 ? 29.764 -12.009 -93.808 1.00 56.81 550 VAL A C 1
ATOM 4334 O O . VAL A 1 550 ? 30.611 -12.289 -94.651 1.00 56.81 550 VAL A O 1
ATOM 4337 N N . ASP A 1 551 ? 28.819 -12.889 -93.449 1.00 58.62 551 ASP A N 1
ATOM 4338 C CA . ASP A 1 551 ? 28.737 -14.243 -94.034 1.00 58.62 551 ASP A CA 1
ATOM 4339 C C . ASP A 1 551 ? 28.358 -14.219 -95.528 1.00 58.62 551 ASP A C 1
ATOM 4341 O O . ASP A 1 551 ? 28.876 -15.010 -96.317 1.00 58.62 551 ASP A O 1
ATOM 4345 N N . LYS A 1 552 ? 27.517 -13.265 -95.954 1.00 65.62 552 LYS A N 1
ATOM 4346 C CA . LYS A 1 552 ? 27.200 -13.056 -97.379 1.00 65.62 552 LYS A CA 1
ATOM 4347 C C . LYS A 1 552 ? 28.396 -12.549 -98.191 1.00 65.62 552 LYS A C 1
ATOM 4349 O O . LYS A 1 552 ? 28.567 -12.993 -99.320 1.00 65.62 552 LYS A O 1
ATOM 4354 N N . LEU A 1 553 ? 29.232 -11.678 -97.622 1.00 53.28 553 LEU A N 1
ATOM 4355 C CA . LEU A 1 553 ? 30.447 -11.164 -98.273 1.00 53.28 553 LEU A CA 1
ATOM 4356 C C . LEU A 1 553 ? 31.589 -12.191 -98.353 1.00 53.28 553 LEU A C 1
ATOM 4358 O O . LEU A 1 553 ? 32.519 -11.988 -99.117 1.00 53.28 553 LEU A O 1
ATOM 4362 N N . ARG A 1 554 ? 31.532 -13.284 -97.580 1.00 44.25 554 ARG A N 1
ATOM 4363 C CA . ARG A 1 554 ? 32.503 -14.393 -97.637 1.00 44.25 554 ARG A CA 1
ATOM 4364 C C . ARG A 1 554 ? 32.153 -15.453 -98.696 1.00 44.25 554 ARG A C 1
ATOM 4366 O O . ARG A 1 554 ? 32.996 -16.280 -99.028 1.00 44.25 554 ARG A O 1
ATOM 4373 N N . LYS A 1 555 ? 30.899 -15.479 -99.165 1.00 52.78 555 LYS A N 1
ATOM 4374 C CA . LYS A 1 555 ? 30.378 -16.440 -100.160 1.00 52.78 555 LYS A CA 1
ATOM 4375 C C . LYS A 1 555 ? 30.342 -15.886 -101.594 1.00 52.78 555 LYS A C 1
ATOM 4377 O O . LYS A 1 555 ? 29.946 -16.620 -102.496 1.00 52.78 555 LYS A O 1
ATOM 4382 N N . GLN A 1 556 ? 30.733 -14.627 -101.789 1.00 41.53 556 GLN A N 1
ATOM 4383 C CA . GLN A 1 556 ? 31.115 -14.040 -103.079 1.00 41.53 556 GLN A CA 1
ATOM 4384 C C . GLN A 1 556 ? 32.635 -13.951 -103.134 1.00 41.53 556 GLN A C 1
ATOM 4386 O O . GLN A 1 556 ? 33.172 -14.103 -104.251 1.00 41.53 556 GLN A O 1
#

Radius of gyration: 75.49 Å; chains: 1; bounding box: 157×60×235 Å

Secondary structure (DSSP, 8-state):
-HHHHHHHHHHS-HHHHHHHHHHHHHTT--TTSSSS-HHHHHHHHHHHHHHHHHHHHTTGGGGS-HHHHHHHHHHHHHHHHHHHHHHTT---HHHHHHHHHHHHHHHHHTTGGG--HHHHHHHHHHHHHHHHHHHHHHHHHHHHTTHHHHHHHHHHHHHHHHHHHHHHHHHHHHHHHHHHHHHHHHHHHHHHHHHHHHHHHHHHHHHHHHHHHHHHHHHHHHHHHHHHHHHHHHHHHGGGGGG-TTSHHHHHHHHHHHHHHHHHHHHHHHHHHHHHHHHHHHHHHHHHHHHHHHHHHHHHHHHHHHHHHHHHHHHHHHHHHHHHHHHHHHHHHHHHHHHHHHHHHHHHHHHHHHHHHHHHHHHHHHHHHHHHHHHHHHHHHHHHHHHIIIIIHHHHHHHHHHHHHHHHHHHHHHHHHHHHHHHHHHHHHHHHHHTT----HHHHHHHHHHHHHHHHHHHHHHHHHHHHHHHHHHHHHHHHHHHHHHHHHHHHHHH--TT-HHHHHHHHHHHHHHHHHHHS-HHHHHSGGGTT--HHHHHHHHHHHHHHHHHHHH--

Foldseek 3Di:
DLVLLLVLLVLLDPVLLVLLVVLCVVLPHDQPPEPDGSVVLNVLSVVLSVLSNVCSVVVVLVLDPPVLNVVLSVLSVQLSVLSVCSSVNHPSNHVNSVSSVVNSVSCVVVPSVPSDVVVSVVSVVVVVVVVVVVVVVVVVVVVVVVVVVVVVVVVVVVVVVVVVVVVVVVVVVVVVVVVVVVVVVVVVVVVVVVVVVVVVVVVVVVVVVVVVVVVVVVVVVVVVVVVVVVVVVVVVVVVVVVVCPVVPPPCPVVCVVVVVVVVVVVVVVVVVVVVVVVVVVVVVVVVVVVVVVVVVVVVVVVVVVVVVVVVVVVVVVVVVVVVVVVVVVVVVVVVVVVVVVVVVVVVVVVVVVVVVVVVVVVVVVVVVVVVVVVVVVVVVVVVVCCCCPQQPVQLVVLVVVLVVLVVVLVVLVVQLVVLVVVVVVVVVVVVVVCVPDDDDPPVVVVCVVVVVVSVVSNVVSVVSSVVSVVSSVLSVQSSVVSNVLVVVVVVVVVVDDPPDPVVVVVVVVVSVVVVVVSNPDPCVVPCVVVPPDDVVVVVVVVVVVVVVVVVVVVVD

pLDDT: mean 73.4, std 16.1, range [40.38, 98.06]